Protein AF-A0A355B8C5-F1 (afdb_monomer)

Nearest PDB structures (foldseek):
  7bvi-assembly1_A  TM=8.326E-01  e=3.024E-27  Cenchrus americanus
  7btj-assembly4_D  TM=8.432E-01  e=8.155E-27  Cenchrus americanus
  5jck-assembly1_A  TM=8.334E-01  e=9.053E-27  Oryza sativa Japonica Group
  5jcl-assembly2_B  TM=8.500E-01  e=1.232E-25  Oryza sativa Japonica Group
  5jcn-assembly2_B  TM=8.540E-01  e=4.312E-25  Oryza sativa Japonica Group

Radius of gyration: 33.49 Å; Cα contacts (8 Å, |Δi|>4): 1487; chains: 1; bounding box: 84×64×98 Å

Structure (mmCIF, N/CA/C/O backbone):
data_AF-A0A355B8C5-F1
#
_entry.id   AF-A0A355B8C5-F1
#
loop_
_atom_site.group_PDB
_atom_site.id
_atom_site.type_symbol
_atom_site.label_atom_id
_atom_site.label_alt_id
_atom_site.label_comp_id
_atom_site.label_asym_id
_atom_site.label_entity_id
_atom_site.label_seq_id
_atom_site.pdbx_PDB_ins_code
_atom_site.Cartn_x
_atom_site.Cartn_y
_atom_site.Cartn_z
_atom_site.occupancy
_atom_site.B_iso_or_equiv
_atom_site.auth_seq_id
_atom_site.auth_comp_id
_atom_site.auth_asym_id
_atom_site.auth_atom_id
_atom_site.pdbx_PDB_model_num
ATOM 1 N N . ASN A 1 1 ? -1.756 -3.445 -35.876 1.00 59.44 1 ASN A N 1
ATOM 2 C CA . ASN A 1 1 ? -1.590 -4.613 -34.980 1.00 59.44 1 ASN A CA 1
ATOM 3 C C . ASN A 1 1 ? -1.293 -5.853 -35.799 1.00 59.44 1 ASN A C 1
ATOM 5 O O . ASN A 1 1 ? -1.840 -5.983 -36.890 1.00 59.44 1 ASN A O 1
ATOM 9 N N . ALA A 1 2 ? -0.399 -6.716 -35.310 1.00 82.75 2 ALA A N 1
ATOM 10 C CA . ALA A 1 2 ? -0.147 -8.020 -35.921 1.00 82.75 2 ALA A CA 1
ATOM 11 C C . ALA A 1 2 ? -1.409 -8.898 -35.835 1.00 82.75 2 ALA A C 1
ATOM 13 O O . ALA A 1 2 ? -2.203 -8.733 -34.913 1.00 82.75 2 ALA A O 1
ATOM 14 N N . LYS A 1 3 ? -1.604 -9.806 -36.801 1.00 91.00 3 LYS A N 1
ATOM 15 C CA . LYS A 1 3 ? -2.750 -10.739 -36.812 1.00 91.00 3 LYS A CA 1
ATOM 16 C C . LYS A 1 3 ? -2.615 -11.873 -35.791 1.00 91.00 3 LYS A C 1
ATOM 18 O O . LYS A 1 3 ? -3.617 -12.484 -35.451 1.00 91.00 3 LYS A O 1
ATOM 23 N N . PHE A 1 4 ? -1.383 -12.183 -35.398 1.00 91.94 4 PHE A N 1
ATOM 24 C CA . PHE A 1 4 ? -1.039 -13.220 -34.436 1.00 91.94 4 PHE A CA 1
ATOM 25 C C . PHE A 1 4 ? 0.312 -12.869 -33.808 1.00 91.94 4 PHE A C 1
ATOM 27 O O . PHE A 1 4 ? 1.247 -12.511 -34.533 1.00 91.94 4 PHE A O 1
ATOM 34 N N . VAL A 1 5 ? 0.418 -12.949 -32.488 1.00 93.69 5 VAL A N 1
ATOM 35 C CA . VAL A 1 5 ? 1.608 -12.585 -31.719 1.00 93.69 5 VAL A CA 1
ATOM 36 C C . VAL A 1 5 ? 2.071 -13.794 -30.914 1.00 93.69 5 VAL A C 1
ATOM 38 O O . VAL A 1 5 ? 1.373 -14.284 -30.028 1.00 93.69 5 VAL A O 1
ATOM 41 N N . VAL A 1 6 ? 3.290 -14.246 -31.204 1.00 91.94 6 VAL A N 1
ATOM 42 C CA . VAL A 1 6 ? 3.983 -15.270 -30.417 1.00 91.94 6 VAL A CA 1
ATOM 43 C C . VAL A 1 6 ? 4.974 -14.579 -29.496 1.00 91.94 6 VAL A C 1
ATOM 45 O O . VAL A 1 6 ? 5.815 -13.809 -29.962 1.00 91.94 6 VAL A O 1
ATOM 48 N N . VAL A 1 7 ? 4.897 -14.867 -28.201 1.00 92.88 7 VAL A N 1
ATOM 49 C CA . VAL A 1 7 ? 5.860 -14.376 -27.212 1.00 92.88 7 VAL A CA 1
ATOM 50 C C . VAL A 1 7 ? 6.573 -15.562 -26.587 1.00 92.88 7 VAL A C 1
ATOM 52 O O . VAL A 1 7 ? 5.944 -16.436 -26.001 1.00 92.88 7 VAL A O 1
ATOM 55 N N . GLN A 1 8 ? 7.897 -15.570 -26.688 1.00 93.00 8 GLN A N 1
ATOM 56 C CA . GLN A 1 8 ? 8.769 -16.467 -25.939 1.00 93.00 8 GLN A CA 1
ATOM 57 C C . GLN A 1 8 ? 9.444 -15.653 -24.838 1.00 93.00 8 GLN A C 1
ATOM 59 O O . GLN A 1 8 ? 10.220 -14.745 -25.130 1.00 93.00 8 GLN A O 1
ATOM 64 N N . ASP A 1 9 ? 9.138 -15.951 -23.577 1.00 90.69 9 ASP A N 1
ATOM 65 C CA . ASP A 1 9 ? 9.671 -15.198 -22.440 1.00 90.69 9 ASP A CA 1
ATOM 66 C C . ASP A 1 9 ? 9.896 -16.121 -21.234 1.00 90.69 9 ASP A C 1
ATOM 68 O O . ASP A 1 9 ? 9.196 -17.112 -21.031 1.00 90.69 9 ASP A O 1
ATOM 72 N N . ILE A 1 10 ? 10.888 -15.772 -20.420 1.00 87.94 10 ILE A N 1
ATOM 73 C CA . ILE A 1 10 ? 11.189 -16.417 -19.134 1.00 87.94 10 ILE A CA 1
ATOM 74 C C . ILE A 1 10 ? 10.281 -15.889 -18.010 1.00 87.94 10 ILE A C 1
ATOM 76 O O . ILE A 1 10 ? 10.256 -16.416 -16.900 1.00 87.94 10 ILE A O 1
ATOM 80 N N . SER A 1 11 ? 9.552 -14.797 -18.248 1.00 85.56 11 SER A N 1
ATOM 81 C CA . SER A 1 11 ? 8.703 -14.156 -17.251 1.00 85.56 11 SER A CA 1
ATOM 82 C C . SER A 1 11 ? 7.331 -13.825 -17.818 1.00 85.56 11 SER A C 1
ATOM 84 O O . SER A 1 11 ? 7.195 -13.031 -18.744 1.00 85.56 11 SER A O 1
ATOM 86 N N . TYR A 1 12 ? 6.286 -14.316 -17.152 1.00 83.69 12 TYR A N 1
ATOM 87 C CA . TYR A 1 12 ? 4.902 -13.955 -17.470 1.00 83.69 12 TYR A CA 1
ATOM 88 C C . TYR A 1 12 ? 4.583 -12.463 -17.235 1.00 83.69 12 TYR A C 1
ATOM 90 O O . TYR A 1 12 ? 3.548 -11.983 -17.686 1.00 83.69 12 TYR A O 1
ATOM 98 N N . ARG A 1 13 ? 5.453 -11.723 -16.522 1.00 80.88 13 ARG A N 1
ATOM 99 C CA . ARG A 1 13 ? 5.261 -10.302 -16.166 1.00 80.88 13 ARG A CA 1
ATOM 100 C C . ARG A 1 13 ? 5.707 -9.307 -17.241 1.00 80.88 13 ARG A C 1
ATOM 102 O O . ARG A 1 13 ? 5.586 -8.109 -17.014 1.00 80.88 13 ARG A O 1
ATOM 109 N N . SER A 1 14 ? 6.292 -9.765 -18.345 1.00 85.12 14 SER A N 1
ATOM 110 C CA . SER A 1 14 ? 6.685 -8.857 -19.426 1.00 85.12 14 SER A CA 1
ATOM 111 C C . SER A 1 14 ? 5.443 -8.210 -20.045 1.00 85.12 14 SER A C 1
ATOM 113 O O . SER A 1 14 ? 4.456 -8.897 -20.280 1.00 85.12 14 SER A O 1
ATOM 115 N N . ASP A 1 15 ? 5.470 -6.907 -20.338 1.00 82.19 15 ASP A N 1
ATOM 116 C CA . ASP A 1 15 ? 4.310 -6.212 -20.925 1.00 82.19 15 ASP A CA 1
ATOM 117 C C . ASP A 1 15 ? 3.877 -6.818 -22.271 1.00 82.19 15 ASP A C 1
ATOM 119 O O . ASP A 1 15 ? 2.710 -6.719 -22.649 1.00 82.19 15 ASP A O 1
ATOM 123 N N . THR A 1 16 ? 4.793 -7.485 -22.980 1.00 86.50 16 THR A N 1
ATOM 124 C CA . THR A 1 16 ? 4.507 -8.165 -24.247 1.00 86.50 16 THR A CA 1
ATOM 125 C C . THR A 1 16 ? 3.591 -9.376 -24.084 1.00 86.50 16 THR A C 1
ATOM 127 O O . THR A 1 16 ? 2.841 -9.671 -25.012 1.00 86.50 16 THR A O 1
ATOM 130 N N . THR A 1 17 ? 3.578 -10.050 -22.925 1.00 89.75 17 THR A N 1
ATOM 131 C CA . THR A 1 17 ? 2.750 -11.256 -22.718 1.00 89.75 17 THR A CA 1
ATOM 132 C C . THR A 1 17 ? 1.258 -10.952 -22.783 1.00 89.75 17 THR A C 1
ATOM 134 O O . THR A 1 17 ? 0.487 -11.805 -23.204 1.00 89.75 17 THR A O 1
ATOM 137 N N . LYS A 1 18 ? 0.849 -9.717 -22.461 1.00 87.75 18 LYS A N 1
ATOM 138 C CA . LYS A 1 18 ? -0.542 -9.246 -22.582 1.00 87.75 18 LYS A CA 1
ATOM 139 C C . LYS A 1 18 ? -1.047 -9.217 -24.025 1.00 87.75 18 LYS A C 1
ATOM 141 O O . LYS A 1 18 ? -2.252 -9.203 -24.243 1.00 87.75 18 LYS A O 1
ATOM 146 N N . PHE A 1 19 ? -0.134 -9.166 -24.992 1.00 89.38 19 PHE A N 1
ATOM 147 C CA . PHE A 1 19 ? -0.452 -9.151 -26.416 1.00 89.38 19 PHE A CA 1
ATOM 148 C C . PHE A 1 19 ? -0.287 -10.525 -27.067 1.00 89.38 19 PHE A C 1
ATOM 150 O O . PHE A 1 19 ? -0.538 -10.633 -28.260 1.00 89.38 19 PHE A O 1
ATOM 157 N N . ALA A 1 20 ? 0.178 -11.540 -26.332 1.00 93.25 20 ALA A N 1
ATOM 158 C CA . ALA A 1 20 ? 0.456 -12.857 -26.884 1.00 93.25 20 ALA A CA 1
ATOM 159 C C . ALA A 1 20 ? -0.838 -13.631 -27.162 1.00 93.25 20 ALA A C 1
ATOM 161 O O . ALA A 1 20 ? -1.625 -13.877 -26.251 1.00 93.25 20 ALA A O 1
ATOM 162 N N . ASP A 1 21 ? -0.999 -14.101 -28.397 1.00 93.75 21 ASP A N 1
ATOM 163 C CA . ASP A 1 21 ? -1.962 -15.151 -28.740 1.00 93.75 21 ASP A CA 1
ATOM 164 C C . ASP A 1 21 ? -1.401 -16.543 -28.394 1.00 93.75 21 ASP A C 1
ATOM 166 O O . ASP A 1 21 ? -2.144 -17.481 -28.109 1.00 93.75 21 ASP A O 1
ATOM 170 N N . LEU A 1 22 ? -0.068 -16.675 -28.403 1.00 90.88 22 LEU A N 1
ATOM 171 C CA . LEU A 1 22 ? 0.666 -17.860 -27.970 1.00 90.88 22 LEU A CA 1
ATOM 172 C C . LEU A 1 22 ? 1.859 -17.450 -27.104 1.00 90.88 22 LEU A C 1
ATOM 174 O O . LEU A 1 22 ? 2.769 -16.761 -27.570 1.00 90.88 22 LEU A O 1
ATOM 178 N N . LEU A 1 23 ? 1.869 -17.916 -25.856 1.00 92.38 23 LEU A N 1
ATOM 179 C CA . LEU A 1 23 ? 2.983 -17.745 -24.930 1.00 92.38 23 LEU A CA 1
ATOM 180 C C . LEU A 1 23 ? 3.796 -19.043 -24.854 1.00 92.38 23 LEU A C 1
ATOM 182 O O . LEU A 1 23 ? 3.239 -20.111 -24.613 1.00 92.38 23 LEU A O 1
ATOM 186 N N . LEU A 1 24 ? 5.108 -18.941 -25.051 1.00 93.19 24 LEU A N 1
ATOM 187 C CA . LEU A 1 24 ? 6.060 -20.050 -25.021 1.00 93.19 24 LEU A CA 1
ATOM 188 C C . LEU A 1 24 ? 7.013 -19.855 -23.828 1.00 93.19 24 LEU A C 1
ATOM 190 O O . LEU A 1 24 ? 7.944 -19.049 -23.925 1.00 93.19 24 LEU A O 1
ATOM 194 N N . PRO A 1 25 ? 6.783 -20.539 -22.690 1.00 93.38 25 PRO A N 1
ATOM 195 C CA . PRO A 1 25 ? 7.612 -20.386 -21.498 1.00 93.38 25 PRO A CA 1
ATOM 196 C C . PRO A 1 25 ? 9.053 -20.836 -21.767 1.00 93.38 25 PRO A C 1
ATOM 198 O O . PRO A 1 25 ? 9.308 -21.998 -22.086 1.00 93.38 25 PRO A O 1
ATOM 201 N N . ALA A 1 26 ? 10.001 -19.908 -21.650 1.00 94.19 26 ALA A N 1
ATOM 202 C CA . ALA A 1 26 ? 11.396 -20.153 -21.995 1.00 94.19 26 ALA A CA 1
ATOM 203 C C . ALA A 1 26 ? 12.240 -20.504 -20.766 1.00 94.19 26 ALA A C 1
ATOM 205 O O . ALA A 1 26 ? 12.215 -19.793 -19.761 1.00 94.19 26 ALA A O 1
ATOM 206 N N . ALA A 1 27 ? 13.055 -21.550 -20.884 1.00 94.56 27 ALA A N 1
ATOM 207 C CA . ALA A 1 27 ? 14.048 -21.919 -19.886 1.00 94.56 27 ALA A CA 1
ATOM 208 C C . ALA A 1 27 ? 15.196 -20.893 -19.833 1.00 94.56 27 ALA A C 1
ATOM 210 O O . ALA A 1 27 ? 15.723 -20.428 -20.857 1.00 94.56 27 ALA A O 1
ATOM 211 N N . GLY A 1 28 ? 15.606 -20.557 -18.612 1.00 91.38 28 GLY A N 1
ATOM 212 C CA . GLY A 1 28 ? 16.723 -19.675 -18.304 1.00 91.38 28 GLY A CA 1
ATOM 213 C C . GLY A 1 28 ? 18.097 -20.272 -18.602 1.00 91.38 28 GLY A C 1
ATOM 214 O O . GLY A 1 28 ? 18.239 -21.409 -19.038 1.00 91.38 28 GLY A O 1
ATOM 215 N N . TRP A 1 29 ? 19.145 -19.478 -18.364 1.00 88.19 29 TRP A N 1
ATOM 216 C CA . TRP A 1 29 ? 20.528 -19.846 -18.692 1.00 88.19 29 TRP A CA 1
ATOM 217 C C . TRP A 1 29 ? 21.017 -21.124 -17.983 1.00 88.19 29 TRP A C 1
ATOM 219 O O . TRP A 1 29 ? 21.625 -21.958 -18.638 1.00 88.19 29 TRP A O 1
ATOM 229 N N . LEU A 1 30 ? 20.707 -21.317 -16.692 1.00 93.38 30 LEU A N 1
ATOM 230 C CA . LEU A 1 30 ? 21.109 -22.516 -15.927 1.00 93.38 30 LEU A CA 1
ATOM 231 C C . LEU A 1 30 ? 20.183 -23.728 -16.125 1.00 93.38 30 LEU A C 1
ATOM 233 O O . LEU A 1 30 ? 20.470 -24.816 -15.627 1.00 93.38 30 LEU A O 1
ATOM 237 N N . GLU A 1 31 ? 19.070 -23.543 -16.828 1.00 95.19 31 GLU A N 1
ATOM 238 C CA . GLU A 1 31 ? 17.993 -24.530 -16.961 1.00 95.19 31 GLU A CA 1
ATOM 239 C C . GLU A 1 31 ? 18.088 -25.337 -18.265 1.00 95.19 31 GLU A C 1
ATOM 241 O O . GLU A 1 31 ? 17.339 -26.298 -18.468 1.00 95.19 31 GLU A O 1
ATOM 246 N N . LYS A 1 32 ? 19.016 -24.964 -19.156 1.00 94.38 32 LYS A N 1
ATOM 247 C CA . LYS A 1 32 ? 19.206 -25.569 -20.478 1.00 94.38 32 LYS A CA 1
ATOM 248 C C . LYS A 1 32 ? 20.680 -25.810 -20.790 1.00 94.38 32 LYS A C 1
ATOM 250 O O . LYS A 1 32 ? 21.547 -25.060 -20.361 1.00 94.38 32 LYS A O 1
ATOM 255 N N . GLU A 1 33 ? 20.937 -26.863 -21.556 1.00 94.88 33 GLU A N 1
ATOM 256 C CA . GLU A 1 33 ? 22.256 -27.161 -22.122 1.00 94.88 33 GLU A CA 1
ATOM 257 C C . GLU A 1 33 ? 22.420 -26.446 -23.471 1.00 94.88 33 GLU A C 1
ATOM 259 O O . GLU A 1 33 ? 21.440 -26.254 -24.196 1.00 94.88 33 GLU A O 1
ATOM 264 N N . GLY A 1 34 ? 23.648 -26.084 -23.840 1.00 94.81 34 GLY A N 1
ATOM 265 C CA . GLY A 1 34 ? 23.947 -25.574 -25.176 1.00 94.81 34 GLY A CA 1
ATOM 266 C C . GLY A 1 34 ? 25.372 -25.056 -25.323 1.00 94.81 34 GLY A C 1
ATOM 267 O O . GLY A 1 34 ? 26.282 -25.450 -24.593 1.00 94.81 34 GLY A O 1
ATOM 268 N N . THR A 1 35 ? 25.560 -24.123 -26.252 1.00 94.88 35 THR A N 1
ATOM 269 C CA . THR A 1 35 ? 26.800 -23.354 -26.401 1.00 94.88 35 THR A CA 1
ATOM 270 C C . THR A 1 35 ? 26.504 -21.858 -26.400 1.00 94.88 35 THR A C 1
ATOM 272 O O . THR A 1 35 ? 25.396 -21.423 -26.711 1.00 94.88 35 THR A O 1
ATOM 275 N N . MET A 1 36 ? 27.496 -21.052 -26.024 1.00 93.38 36 MET A N 1
ATOM 276 C CA . MET A 1 36 ? 27.419 -19.591 -26.070 1.00 93.38 36 MET A CA 1
ATOM 277 C C . MET A 1 36 ? 28.616 -19.034 -26.819 1.00 93.38 36 MET A C 1
ATOM 279 O O . MET A 1 36 ? 29.747 -19.412 -26.527 1.00 93.38 36 MET A O 1
ATOM 283 N N . THR A 1 37 ? 28.360 -18.107 -27.744 1.00 94.19 37 THR A N 1
ATOM 284 C CA . THR A 1 37 ? 29.403 -17.320 -28.411 1.00 94.19 37 THR A CA 1
ATOM 285 C C . THR A 1 37 ? 29.348 -15.882 -27.909 1.00 94.19 37 THR A C 1
ATOM 287 O O . THR A 1 37 ? 28.292 -15.256 -27.972 1.00 94.19 37 THR A O 1
ATOM 290 N N . ASN A 1 38 ? 30.460 -15.349 -27.404 1.00 93.94 38 ASN A N 1
ATOM 291 C CA . ASN A 1 38 ? 30.555 -13.950 -26.975 1.00 93.94 38 ASN A CA 1
ATOM 292 C C . ASN A 1 38 ? 31.133 -13.039 -28.087 1.00 93.94 38 ASN A C 1
ATOM 294 O O . ASN A 1 38 ? 31.572 -13.507 -29.142 1.00 93.94 38 ASN A O 1
ATOM 298 N N . SER A 1 39 ? 31.175 -11.724 -27.845 1.00 92.06 39 SER A N 1
ATOM 299 C CA . SER A 1 39 ? 31.636 -10.730 -28.833 1.00 92.06 39 SER A CA 1
ATOM 300 C C . SER A 1 39 ? 33.118 -10.846 -29.214 1.00 92.06 39 SER A C 1
ATOM 302 O O . SER A 1 39 ? 33.516 -10.357 -30.267 1.00 92.06 39 SER A O 1
ATOM 304 N N . GLU A 1 40 ? 33.945 -11.515 -28.406 1.00 94.31 40 GLU A N 1
ATOM 305 C CA . GLU A 1 40 ? 35.348 -11.801 -28.745 1.00 94.31 40 GLU A CA 1
ATOM 306 C C . GLU A 1 40 ? 35.516 -13.107 -29.542 1.00 94.31 40 GLU A C 1
ATOM 308 O O . GLU A 1 40 ? 36.644 -13.581 -29.700 1.00 94.31 40 GLU A O 1
ATOM 313 N N . ARG A 1 41 ? 34.417 -13.668 -30.078 1.00 95.00 41 ARG A N 1
ATOM 314 C CA . ARG A 1 41 ? 34.377 -14.886 -30.914 1.00 95.00 41 ARG A CA 1
ATOM 315 C C . ARG A 1 41 ? 34.608 -16.183 -30.138 1.00 95.00 41 ARG A C 1
ATOM 317 O O . ARG A 1 41 ? 34.854 -17.222 -30.749 1.00 95.00 41 ARG A O 1
ATOM 324 N N . ARG A 1 42 ? 34.562 -16.131 -28.807 1.00 96.38 42 ARG A N 1
ATOM 325 C CA . ARG A 1 42 ? 34.809 -17.286 -27.949 1.00 96.38 42 ARG A CA 1
ATOM 326 C C . ARG A 1 42 ? 33.537 -18.097 -27.774 1.00 96.38 42 ARG A C 1
ATOM 328 O O . ARG A 1 42 ? 32.507 -17.548 -27.393 1.00 96.38 42 ARG A O 1
ATOM 335 N N . ILE A 1 43 ? 33.651 -19.390 -28.035 1.00 97.12 43 ILE A N 1
ATOM 336 C CA . ILE A 1 43 ? 32.614 -20.398 -27.875 1.00 97.12 43 ILE A CA 1
ATOM 337 C C . ILE A 1 43 ? 32.899 -21.176 -26.593 1.00 97.12 43 ILE A C 1
ATOM 339 O O . ILE A 1 43 ? 34.021 -21.644 -26.377 1.00 97.12 43 ILE A O 1
ATOM 343 N N . SER A 1 44 ? 31.867 -21.315 -25.768 1.00 96.19 44 SER A N 1
ATOM 344 C CA . SER A 1 44 ? 31.896 -22.044 -24.501 1.00 96.19 44 SER A CA 1
ATOM 345 C C . SER A 1 44 ? 30.737 -23.030 -24.434 1.00 96.19 44 SER A C 1
ATOM 347 O O . SER A 1 44 ? 29.649 -22.743 -24.939 1.00 96.19 44 SER A O 1
ATOM 349 N N . TYR A 1 45 ? 30.948 -24.166 -23.770 1.00 96.44 45 TYR A N 1
ATOM 350 C CA . TYR A 1 45 ? 29.861 -25.071 -23.408 1.00 96.44 45 TYR A CA 1
ATOM 351 C C . TYR A 1 45 ? 29.057 -24.511 -22.228 1.00 96.44 45 TYR A C 1
ATOM 353 O O . TYR A 1 45 ? 29.623 -23.987 -21.267 1.00 96.44 45 TYR A O 1
ATOM 361 N N . LEU A 1 46 ? 27.734 -24.627 -22.313 1.00 94.62 46 LEU A N 1
ATOM 362 C CA . LEU A 1 46 ? 26.797 -24.268 -21.259 1.00 94.62 46 LEU A CA 1
ATOM 363 C C . LEU A 1 46 ? 26.186 -25.546 -20.668 1.00 94.62 46 LEU A C 1
ATOM 365 O O . LEU A 1 46 ? 25.300 -26.129 -21.298 1.00 94.62 46 LEU A O 1
ATOM 369 N N . PRO A 1 47 ? 26.632 -25.999 -19.481 1.00 93.56 47 PRO A N 1
ATOM 370 C CA . PRO A 1 47 ? 25.998 -27.118 -18.803 1.00 93.56 47 PRO A CA 1
ATOM 371 C C . PRO A 1 47 ? 24.632 -26.720 -18.246 1.00 93.56 47 PRO A C 1
ATOM 373 O O . PRO A 1 47 ? 24.477 -25.660 -17.640 1.00 93.56 47 PRO A O 1
ATOM 376 N N . LYS A 1 48 ? 23.662 -27.631 -18.362 1.00 94.69 48 LYS A N 1
ATOM 377 C CA . LYS A 1 48 ? 22.425 -27.553 -17.584 1.00 94.69 48 LYS A CA 1
ATOM 378 C C . LYS A 1 48 ? 22.749 -27.819 -16.110 1.00 94.69 48 LYS A C 1
ATOM 380 O O . LYS A 1 48 ? 23.240 -28.896 -15.779 1.00 94.69 48 LYS A O 1
ATOM 385 N N . GLY A 1 49 ? 22.480 -26.846 -15.242 1.00 95.62 49 GLY A N 1
ATOM 386 C CA . GLY A 1 49 ? 22.727 -26.947 -13.799 1.00 95.62 49 GLY A CA 1
ATOM 387 C C . GLY A 1 49 ? 21.492 -27.342 -12.990 1.00 95.62 49 GLY A C 1
ATOM 388 O O . GLY A 1 49 ? 21.611 -28.038 -11.988 1.00 95.62 49 GLY A O 1
ATOM 389 N N . ILE A 1 50 ? 20.305 -26.921 -13.431 1.00 95.19 50 ILE A N 1
ATOM 390 C CA . ILE A 1 50 ? 19.022 -27.188 -12.766 1.00 95.19 50 ILE A CA 1
ATOM 391 C C . ILE A 1 50 ? 17.942 -27.542 -13.789 1.00 95.19 50 ILE A C 1
ATOM 393 O O . ILE A 1 50 ? 18.112 -27.347 -14.993 1.00 95.19 50 ILE A O 1
ATOM 397 N N . ASN A 1 51 ? 16.815 -28.076 -13.323 1.00 94.44 51 ASN A N 1
ATOM 398 C CA . ASN A 1 51 ? 15.650 -28.277 -14.178 1.00 94.44 51 ASN A CA 1
ATOM 399 C C . ASN A 1 51 ? 14.908 -26.962 -14.410 1.00 94.44 51 ASN A C 1
ATOM 401 O O . ASN A 1 51 ? 14.778 -26.150 -13.496 1.00 94.44 51 ASN A O 1
ATOM 405 N N . ALA A 1 52 ? 14.411 -26.782 -15.634 1.00 93.38 52 ALA A N 1
ATOM 406 C CA . ALA A 1 52 ? 13.504 -25.693 -15.949 1.00 93.38 52 ALA A CA 1
ATOM 407 C C . ALA A 1 52 ? 12.215 -25.835 -15.115 1.00 93.38 52 ALA A C 1
ATOM 409 O O . ALA A 1 52 ? 11.735 -26.959 -14.927 1.00 93.38 52 ALA A O 1
ATOM 410 N N . PRO A 1 53 ? 11.663 -24.735 -14.582 1.00 90.06 53 PRO A N 1
ATOM 411 C CA . PRO A 1 53 ? 10.472 -24.787 -13.750 1.00 90.06 53 PRO A CA 1
ATOM 412 C C . PRO A 1 53 ? 9.207 -25.013 -14.589 1.00 90.06 53 PRO A C 1
ATOM 414 O O . PRO A 1 53 ? 9.021 -24.398 -15.640 1.00 90.06 53 PRO A O 1
ATOM 417 N N . GLY A 1 54 ? 8.293 -25.839 -14.074 1.00 91.00 54 GLY A N 1
ATOM 418 C CA . GLY A 1 54 ? 6.977 -26.064 -14.678 1.00 91.00 54 GLY A CA 1
ATOM 419 C C . GLY A 1 54 ? 7.066 -26.550 -16.127 1.00 91.00 54 GLY A C 1
ATOM 420 O O . GLY A 1 54 ? 7.686 -27.570 -16.409 1.00 91.00 54 GLY A O 1
ATOM 421 N N . GLU A 1 55 ? 6.436 -25.809 -17.039 1.00 92.38 55 GLU A N 1
ATOM 422 C CA . GLU A 1 55 ? 6.366 -26.125 -18.474 1.00 92.38 55 GLU A CA 1
ATOM 423 C C . GLU A 1 55 ? 7.458 -25.430 -19.307 1.00 92.38 55 GLU A C 1
ATOM 425 O O . GLU A 1 55 ? 7.404 -25.456 -20.536 1.00 92.38 55 GLU A O 1
ATOM 430 N N . ALA A 1 56 ? 8.431 -24.770 -18.669 1.00 95.00 56 ALA A N 1
ATOM 431 C CA . ALA A 1 56 ? 9.476 -24.046 -19.384 1.00 95.00 56 ALA A CA 1
ATOM 432 C C . ALA A 1 56 ? 10.384 -24.988 -20.187 1.00 95.00 56 ALA A C 1
ATOM 434 O O . ALA A 1 56 ? 10.879 -25.996 -19.682 1.00 95.00 56 ALA A O 1
ATOM 435 N N . LEU A 1 57 ? 10.633 -24.630 -21.449 1.00 95.19 57 LEU A N 1
ATOM 436 C CA . LEU A 1 57 ? 11.434 -25.415 -22.388 1.00 95.19 57 LEU A CA 1
ATOM 437 C C . LEU A 1 57 ? 12.630 -24.610 -22.900 1.00 95.19 57 LEU A C 1
ATOM 439 O O . LEU A 1 57 ? 12.607 -23.380 -22.945 1.00 95.19 57 LEU A O 1
ATOM 443 N N . SER A 1 58 ? 13.697 -25.301 -23.303 1.00 94.12 58 SER A N 1
ATOM 444 C CA . SER A 1 58 ? 14.831 -24.648 -23.961 1.00 94.12 58 SER A CA 1
ATOM 445 C C . SER A 1 58 ? 14.413 -24.068 -25.315 1.00 94.12 58 SER A C 1
ATOM 447 O O . SER A 1 58 ? 13.522 -24.593 -25.979 1.00 94.12 58 SER A O 1
ATOM 449 N N . ASP A 1 59 ? 15.096 -23.011 -25.757 1.00 91.81 59 ASP A N 1
ATOM 450 C CA . ASP A 1 59 ? 14.791 -22.368 -27.043 1.00 91.81 59 ASP A CA 1
ATOM 451 C C . ASP A 1 59 ? 14.893 -23.368 -28.211 1.00 91.81 59 ASP A C 1
ATOM 453 O O . ASP A 1 59 ? 14.084 -23.337 -29.132 1.00 91.81 59 ASP A O 1
ATOM 457 N N . VAL A 1 60 ? 15.850 -24.302 -28.138 1.00 92.31 60 VAL A N 1
ATOM 458 C CA . VAL A 1 60 ? 16.038 -25.372 -29.130 1.00 92.31 60 VAL A CA 1
ATOM 459 C C . VAL A 1 60 ? 14.827 -26.303 -29.178 1.00 92.31 60 VAL A C 1
ATOM 461 O O . VAL A 1 60 ? 14.301 -26.555 -30.259 1.00 92.31 60 VAL A O 1
ATOM 464 N N . GLU A 1 61 ? 14.349 -26.771 -28.024 1.00 93.88 61 GLU A N 1
ATOM 465 C CA . GLU A 1 61 ? 13.177 -27.649 -27.946 1.00 93.88 61 GLU A CA 1
ATOM 466 C C . GLU A 1 61 ? 11.920 -26.947 -28.474 1.00 93.88 61 GLU A C 1
ATOM 468 O O . GLU A 1 61 ? 11.149 -27.527 -29.240 1.00 93.88 61 GLU A O 1
ATOM 473 N N . ILE A 1 62 ? 11.733 -25.674 -28.108 1.00 94.31 62 ILE A N 1
ATOM 474 C CA . ILE A 1 62 ? 10.620 -24.850 -28.590 1.00 94.31 62 ILE A CA 1
ATOM 475 C C . ILE A 1 62 ? 10.647 -24.765 -30.120 1.00 94.31 62 ILE A C 1
ATOM 477 O O . ILE A 1 62 ? 9.629 -25.022 -30.766 1.00 94.31 62 ILE A O 1
ATOM 481 N N . LEU A 1 63 ? 11.803 -24.442 -30.707 1.00 92.25 63 LEU A N 1
ATOM 482 C CA . LEU A 1 63 ? 11.960 -24.311 -32.157 1.00 92.25 63 LEU A CA 1
ATOM 483 C C . LEU A 1 63 ? 11.745 -25.640 -32.889 1.00 92.25 63 LEU A C 1
ATOM 485 O O . LEU A 1 63 ? 11.061 -25.657 -33.912 1.00 92.25 63 LEU A O 1
ATOM 489 N N . ILE A 1 64 ? 12.266 -26.750 -32.356 1.00 94.38 64 ILE A N 1
ATOM 490 C CA . ILE A 1 64 ? 12.068 -28.093 -32.919 1.00 94.38 64 ILE A CA 1
ATOM 491 C C . ILE A 1 64 ? 10.580 -28.448 -32.936 1.00 94.38 64 ILE A C 1
ATOM 493 O O . ILE A 1 64 ? 10.036 -28.774 -33.993 1.00 94.38 64 ILE A O 1
ATOM 497 N N . ARG A 1 65 ? 9.890 -28.323 -31.795 1.00 93.38 65 ARG A N 1
ATOM 498 C CA . ARG A 1 65 ? 8.451 -28.615 -31.703 1.00 93.38 65 ARG A CA 1
ATOM 499 C C . ARG A 1 65 ? 7.632 -27.725 -32.620 1.00 93.38 65 ARG A C 1
ATOM 501 O O . ARG A 1 65 ? 6.700 -28.203 -33.267 1.00 93.38 65 ARG A O 1
ATOM 508 N N . PHE A 1 66 ? 7.972 -26.439 -32.685 1.00 91.69 66 PHE A N 1
ATOM 509 C CA . PHE A 1 66 ? 7.307 -25.496 -33.575 1.00 91.69 66 PHE A CA 1
ATOM 510 C C . PHE A 1 66 ? 7.468 -25.922 -35.039 1.00 91.69 66 PHE A C 1
ATOM 512 O O . PHE A 1 66 ? 6.477 -26.033 -35.760 1.00 91.69 66 PHE A O 1
ATOM 519 N N . ALA A 1 67 ? 8.689 -26.252 -35.465 1.00 93.81 67 ALA A N 1
ATOM 520 C CA . ALA A 1 67 ? 8.965 -26.700 -36.824 1.00 93.81 67 ALA A CA 1
ATOM 521 C C . ALA A 1 67 ? 8.237 -28.012 -37.170 1.00 93.81 67 ALA A C 1
ATOM 523 O O . ALA A 1 67 ? 7.608 -28.110 -38.226 1.00 93.81 67 ALA A O 1
ATOM 524 N N . GLN A 1 68 ? 8.238 -28.985 -36.254 1.00 93.94 68 GLN A N 1
ATOM 525 C CA . GLN A 1 68 ? 7.506 -30.246 -36.400 1.00 93.94 68 GLN A CA 1
ATOM 526 C C . GLN A 1 68 ? 5.992 -30.019 -36.506 1.00 93.94 68 GLN A C 1
ATOM 528 O O . GLN A 1 68 ? 5.332 -30.604 -37.366 1.00 93.94 68 GLN A O 1
ATOM 533 N N . LYS A 1 69 ? 5.427 -29.122 -35.687 1.00 92.94 69 LYS A N 1
ATOM 534 C CA . LYS A 1 69 ? 4.001 -28.766 -35.741 1.00 92.94 69 LYS A CA 1
ATOM 535 C C . LYS A 1 69 ? 3.625 -28.112 -37.071 1.00 92.94 69 LYS A C 1
ATOM 537 O O . LYS A 1 69 ? 2.547 -28.381 -37.600 1.00 92.94 69 LYS A O 1
ATOM 542 N N . MET A 1 70 ? 4.535 -27.311 -37.621 1.00 93.19 70 MET A N 1
ATOM 543 C CA . MET A 1 70 ? 4.429 -26.696 -38.946 1.00 93.19 70 MET A CA 1
ATOM 544 C C . MET A 1 70 ? 4.743 -27.668 -40.099 1.00 93.19 70 MET A C 1
ATOM 546 O O . MET A 1 70 ? 4.613 -27.287 -41.260 1.00 93.19 70 MET A O 1
ATOM 550 N N . LYS A 1 71 ? 5.099 -28.927 -39.796 1.00 96.19 71 LYS A N 1
ATOM 551 C CA . LYS A 1 71 ? 5.450 -29.990 -40.752 1.00 96.19 71 LYS A CA 1
ATOM 552 C C . LYS A 1 71 ? 6.695 -29.687 -41.598 1.00 96.19 71 LYS A C 1
ATOM 554 O O . LYS A 1 71 ? 6.794 -30.149 -42.735 1.00 96.19 71 LYS A O 1
ATOM 559 N N . PHE A 1 72 ? 7.651 -28.931 -41.059 1.00 95.56 72 PHE A N 1
ATOM 560 C CA . PHE A 1 72 ? 8.964 -28.783 -41.685 1.00 95.56 72 PHE A CA 1
ATOM 561 C C . PHE A 1 72 ? 9.795 -30.062 -41.513 1.00 95.56 72 PHE A C 1
ATOM 563 O O . PHE A 1 72 ? 9.819 -30.668 -40.443 1.00 95.56 72 PHE A O 1
ATOM 570 N N . ASN A 1 73 ? 10.504 -30.456 -42.571 1.00 93.38 73 ASN A N 1
ATOM 571 C CA . ASN A 1 73 ? 11.438 -31.583 -42.541 1.00 93.38 73 ASN A CA 1
ATOM 572 C C . ASN A 1 73 ? 12.787 -31.159 -41.933 1.00 93.38 73 ASN A C 1
ATOM 574 O O . ASN A 1 73 ? 13.136 -29.982 -41.975 1.00 93.38 73 ASN A O 1
ATOM 578 N N . GLY A 1 74 ? 13.566 -32.118 -41.422 1.00 89.12 74 GLY A N 1
ATOM 579 C CA . GLY A 1 74 ? 14.934 -31.872 -40.935 1.00 89.12 74 GLY A CA 1
ATOM 580 C C . GLY A 1 74 ? 15.050 -31.443 -39.468 1.00 89.12 74 GLY A C 1
ATOM 581 O O . GLY A 1 74 ? 16.152 -31.210 -39.003 1.00 89.12 74 GLY A O 1
ATOM 582 N N . PHE A 1 75 ? 13.946 -31.395 -38.716 1.00 93.19 75 PHE A N 1
ATOM 583 C CA . PHE A 1 75 ? 13.927 -31.025 -37.291 1.00 93.19 75 PHE A CA 1
ATOM 584 C C . PHE A 1 75 ? 13.732 -32.245 -36.371 1.00 93.19 75 PHE A C 1
ATOM 586 O O . PHE A 1 75 ? 12.973 -32.197 -35.408 1.00 93.19 75 PHE A O 1
ATOM 593 N N . ASN A 1 76 ? 14.391 -33.365 -36.679 1.00 91.94 76 ASN A N 1
ATOM 594 C CA . ASN A 1 76 ? 14.310 -34.614 -35.903 1.00 91.94 76 ASN A CA 1
ATOM 595 C C . ASN A 1 76 ? 15.530 -34.783 -34.979 1.00 91.94 76 ASN A C 1
ATOM 597 O O . ASN A 1 76 ? 16.105 -35.868 -34.906 1.00 91.94 76 ASN A O 1
ATOM 601 N N . PHE A 1 77 ? 15.957 -33.698 -34.331 1.00 93.94 77 PHE A N 1
ATOM 602 C CA . PHE A 1 77 ? 17.064 -33.723 -33.374 1.00 93.94 77 PHE A CA 1
ATOM 603 C C . PHE A 1 77 ? 16.573 -34.181 -32.004 1.00 93.94 77 PHE A C 1
ATOM 605 O O . PHE A 1 77 ? 15.518 -33.743 -31.546 1.00 93.94 77 PHE A O 1
ATOM 612 N N . ASN A 1 78 ? 17.362 -35.016 -31.337 1.00 90.56 78 ASN A N 1
ATOM 613 C CA . ASN A 1 78 ? 17.083 -35.512 -29.990 1.00 90.56 78 ASN A CA 1
ATOM 614 C C . ASN A 1 78 ? 17.881 -34.764 -28.917 1.00 90.56 78 ASN A C 1
ATOM 616 O O . ASN A 1 78 ? 17.533 -34.814 -27.738 1.00 90.56 78 ASN A O 1
ATOM 620 N N . THR A 1 79 ? 18.973 -34.094 -29.300 1.00 92.50 79 THR A N 1
ATOM 621 C CA . THR A 1 79 ? 19.866 -33.398 -28.365 1.00 92.50 79 THR A CA 1
ATOM 622 C C . THR A 1 79 ? 20.335 -32.053 -28.915 1.00 92.50 79 THR A C 1
ATOM 624 O O . THR A 1 79 ? 20.393 -31.834 -30.125 1.00 92.50 79 THR A O 1
ATOM 627 N N . THR A 1 80 ? 20.728 -31.140 -28.022 1.00 93.50 80 THR A N 1
ATOM 628 C CA . THR A 1 80 ? 21.345 -29.861 -28.418 1.00 93.50 80 THR A CA 1
ATOM 629 C C . THR A 1 80 ? 22.709 -30.057 -29.083 1.00 93.50 80 THR A C 1
ATOM 631 O O . THR A 1 80 ? 23.095 -29.248 -29.924 1.00 93.50 80 THR A O 1
ATOM 634 N N . GLU A 1 81 ? 23.417 -31.146 -28.762 1.00 95.25 81 GLU A N 1
ATOM 635 C CA . GLU A 1 81 ? 24.679 -31.513 -29.410 1.00 95.25 81 GLU A CA 1
ATOM 636 C C . GLU A 1 81 ? 24.494 -31.821 -30.898 1.00 95.25 81 GLU A C 1
ATOM 638 O O . GLU A 1 81 ? 25.308 -31.386 -31.710 1.00 95.25 81 GLU A O 1
ATOM 643 N N . GLU A 1 82 ? 23.422 -32.521 -31.279 1.00 95.25 82 GLU A N 1
ATOM 644 C CA . GLU A 1 82 ? 23.127 -32.803 -32.689 1.00 95.25 82 GLU A CA 1
ATOM 645 C C . GLU A 1 82 ? 22.886 -31.512 -33.483 1.00 95.25 82 GLU A C 1
ATOM 647 O O . GLU A 1 82 ? 23.457 -31.341 -34.561 1.00 95.25 82 GLU A O 1
ATOM 652 N N . VAL A 1 83 ? 22.132 -30.567 -32.909 1.00 94.81 83 VAL A N 1
ATOM 653 C CA . VAL A 1 83 ? 21.896 -29.241 -33.508 1.00 94.81 83 VAL A CA 1
ATOM 654 C C . VAL A 1 83 ? 23.207 -28.468 -33.660 1.00 94.81 83 VAL A C 1
ATOM 656 O O . VAL A 1 83 ? 23.496 -27.904 -34.716 1.00 94.81 83 VAL A O 1
ATOM 659 N N . TYR A 1 84 ? 24.039 -28.457 -32.616 1.00 95.62 84 TYR A N 1
ATOM 660 C CA . TYR A 1 84 ? 25.336 -27.788 -32.656 1.00 95.62 84 TYR A CA 1
ATOM 661 C C . TYR A 1 84 ? 26.287 -28.433 -33.673 1.00 95.62 84 TYR A C 1
ATOM 663 O O . TYR A 1 84 ? 26.986 -27.726 -34.398 1.00 95.62 84 TYR A O 1
ATOM 671 N N . LYS A 1 85 ? 26.282 -29.765 -33.785 1.00 95.44 85 LYS A N 1
ATOM 672 C CA . LYS A 1 85 ? 27.064 -30.503 -34.781 1.00 95.44 85 LYS A CA 1
ATOM 673 C C . LYS A 1 85 ? 26.660 -30.120 -36.202 1.00 95.44 85 LYS A C 1
ATOM 675 O O . LYS A 1 85 ? 27.542 -29.911 -37.034 1.00 95.44 85 LYS A O 1
ATOM 680 N N . GLU A 1 86 ? 25.365 -29.997 -36.481 1.00 94.81 86 GLU A N 1
ATOM 681 C CA . GLU A 1 86 ? 24.887 -29.520 -37.781 1.00 94.81 86 GLU A CA 1
ATOM 682 C C . GLU A 1 86 ? 25.350 -28.087 -38.064 1.00 94.81 86 GLU A C 1
ATOM 684 O O . GLU A 1 86 ? 25.931 -27.830 -39.121 1.00 94.81 86 GLU A O 1
ATOM 689 N N . TYR A 1 87 ? 25.211 -27.180 -37.093 1.00 94.50 87 TYR A N 1
ATOM 690 C CA . TYR A 1 87 ? 25.719 -25.812 -37.216 1.00 94.50 87 TYR A CA 1
ATOM 691 C C . TYR A 1 87 ? 27.228 -25.780 -37.513 1.00 94.50 87 TYR A C 1
ATOM 693 O O . TYR A 1 87 ? 27.658 -25.120 -38.459 1.00 94.50 87 TYR A O 1
ATOM 701 N N . CYS A 1 88 ? 28.037 -26.546 -36.775 1.00 96.31 88 CYS A N 1
ATOM 702 C CA . CYS A 1 88 ? 29.473 -26.681 -37.020 1.00 96.31 88 CYS A CA 1
ATOM 703 C C . CYS A 1 88 ? 29.775 -27.130 -38.456 1.00 96.31 88 CYS A C 1
ATOM 705 O O . CYS A 1 88 ? 30.644 -26.548 -39.109 1.00 96.31 88 CYS A O 1
ATOM 707 N N . LEU A 1 89 ? 29.047 -28.121 -38.977 1.00 95.62 89 LEU A N 1
ATOM 708 C CA . LEU A 1 89 ? 29.222 -28.605 -40.349 1.00 95.62 89 LEU A CA 1
ATOM 709 C C . LEU A 1 89 ? 28.921 -27.522 -41.393 1.00 95.62 89 LEU A C 1
ATOM 711 O O . LEU A 1 89 ? 29.668 -27.405 -42.365 1.00 95.62 89 LEU A O 1
ATOM 715 N N . MET A 1 90 ? 27.900 -26.688 -41.171 1.00 96.25 90 MET A N 1
ATOM 716 C CA . MET A 1 90 ? 27.567 -25.569 -42.065 1.00 96.25 90 MET A CA 1
ATOM 717 C C . MET A 1 90 ? 28.674 -24.507 -42.143 1.00 96.25 90 MET A C 1
ATOM 719 O O . MET A 1 90 ? 28.759 -23.775 -43.127 1.00 96.25 90 MET A O 1
ATOM 723 N N . THR A 1 91 ? 29.540 -24.419 -41.128 1.00 96.62 91 THR A N 1
ATOM 724 C CA . THR A 1 91 ? 30.665 -23.469 -41.126 1.00 96.62 91 THR A CA 1
ATOM 725 C C . THR A 1 91 ? 31.906 -23.972 -41.863 1.00 96.62 91 THR A C 1
ATOM 727 O O . THR A 1 91 ? 32.837 -23.188 -42.076 1.00 96.62 91 THR A O 1
ATOM 730 N N . LYS A 1 92 ? 31.947 -25.246 -42.268 1.00 96.62 92 LYS A N 1
ATOM 731 C CA . LYS A 1 92 ? 33.132 -25.861 -42.876 1.00 96.62 92 LYS A CA 1
ATOM 732 C C . LYS A 1 92 ? 33.577 -25.115 -44.138 1.00 96.62 92 LYS A C 1
ATOM 734 O O . LYS A 1 92 ? 32.781 -24.865 -45.039 1.00 96.62 92 LYS A O 1
ATOM 739 N N . GLY A 1 93 ? 34.859 -24.765 -44.212 1.00 92.12 93 GLY A N 1
ATOM 740 C CA . GLY A 1 93 ? 35.446 -24.016 -45.328 1.00 92.12 93 GLY A CA 1
ATOM 741 C C . GLY A 1 93 ? 35.057 -22.533 -45.382 1.00 92.12 93 GLY A C 1
ATOM 742 O O . GLY A 1 93 ? 35.466 -21.825 -46.304 1.00 92.12 93 GLY A O 1
ATOM 743 N N . THR A 1 94 ? 34.284 -22.037 -44.412 1.00 94.31 94 THR A N 1
ATOM 744 C CA . THR A 1 94 ? 33.932 -20.617 -44.312 1.00 94.31 94 THR A CA 1
ATOM 745 C C . THR A 1 94 ? 34.973 -19.832 -43.505 1.00 94.31 94 THR A C 1
ATOM 747 O O . THR A 1 94 ? 35.920 -20.372 -42.939 1.00 94.31 94 THR A O 1
ATOM 750 N N . LYS A 1 95 ? 34.779 -18.513 -43.403 1.00 90.94 95 LYS A N 1
ATOM 751 C CA . LYS A 1 95 ? 35.630 -17.606 -42.610 1.00 90.94 95 LYS A CA 1
ATOM 752 C C . LYS A 1 95 ? 35.502 -17.816 -41.093 1.00 90.94 95 LYS A C 1
ATOM 754 O O . LYS A 1 95 ? 36.296 -17.257 -40.341 1.00 90.94 95 LYS A O 1
ATOM 759 N N . ILE A 1 96 ? 34.494 -18.574 -40.660 1.00 93.19 96 ILE A N 1
ATOM 760 C CA . ILE A 1 96 ? 34.192 -18.862 -39.255 1.00 93.19 96 ILE A CA 1
ATOM 761 C C . ILE A 1 96 ? 34.294 -20.359 -38.946 1.00 93.19 96 ILE A C 1
ATOM 763 O O . ILE A 1 96 ? 33.681 -20.805 -37.987 1.00 93.19 96 ILE A O 1
ATOM 767 N N . ASP A 1 97 ? 35.008 -21.132 -39.772 1.00 96.19 97 ASP A N 1
ATOM 768 C CA . ASP A 1 97 ? 35.039 -22.598 -39.702 1.00 96.19 97 ASP A CA 1
ATOM 769 C C . ASP A 1 97 ? 35.304 -23.110 -38.285 1.00 96.19 97 ASP A C 1
ATOM 771 O O . ASP A 1 97 ? 36.390 -22.924 -37.752 1.00 96.19 97 ASP A O 1
ATOM 775 N N . ILE A 1 98 ? 34.301 -23.743 -37.685 1.00 97.06 98 ILE A N 1
ATOM 776 C CA . ILE A 1 98 ? 34.345 -24.417 -36.381 1.00 97.06 98 ILE A CA 1
ATOM 777 C C . ILE A 1 98 ? 33.943 -25.885 -36.524 1.00 97.06 98 ILE A C 1
ATOM 779 O O . ILE A 1 98 ? 33.479 -26.507 -35.567 1.00 97.06 98 ILE A O 1
ATOM 783 N N . SER A 1 99 ? 34.087 -26.453 -37.723 1.00 96.38 99 SER A N 1
ATOM 784 C CA . SER A 1 99 ? 33.616 -27.804 -38.042 1.00 96.38 99 SER A CA 1
ATOM 785 C C . SER A 1 99 ? 34.271 -28.902 -37.194 1.00 96.38 99 SER A C 1
ATOM 787 O O . SER A 1 99 ? 33.716 -29.993 -37.066 1.00 96.38 99 SER A O 1
ATOM 789 N N . PHE A 1 100 ? 35.399 -28.596 -36.547 1.00 95.44 100 PHE A N 1
ATOM 790 C CA . PHE A 1 100 ? 36.132 -29.501 -35.662 1.00 95.44 100 PHE A CA 1
ATOM 791 C C . PHE A 1 100 ? 36.039 -29.142 -34.170 1.00 95.44 100 PHE A C 1
ATOM 793 O O . PHE A 1 100 ? 36.727 -29.741 -33.339 1.00 95.44 100 PHE A O 1
ATOM 800 N N . LEU A 1 101 ? 35.177 -28.191 -33.803 1.00 96.75 101 LEU A N 1
ATOM 801 C CA . LEU A 1 101 ? 34.907 -27.826 -32.414 1.00 96.75 101 LEU A CA 1
ATOM 802 C C . LEU A 1 101 ? 33.632 -28.518 -31.922 1.00 96.75 101 LEU A C 1
ATOM 804 O O . LEU A 1 101 ? 32.557 -27.937 -31.998 1.00 96.75 101 LEU A O 1
ATOM 808 N N . ASN A 1 102 ? 33.742 -29.750 -31.421 1.00 94.94 102 ASN A N 1
ATOM 809 C CA . ASN A 1 102 ? 32.609 -30.514 -30.875 1.00 94.94 102 ASN A CA 1
ATOM 810 C C . ASN A 1 102 ? 32.415 -30.296 -29.355 1.00 94.94 102 ASN A C 1
ATOM 812 O O . ASN A 1 102 ? 33.230 -29.648 -28.693 1.00 94.94 102 ASN A O 1
ATOM 816 N N . TYR A 1 103 ? 31.346 -30.866 -28.786 1.00 96.19 103 TYR A N 1
ATOM 817 C CA . TYR A 1 103 ? 31.062 -30.778 -27.347 1.00 96.19 103 TYR A CA 1
ATOM 818 C C . TYR A 1 103 ? 32.167 -31.383 -26.480 1.00 96.19 103 TYR A C 1
ATOM 820 O O . TYR A 1 103 ? 32.478 -30.816 -25.439 1.00 96.19 103 TYR A O 1
ATOM 828 N N . ASN A 1 104 ? 32.787 -32.492 -26.894 1.00 95.56 104 ASN A N 1
ATOM 829 C CA . ASN A 1 104 ? 33.873 -33.115 -26.135 1.00 95.56 104 ASN A CA 1
ATOM 830 C C . ASN A 1 104 ? 35.047 -32.147 -25.930 1.00 95.56 104 ASN A C 1
ATOM 832 O O . ASN A 1 104 ? 35.556 -32.027 -24.817 1.00 95.56 104 ASN A O 1
ATOM 836 N N . ARG A 1 105 ? 35.434 -31.408 -26.976 1.00 96.25 105 ARG A N 1
ATOM 837 C CA . ARG A 1 105 ? 36.473 -30.376 -26.870 1.00 96.25 105 ARG A CA 1
ATOM 838 C C . ARG A 1 105 ? 36.032 -29.237 -25.957 1.00 96.25 105 ARG A C 1
ATOM 840 O O . ARG A 1 105 ? 36.769 -28.860 -25.057 1.00 96.25 105 ARG A O 1
ATOM 847 N N . LEU A 1 106 ? 34.806 -28.737 -26.115 1.00 96.94 106 LEU A N 1
ATOM 848 C CA . LEU A 1 106 ? 34.302 -27.655 -25.259 1.00 96.94 106 LEU A CA 1
ATOM 849 C C . LEU A 1 106 ? 34.174 -28.058 -23.777 1.00 96.94 106 LEU A C 1
ATOM 851 O O . LEU A 1 106 ? 34.360 -27.228 -22.890 1.00 96.94 106 LEU A O 1
ATOM 855 N N . LYS A 1 107 ? 33.858 -29.328 -23.499 1.00 96.38 107 LYS A N 1
ATOM 856 C CA . LYS A 1 107 ? 33.725 -29.875 -22.141 1.00 96.38 107 LYS A CA 1
ATOM 857 C C . LYS A 1 107 ? 35.089 -30.130 -21.487 1.00 96.38 107 LYS A C 1
ATOM 859 O O . LYS A 1 107 ? 35.237 -29.846 -20.304 1.00 96.38 107 LYS A O 1
ATOM 864 N N . ASN A 1 108 ? 36.070 -30.633 -22.240 1.00 96.69 108 ASN A N 1
ATOM 865 C CA . ASN A 1 108 ? 37.342 -31.114 -21.679 1.00 96.69 108 ASN A CA 1
ATOM 866 C C . ASN A 1 108 ? 38.530 -30.162 -21.882 1.00 96.69 108 ASN A C 1
ATOM 868 O O . ASN A 1 108 ? 39.445 -30.150 -21.066 1.00 96.69 108 ASN A O 1
ATOM 872 N N . GLU A 1 109 ? 38.537 -29.372 -22.956 1.00 96.44 109 GLU A N 1
ATOM 873 C CA . GLU A 1 109 ? 39.620 -28.432 -23.291 1.00 96.44 109 GLU A CA 1
ATOM 874 C C . GLU A 1 109 ? 39.241 -26.971 -22.976 1.00 96.44 109 GLU A C 1
ATOM 876 O O . GLU A 1 109 ? 40.101 -26.091 -22.951 1.00 96.44 109 GLU A O 1
ATOM 881 N N . GLY A 1 110 ? 37.960 -26.698 -22.706 1.00 95.38 110 GLY A N 1
ATOM 882 C CA . GLY A 1 110 ? 37.461 -25.386 -22.307 1.00 95.38 110 GLY A CA 1
ATOM 883 C C . GLY A 1 110 ? 36.897 -24.570 -23.469 1.00 95.38 110 GLY A C 1
ATOM 884 O O . GLY A 1 110 ? 35.996 -25.004 -24.179 1.00 95.38 110 GLY A O 1
ATOM 885 N N . THR A 1 111 ? 37.356 -23.329 -23.627 1.00 96.44 111 THR A N 1
ATOM 886 C CA . THR A 1 111 ? 36.713 -22.349 -24.521 1.00 96.44 111 THR A CA 1
ATOM 887 C C . THR A 1 111 ? 37.609 -21.980 -25.694 1.00 96.44 111 THR A C 1
ATOM 889 O O . THR A 1 111 ? 38.822 -21.847 -25.539 1.00 96.44 111 THR A O 1
ATOM 892 N N . PHE A 1 112 ? 37.011 -21.742 -26.860 1.00 97.62 112 PHE A N 1
ATOM 893 C CA . PHE A 1 112 ? 37.751 -21.569 -28.112 1.00 97.62 112 PHE A CA 1
ATOM 894 C C . PHE A 1 112 ? 37.323 -20.311 -28.843 1.00 97.62 112 PHE A C 1
ATOM 896 O O . PHE A 1 112 ? 36.134 -20.081 -29.023 1.00 97.62 112 PHE A O 1
ATOM 903 N N . GLN A 1 113 ? 38.275 -19.517 -29.326 1.00 97.19 113 GLN A N 1
ATOM 904 C CA . GLN A 1 113 ? 37.977 -18.468 -30.302 1.00 97.19 113 GLN A CA 1
ATOM 905 C C . GLN A 1 113 ? 38.010 -19.076 -31.702 1.00 97.19 113 GLN A C 1
ATOM 907 O O . GLN A 1 113 ? 39.004 -19.700 -32.064 1.00 97.19 113 GLN A O 1
ATOM 912 N N . TRP A 1 114 ? 36.943 -18.914 -32.486 1.00 95.19 114 TRP A N 1
ATOM 913 C CA . TRP A 1 114 ? 36.908 -19.433 -33.859 1.00 95.19 114 TRP A CA 1
ATOM 914 C C . TRP A 1 114 ? 37.925 -18.711 -34.767 1.00 95.19 114 TRP A C 1
ATOM 916 O O . TRP A 1 114 ? 38.385 -17.640 -34.396 1.00 95.19 114 TRP A O 1
ATOM 926 N N . PRO A 1 115 ? 38.305 -19.222 -35.949 1.00 95.06 115 PRO A N 1
ATOM 927 C CA . PRO A 1 115 ? 38.030 -20.565 -36.446 1.00 95.06 115 PRO A CA 1
ATOM 928 C C . PRO A 1 115 ? 38.787 -21.673 -35.684 1.00 95.06 115 PRO A C 1
ATOM 930 O O . PRO A 1 115 ? 39.761 -21.443 -34.969 1.00 95.06 115 PRO A O 1
ATOM 933 N N . VAL A 1 116 ? 38.293 -22.897 -35.845 1.00 96.12 116 VAL A N 1
ATOM 934 C CA . VAL A 1 116 ? 38.834 -24.179 -35.382 1.00 96.12 116 VAL A CA 1
ATOM 935 C C . VAL A 1 116 ? 38.695 -25.188 -36.546 1.00 96.12 116 VAL A C 1
ATOM 937 O O . VAL A 1 116 ? 37.758 -25.991 -36.559 1.00 96.12 116 VAL A O 1
ATOM 940 N N . PRO A 1 117 ? 39.578 -25.115 -37.564 1.00 93.62 117 PRO A N 1
ATOM 941 C CA . PRO A 1 117 ? 39.438 -25.850 -38.826 1.00 93.62 117 PRO A CA 1
ATOM 942 C C . PRO A 1 117 ? 39.963 -27.295 -38.792 1.00 93.62 117 PRO A C 1
ATOM 944 O O . PRO A 1 117 ? 39.921 -27.965 -39.819 1.00 93.62 117 PRO A O 1
ATOM 947 N N . ASP A 1 118 ? 40.470 -27.779 -37.655 1.00 94.56 118 ASP A N 1
ATOM 948 C CA . ASP A 1 118 ? 40.895 -29.168 -37.449 1.00 94.56 118 ASP A CA 1
ATOM 949 C C . ASP A 1 118 ? 40.809 -29.564 -35.955 1.00 94.56 118 ASP A C 1
ATOM 951 O O . ASP A 1 118 ? 40.687 -28.703 -35.076 1.00 94.56 118 ASP A O 1
ATOM 955 N N . TYR A 1 119 ? 40.834 -30.871 -35.653 1.00 89.94 119 TYR A N 1
ATOM 956 C CA . TYR A 1 119 ? 40.656 -31.394 -34.286 1.00 89.94 119 TYR A CA 1
ATOM 957 C C . TYR A 1 119 ? 41.787 -31.018 -33.316 1.00 89.94 119 TYR A C 1
ATOM 959 O O . TYR A 1 119 ? 41.553 -31.027 -32.111 1.00 89.94 119 TYR A O 1
ATOM 967 N N . GLY A 1 120 ? 42.982 -30.685 -33.811 1.00 89.44 120 GLY A N 1
ATOM 968 C CA . GLY A 1 120 ? 44.126 -30.280 -32.989 1.00 89.44 120 GLY A CA 1
ATOM 969 C C . GLY A 1 120 ? 44.246 -28.766 -32.808 1.00 89.44 120 GLY A C 1
ATOM 970 O O . GLY A 1 120 ? 45.061 -28.304 -32.011 1.00 89.44 120 GLY A O 1
ATOM 971 N N . HIS A 1 121 ? 43.447 -27.978 -33.531 1.00 94.12 121 HIS A N 1
ATOM 972 C CA . HIS A 1 121 ? 43.577 -26.528 -33.536 1.00 94.12 121 HIS A CA 1
ATOM 973 C C . HIS A 1 121 ? 43.220 -25.926 -32.160 1.00 94.12 121 HIS A C 1
ATOM 975 O O . HIS A 1 121 ? 42.107 -26.159 -31.673 1.00 94.12 121 HIS A O 1
ATOM 981 N N . PRO A 1 122 ? 44.084 -25.097 -31.536 1.00 93.12 122 PRO A N 1
ATOM 982 C CA . PRO A 1 122 ? 43.864 -24.540 -30.190 1.00 93.12 122 PRO A CA 1
ATOM 983 C C . PRO A 1 122 ? 42.865 -23.363 -30.156 1.00 93.12 122 PRO A C 1
ATOM 985 O O . PRO A 1 122 ? 42.721 -22.676 -29.148 1.00 93.12 122 PRO A O 1
ATOM 988 N N . GLY A 1 123 ? 42.186 -23.098 -31.274 1.00 94.31 123 GLY A N 1
ATOM 989 C CA . GLY A 1 123 ? 41.451 -21.856 -31.529 1.00 94.31 123 GLY A CA 1
ATOM 990 C C . GLY A 1 123 ? 42.346 -20.743 -32.077 1.00 94.31 123 GLY A C 1
ATOM 991 O O . GLY A 1 123 ? 43.570 -20.856 -32.106 1.00 94.31 123 GLY A O 1
ATOM 992 N N . THR A 1 124 ? 41.735 -19.666 -32.565 1.00 94.56 124 THR A N 1
ATOM 993 C CA . THR A 1 124 ? 42.420 -18.518 -33.171 1.00 94.56 124 THR A CA 1
ATOM 994 C C . THR A 1 124 ? 42.237 -17.267 -32.306 1.00 94.56 124 THR A C 1
ATOM 996 O O . THR A 1 124 ? 41.265 -16.521 -32.496 1.00 94.56 124 THR A O 1
ATOM 999 N N . PRO A 1 125 ? 43.176 -16.970 -31.383 1.00 92.56 125 PRO A N 1
ATOM 1000 C CA . PRO A 1 125 ? 43.054 -15.829 -30.476 1.00 92.56 125 PRO A CA 1
ATOM 1001 C C . PRO A 1 125 ? 42.915 -14.486 -31.196 1.00 92.56 125 PRO A C 1
ATOM 1003 O O . PRO A 1 125 ? 42.116 -13.631 -30.815 1.00 92.56 125 PRO A O 1
ATOM 1006 N N . ARG A 1 126 ? 43.657 -14.315 -32.297 1.00 92.69 126 ARG A N 1
ATOM 1007 C CA . ARG A 1 126 ? 43.663 -13.094 -33.102 1.00 92.69 126 ARG A CA 1
ATOM 1008 C C . ARG A 1 126 ? 43.608 -13.432 -34.586 1.00 92.69 126 ARG A C 1
ATOM 1010 O O . ARG A 1 126 ? 44.423 -14.206 -35.075 1.00 92.69 126 ARG A O 1
ATOM 1017 N N . LEU A 1 127 ? 42.662 -12.826 -35.298 1.00 92.25 127 LEU A N 1
ATOM 1018 C CA . LEU A 1 127 ? 42.565 -12.927 -36.755 1.00 92.25 127 LEU A CA 1
ATOM 1019 C C . LEU A 1 127 ? 43.562 -11.986 -37.444 1.00 92.25 127 LEU A C 1
ATOM 1021 O O . LEU A 1 127 ? 43.980 -10.981 -36.866 1.00 92.25 127 LEU A O 1
ATOM 1025 N N . PHE A 1 128 ? 43.880 -12.291 -38.706 1.00 92.56 128 PHE A N 1
ATOM 1026 C CA . PHE A 1 128 ? 44.604 -11.408 -39.634 1.00 92.56 128 PHE A CA 1
ATOM 1027 C C . PHE A 1 128 ? 45.999 -10.963 -39.163 1.00 92.56 128 PHE A C 1
ATOM 1029 O O . PHE A 1 128 ? 46.474 -9.889 -39.539 1.00 92.56 128 PHE A O 1
ATOM 1036 N N . THR A 1 129 ? 46.685 -11.774 -38.353 1.00 93.25 129 THR A N 1
ATOM 1037 C CA . THR A 1 129 ? 48.086 -11.526 -37.957 1.00 93.25 129 THR A CA 1
ATOM 1038 C C . THR A 1 129 ? 49.040 -11.538 -39.157 1.00 93.25 129 THR A C 1
ATOM 1040 O O . THR A 1 129 ? 50.084 -10.893 -39.129 1.00 93.25 129 THR A O 1
ATOM 1043 N N . ASP A 1 130 ? 48.634 -12.194 -40.242 1.00 93.19 130 ASP A N 1
ATOM 1044 C CA . ASP A 1 130 ? 49.296 -12.228 -41.546 1.00 93.19 130 ASP A CA 1
ATOM 1045 C C . ASP A 1 130 ? 48.965 -11.023 -42.451 1.00 93.19 130 ASP A C 1
ATOM 1047 O O . ASP A 1 130 ? 49.455 -10.946 -43.579 1.00 93.19 130 ASP A O 1
ATOM 1051 N N . LYS A 1 131 ? 48.140 -10.079 -41.969 1.00 93.88 131 LYS A N 1
ATOM 1052 C CA . LYS A 1 131 ? 47.642 -8.897 -42.696 1.00 93.88 131 LYS A CA 1
ATOM 1053 C C . LYS A 1 131 ? 46.797 -9.229 -43.936 1.00 93.88 131 LYS A C 1
ATOM 1055 O O . LYS A 1 131 ? 46.604 -8.351 -44.778 1.00 93.88 131 LYS A O 1
ATOM 1060 N N . LYS A 1 132 ? 46.271 -10.456 -44.061 1.00 93.31 132 LYS A N 1
ATOM 1061 C CA . LYS A 1 132 ? 45.434 -10.882 -45.195 1.00 93.31 132 LYS A CA 1
ATOM 1062 C C . LYS A 1 132 ? 43.967 -10.958 -44.794 1.00 93.31 132 LYS A C 1
ATOM 1064 O O . LYS A 1 132 ? 43.476 -11.968 -44.302 1.00 93.31 132 LYS A O 1
ATOM 1069 N N . PHE A 1 133 ? 43.235 -9.889 -45.066 1.00 93.56 133 PHE A N 1
ATOM 1070 C CA . PHE A 1 133 ? 41.806 -9.817 -44.784 1.00 93.56 133 PHE A CA 1
ATOM 1071 C C . PHE A 1 133 ? 40.996 -10.690 -45.745 1.00 93.56 133 PHE A C 1
ATOM 1073 O O . PHE A 1 133 ? 41.420 -11.005 -46.860 1.00 93.56 133 PHE A O 1
ATOM 1080 N N . TYR A 1 134 ? 39.786 -11.061 -45.332 1.00 91.44 134 TYR A N 1
ATOM 1081 C CA . TYR A 1 134 ? 38.876 -11.876 -46.137 1.00 91.44 134 TYR A CA 1
ATOM 1082 C C . TYR A 1 134 ? 38.154 -11.080 -47.239 1.00 91.44 134 TYR A C 1
ATOM 1084 O O . TYR A 1 134 ? 36.929 -11.160 -47.376 1.00 91.44 134 TYR A O 1
ATOM 1092 N N . THR A 1 135 ? 38.921 -10.322 -48.017 1.00 92.56 135 THR A N 1
ATOM 1093 C CA . THR A 1 135 ? 38.497 -9.493 -49.151 1.00 92.56 135 THR A CA 1
ATOM 1094 C C . THR A 1 135 ? 39.238 -9.949 -50.416 1.00 92.56 135 THR A C 1
ATOM 1096 O O . THR A 1 135 ? 40.315 -10.548 -50.301 1.00 92.56 135 THR A O 1
ATOM 1099 N N . PRO A 1 136 ? 38.719 -9.689 -51.633 1.00 94.00 136 PRO A N 1
ATOM 1100 C CA . PRO A 1 136 ? 39.423 -10.044 -52.869 1.00 94.00 136 PRO A CA 1
ATOM 1101 C C . PRO A 1 136 ? 40.843 -9.458 -52.953 1.00 94.00 136 PRO A C 1
ATOM 1103 O O . PRO A 1 136 ? 41.765 -10.140 -53.386 1.00 94.00 136 PRO A O 1
ATOM 1106 N N . SER A 1 137 ? 41.044 -8.232 -52.453 1.00 95.19 137 SER A N 1
ATOM 1107 C CA . SER A 1 137 ? 42.347 -7.546 -52.434 1.00 95.19 137 SER A CA 1
ATOM 1108 C C . SER A 1 137 ? 43.257 -7.941 -51.265 1.00 95.19 137 SER A C 1
ATOM 1110 O O . SER A 1 137 ? 44.388 -7.463 -51.191 1.00 95.19 137 SER A O 1
ATOM 1112 N N . LYS A 1 138 ? 42.763 -8.753 -50.319 1.00 95.44 138 LYS A N 1
ATOM 1113 C CA . LYS A 1 138 ? 43.405 -9.083 -49.033 1.00 95.44 138 LYS A CA 1
ATOM 1114 C C . LYS A 1 138 ? 43.674 -7.890 -48.110 1.00 95.44 138 LYS A C 1
ATOM 1116 O O . LYS A 1 138 ? 44.247 -8.078 -47.041 1.00 95.44 138 LYS A O 1
ATOM 1121 N N . LYS A 1 139 ? 43.230 -6.682 -48.465 1.00 94.50 139 LYS A N 1
ATOM 1122 C CA . LYS A 1 139 ? 43.309 -5.483 -47.618 1.00 94.50 139 LYS A CA 1
ATOM 1123 C C . LYS A 1 139 ? 42.028 -5.309 -46.803 1.00 94.50 139 LYS A C 1
ATOM 1125 O O . LYS A 1 139 ? 40.958 -5.749 -47.228 1.00 94.50 139 LYS A O 1
ATOM 1130 N N . ALA A 1 140 ? 42.129 -4.652 -45.649 1.00 91.88 140 ALA A N 1
ATOM 1131 C CA . ALA A 1 140 ? 40.954 -4.222 -44.897 1.00 91.88 140 ALA A CA 1
ATOM 1132 C C . ALA A 1 140 ? 40.124 -3.244 -45.741 1.00 91.88 140 ALA A C 1
ATOM 1134 O O . ALA A 1 140 ? 40.684 -2.380 -46.416 1.00 91.88 140 ALA A O 1
ATOM 1135 N N . ILE A 1 141 ? 38.801 -3.384 -45.693 1.00 89.44 141 ILE A N 1
ATOM 1136 C CA . ILE A 1 141 ? 37.870 -2.401 -46.249 1.00 89.44 141 ILE A CA 1
ATOM 1137 C C . ILE A 1 141 ? 37.347 -1.598 -45.065 1.00 89.44 141 ILE A C 1
ATOM 1139 O O . ILE A 1 141 ? 36.667 -2.144 -44.199 1.00 89.44 141 ILE A O 1
ATOM 1143 N N . PHE A 1 142 ? 37.699 -0.318 -45.020 1.00 86.38 142 PHE A N 1
ATOM 1144 C CA . PHE A 1 142 ? 37.108 0.625 -44.083 1.00 86.38 142 PHE A CA 1
ATOM 1145 C C . PHE A 1 142 ? 35.899 1.251 -44.766 1.00 86.38 142 PHE A C 1
ATOM 1147 O O . PHE A 1 142 ? 36.049 1.980 -45.745 1.00 86.38 142 PHE A O 1
ATOM 1154 N N . ASN A 1 143 ? 34.704 0.937 -44.269 1.00 78.94 143 ASN A N 1
ATOM 1155 C CA . ASN A 1 143 ? 33.490 1.613 -44.703 1.00 78.94 143 ASN A CA 1
ATOM 1156 C C . ASN A 1 143 ? 33.474 2.993 -44.046 1.00 78.94 143 ASN A C 1
ATOM 1158 O O . ASN A 1 143 ? 33.218 3.110 -42.850 1.00 78.94 143 ASN A O 1
ATOM 1162 N N . ILE A 1 144 ? 33.817 4.018 -44.822 1.00 78.94 144 ILE A N 1
ATOM 1163 C CA . ILE A 1 144 ? 33.719 5.410 -44.392 1.00 78.94 144 ILE A CA 1
ATOM 1164 C C . ILE A 1 144 ? 32.300 5.876 -44.741 1.00 78.94 144 ILE A C 1
ATOM 1166 O O . ILE A 1 144 ? 31.891 5.684 -45.891 1.00 78.94 144 ILE A O 1
ATOM 1170 N N . PRO A 1 145 ? 31.538 6.447 -43.791 1.00 74.00 145 PRO A N 1
ATOM 1171 C CA . PRO A 1 145 ? 30.220 6.993 -44.081 1.00 74.00 145 PRO A CA 1
ATOM 1172 C C . PRO A 1 145 ? 30.298 7.992 -45.237 1.00 74.00 145 PRO A C 1
ATOM 1174 O O . PRO A 1 145 ? 31.181 8.849 -45.262 1.00 74.00 145 PRO A O 1
ATOM 1177 N N . THR A 1 146 ? 29.371 7.900 -46.190 1.00 75.62 146 THR A N 1
ATOM 1178 C CA . THR A 1 146 ? 29.272 8.869 -47.293 1.00 75.62 146 THR A CA 1
ATOM 1179 C C . THR A 1 146 ? 28.880 10.265 -46.804 1.00 75.62 146 THR A C 1
ATOM 1181 O O . THR A 1 146 ? 29.149 11.243 -47.493 1.00 75.62 146 THR A O 1
ATOM 1184 N N . SER A 1 147 ? 28.274 10.359 -45.616 1.00 76.44 147 SER A N 1
ATOM 1185 C CA . SER A 1 147 ? 28.016 11.599 -44.885 1.00 76.44 147 SER A CA 1
ATOM 1186 C C . SER A 1 147 ? 28.209 11.369 -43.384 1.00 76.44 147 SER A C 1
ATOM 1188 O O . SER A 1 147 ? 27.932 10.282 -42.882 1.00 76.44 147 SER A O 1
ATOM 1190 N N . ILE A 1 148 ? 28.681 12.399 -42.683 1.00 72.56 148 ILE A N 1
ATOM 1191 C CA . ILE A 1 148 ? 28.746 12.472 -41.211 1.00 72.56 148 ILE A CA 1
ATOM 1192 C C . ILE A 1 148 ? 27.625 13.350 -40.635 1.00 72.56 148 ILE A C 1
ATOM 1194 O O . ILE A 1 148 ? 27.654 13.706 -39.458 1.00 72.56 148 ILE A O 1
ATOM 1198 N N . GLU A 1 149 ? 26.687 13.775 -41.481 1.00 74.31 149 GLU A N 1
ATOM 1199 C CA . GLU A 1 149 ? 25.599 14.663 -41.097 1.00 74.31 149 GLU A CA 1
ATOM 1200 C C . GLU A 1 149 ? 24.644 13.943 -40.145 1.00 74.31 149 GLU A C 1
ATOM 1202 O O . GLU A 1 149 ? 24.067 12.908 -40.477 1.00 74.31 149 GLU A O 1
ATOM 1207 N N . ASN A 1 150 ? 24.506 14.489 -38.938 1.00 74.19 150 ASN A N 1
ATOM 1208 C CA . ASN A 1 150 ? 23.588 13.965 -37.946 1.00 74.19 150 ASN A CA 1
ATOM 1209 C C . ASN A 1 150 ? 22.168 14.456 -38.251 1.00 74.19 150 ASN A C 1
ATOM 1211 O O . ASN A 1 150 ? 21.907 15.656 -38.200 1.00 74.19 150 ASN A O 1
ATOM 1215 N N . THR A 1 151 ? 21.256 13.528 -38.528 1.00 80.81 151 THR A N 1
ATOM 1216 C CA . THR A 1 151 ? 19.839 13.827 -38.772 1.00 80.81 151 THR A CA 1
ATOM 1217 C C . THR A 1 151 ? 18.985 13.807 -37.503 1.00 80.81 151 THR A C 1
ATOM 1219 O O . THR A 1 151 ? 17.777 14.033 -37.591 1.00 80.81 151 THR A O 1
ATOM 1222 N N . SER A 1 152 ? 19.568 13.515 -36.333 1.00 81.81 152 SER A N 1
ATOM 1223 C CA . SER A 1 152 ? 18.859 13.603 -35.057 1.00 81.81 152 SER A CA 1
ATOM 1224 C C . SER A 1 152 ? 18.325 15.019 -34.832 1.00 81.81 152 SER A C 1
ATOM 1226 O O . SER A 1 152 ? 18.968 16.017 -35.157 1.00 81.81 152 SER A O 1
ATOM 1228 N N . GLU A 1 153 ? 17.151 15.115 -34.214 1.00 84.38 153 GLU A N 1
ATOM 1229 C CA . GLU A 1 153 ? 16.490 16.393 -33.963 1.00 84.38 153 GLU A CA 1
ATOM 1230 C C . GLU A 1 153 ? 17.280 17.284 -32.990 1.00 84.38 153 GLU A C 1
ATOM 1232 O O . GLU A 1 153 ? 17.304 17.037 -31.785 1.00 84.38 153 GLU A O 1
ATOM 1237 N N . ALA A 1 154 ? 17.894 18.351 -33.501 1.00 89.19 154 ALA A N 1
ATOM 1238 C CA . ALA A 1 154 ? 18.607 19.315 -32.673 1.00 89.19 154 ALA A CA 1
ATOM 1239 C C . ALA A 1 154 ? 17.656 20.096 -31.740 1.00 89.19 154 ALA A C 1
ATOM 1241 O O . ALA A 1 154 ? 16.530 20.420 -32.141 1.00 89.19 154 ALA A O 1
ATOM 1242 N N . PRO A 1 155 ? 18.114 20.469 -30.527 1.00 93.56 155 PRO A N 1
ATOM 1243 C CA . PRO A 1 155 ? 17.376 21.381 -29.666 1.00 93.56 155 PRO A CA 1
ATOM 1244 C C . PRO A 1 155 ? 17.076 22.703 -30.369 1.00 93.56 155 PRO A C 1
ATOM 1246 O O . PRO A 1 155 ? 17.885 23.217 -31.144 1.00 93.56 155 PRO A O 1
ATOM 1249 N N . ASN A 1 156 ? 15.915 23.269 -30.074 1.00 94.75 156 ASN A N 1
ATOM 1250 C CA . ASN A 1 156 ? 15.466 24.545 -30.623 1.00 94.75 156 ASN A CA 1
ATOM 1251 C C . ASN A 1 156 ? 14.706 25.342 -29.550 1.00 94.75 156 ASN A C 1
ATOM 1253 O O . ASN A 1 156 ? 14.665 24.949 -28.389 1.00 94.75 156 ASN A O 1
ATOM 1257 N N . SER A 1 157 ? 14.117 26.480 -29.917 1.00 94.19 157 SER A N 1
ATOM 1258 C CA . SER A 1 157 ? 13.391 27.328 -28.963 1.00 94.19 157 SER A CA 1
ATOM 1259 C C . SER A 1 157 ? 12.156 26.662 -28.345 1.00 94.19 157 SER A C 1
ATOM 1261 O O . SER A 1 157 ? 11.777 27.026 -27.237 1.00 94.19 157 SER A O 1
ATOM 1263 N N . GLU A 1 158 ? 11.518 25.724 -29.050 1.00 95.56 158 GLU A N 1
ATOM 1264 C CA . GLU A 1 158 ? 10.353 24.976 -28.560 1.00 95.56 158 GLU A CA 1
ATOM 1265 C C . GLU A 1 158 ? 10.780 23.794 -27.679 1.00 95.56 158 GLU A C 1
ATOM 1267 O O . GLU A 1 158 ? 10.207 23.587 -26.614 1.00 95.56 158 GLU A O 1
ATOM 1272 N N . PHE A 1 159 ? 11.832 23.073 -28.079 1.00 96.94 159 PHE A N 1
ATOM 1273 C CA . PHE A 1 159 ? 12.390 21.917 -27.371 1.00 96.94 159 PHE A CA 1
ATOM 1274 C C . PHE A 1 159 ? 13.873 22.159 -27.030 1.00 96.94 159 PHE A C 1
ATOM 1276 O O . PHE A 1 159 ? 14.758 21.681 -27.746 1.00 96.94 159 PHE A O 1
ATOM 1283 N N . PRO A 1 160 ? 14.175 22.943 -25.979 1.00 96.62 160 PRO A N 1
ATOM 1284 C CA . PRO A 1 160 ? 15.530 23.439 -25.727 1.00 96.62 160 PRO A CA 1
ATOM 1285 C C . PRO A 1 160 ? 16.467 22.430 -25.053 1.00 96.62 160 PRO A C 1
ATOM 1287 O O . PRO A 1 160 ? 17.676 22.659 -25.027 1.00 96.62 160 PRO A O 1
ATOM 1290 N N . PHE A 1 161 ? 15.948 21.327 -24.506 1.00 97.19 161 PHE A N 1
ATOM 1291 C CA . PHE A 1 161 ? 16.744 20.346 -23.768 1.00 97.19 161 PHE A CA 1
ATOM 1292 C C . PHE A 1 161 ? 17.029 19.098 -24.593 1.00 97.19 161 PHE A C 1
ATOM 1294 O O . PHE A 1 161 ? 16.201 18.646 -25.378 1.00 97.19 161 PHE A O 1
ATOM 1301 N N . ILE A 1 162 ? 18.180 18.480 -24.343 1.00 95.81 162 ILE A N 1
ATOM 1302 C CA . ILE A 1 162 ? 18.493 17.137 -24.832 1.00 95.81 162 ILE A CA 1
ATOM 1303 C C . ILE A 1 162 ? 18.061 16.124 -23.775 1.00 95.81 162 ILE A C 1
ATOM 1305 O O . ILE A 1 162 ? 18.634 16.078 -22.688 1.00 95.81 162 ILE A O 1
ATOM 1309 N N . LEU A 1 163 ? 17.106 15.261 -24.102 1.00 96.25 163 LEU A N 1
ATOM 1310 C CA . LEU A 1 163 ? 16.811 14.072 -23.317 1.00 96.25 163 LEU A CA 1
ATOM 1311 C C . LEU A 1 163 ? 17.766 12.939 -23.686 1.00 96.25 163 LEU A C 1
ATOM 1313 O O . LEU A 1 163 ? 17.846 12.518 -24.841 1.00 96.25 163 LEU A O 1
ATOM 1317 N N . THR A 1 164 ? 18.400 12.381 -22.660 1.00 94.56 164 THR A N 1
ATOM 1318 C CA . THR A 1 164 ? 19.077 11.085 -22.723 1.00 94.56 164 THR A CA 1
ATOM 1319 C C . THR A 1 164 ? 18.289 10.039 -21.943 1.00 94.56 164 THR A C 1
ATOM 1321 O O . THR A 1 164 ? 17.656 10.333 -20.925 1.00 94.56 164 THR A O 1
ATOM 1324 N N . THR A 1 165 ? 18.311 8.794 -22.420 1.00 92.38 165 THR A N 1
ATOM 1325 C CA . THR A 1 165 ? 17.609 7.679 -21.774 1.00 92.38 165 THR A CA 1
ATOM 1326 C C . THR A 1 165 ? 18.567 6.539 -21.471 1.00 92.38 165 THR A C 1
ATOM 1328 O O . THR A 1 165 ? 19.520 6.265 -22.207 1.00 92.38 165 THR A O 1
ATOM 1331 N N . GLY A 1 166 ? 18.335 5.836 -20.366 1.00 90.25 166 GLY A N 1
ATOM 1332 C CA . GLY A 1 166 ? 19.266 4.798 -19.948 1.00 90.25 166 GLY A CA 1
ATOM 1333 C C . GLY A 1 166 ? 18.786 3.951 -18.790 1.00 90.25 166 GLY A C 1
ATOM 1334 O O . GLY A 1 166 ? 17.610 3.956 -18.425 1.00 90.25 166 GLY A O 1
ATOM 1335 N N . ARG A 1 167 ? 19.731 3.174 -18.259 1.00 92.00 167 ARG A N 1
ATOM 1336 C CA . ARG A 1 167 ? 19.507 2.291 -17.120 1.00 92.00 167 ARG A CA 1
ATOM 1337 C C . ARG A 1 167 ? 19.990 2.951 -15.840 1.00 92.00 167 ARG A C 1
ATOM 1339 O O . ARG A 1 167 ? 21.028 3.603 -15.851 1.00 92.00 167 ARG A O 1
ATOM 1346 N N . ILE A 1 168 ? 19.284 2.704 -14.750 1.00 91.88 168 ILE A N 1
ATOM 1347 C CA . ILE A 1 168 ? 19.776 2.930 -13.397 1.00 91.88 168 ILE A CA 1
ATOM 1348 C C . ILE A 1 168 ? 20.525 1.687 -12.920 1.00 91.88 168 ILE A C 1
ATOM 1350 O O . ILE A 1 168 ? 20.275 0.575 -13.387 1.00 91.88 168 ILE A O 1
ATOM 1354 N N . ARG A 1 169 ? 21.437 1.885 -11.967 1.00 90.81 169 ARG A N 1
ATOM 1355 C CA . ARG A 1 169 ? 22.327 0.847 -11.425 1.00 90.81 169 ARG A CA 1
ATOM 1356 C C . ARG A 1 169 ? 21.593 -0.438 -11.020 1.00 90.81 169 ARG A C 1
ATOM 1358 O O . ARG A 1 169 ? 22.066 -1.525 -11.329 1.00 90.81 169 ARG A O 1
ATOM 1365 N N . ASP A 1 170 ? 20.459 -0.299 -10.336 1.00 91.62 170 ASP A N 1
ATOM 1366 C CA . ASP A 1 170 ? 19.786 -1.417 -9.661 1.00 91.62 170 ASP A CA 1
ATOM 1367 C C . ASP A 1 170 ? 18.830 -2.204 -10.562 1.00 91.62 170 ASP A C 1
ATOM 1369 O O . ASP A 1 170 ? 18.317 -3.244 -10.155 1.00 91.62 170 ASP A O 1
ATOM 1373 N N . GLN A 1 171 ? 18.563 -1.725 -11.780 1.00 92.56 171 GLN A N 1
ATOM 1374 C CA . GLN A 1 171 ? 17.532 -2.300 -12.636 1.00 92.56 171 GLN A CA 1
ATOM 1375 C C . GLN A 1 171 ? 18.091 -2.763 -13.976 1.00 92.56 171 GLN A C 1
ATOM 1377 O O . GLN A 1 171 ? 18.844 -2.069 -14.661 1.00 92.56 171 GLN A O 1
ATOM 1382 N N . TRP A 1 172 ? 17.670 -3.958 -14.389 1.00 87.50 172 TRP A N 1
ATOM 1383 C CA . TRP A 1 172 ? 18.057 -4.549 -15.663 1.00 87.50 172 TRP A CA 1
ATOM 1384 C C . TRP A 1 172 ? 16.892 -4.522 -16.658 1.00 87.50 172 TRP A C 1
ATOM 1386 O O . TRP A 1 172 ? 15.754 -4.835 -16.305 1.00 87.50 172 TRP A O 1
ATOM 1396 N N . HIS A 1 173 ? 17.180 -4.161 -17.915 1.00 86.62 173 HIS A N 1
ATOM 1397 C CA . HIS A 1 173 ? 16.194 -3.973 -18.993 1.00 86.62 173 HIS A CA 1
ATOM 1398 C C . HIS A 1 173 ? 14.926 -3.241 -18.522 1.00 86.62 173 HIS A C 1
ATOM 1400 O O . HIS A 1 173 ? 15.039 -2.149 -17.990 1.00 86.62 173 HIS A O 1
ATOM 1406 N N . THR A 1 174 ? 13.737 -3.807 -18.699 1.00 86.19 174 THR A N 1
ATOM 1407 C CA . THR A 1 174 ? 12.440 -3.234 -18.301 1.00 86.19 174 THR A CA 1
ATOM 1408 C C . THR A 1 174 ? 11.940 -3.827 -16.982 1.00 86.19 174 THR A C 1
ATOM 1410 O O . THR A 1 174 ? 10.746 -4.019 -16.786 1.00 86.19 174 THR A O 1
ATOM 1413 N N . MET A 1 175 ? 12.860 -4.195 -16.082 1.00 89.81 175 MET A N 1
ATOM 1414 C CA . MET A 1 175 ? 12.564 -4.739 -14.748 1.00 89.81 175 MET A CA 1
ATOM 1415 C C . MET A 1 175 ? 11.799 -6.072 -14.730 1.00 89.81 175 MET A C 1
ATOM 1417 O O . MET A 1 175 ? 11.385 -6.531 -13.668 1.00 89.81 175 MET A O 1
ATOM 1421 N N . THR A 1 176 ? 11.692 -6.768 -15.864 1.00 86.56 176 THR A N 1
ATOM 1422 C CA . THR A 1 176 ? 10.987 -8.056 -15.995 1.00 86.56 176 THR A CA 1
ATOM 1423 C C . THR A 1 176 ? 11.473 -9.126 -14.998 1.00 86.56 176 THR A C 1
ATOM 1425 O O . THR A 1 176 ? 10.701 -10.002 -14.590 1.00 86.56 176 THR A O 1
ATOM 1428 N N . LYS A 1 177 ? 12.750 -9.042 -14.586 1.00 84.62 177 LYS A N 1
ATOM 1429 C CA . LYS A 1 177 ? 13.362 -9.861 -13.525 1.00 84.62 177 LYS A CA 1
ATOM 1430 C C . LYS A 1 177 ? 13.661 -9.045 -12.265 1.00 84.62 177 LYS A C 1
ATOM 1432 O O . LYS A 1 177 ? 13.164 -9.386 -11.199 1.00 84.62 177 LYS A O 1
ATOM 1437 N N . THR A 1 178 ? 14.434 -7.963 -12.387 1.00 89.06 178 THR A N 1
ATOM 1438 C CA . THR A 1 178 ? 14.919 -7.175 -11.236 1.00 89.06 178 THR A CA 1
ATOM 1439 C C . THR A 1 178 ? 13.809 -6.440 -10.487 1.00 89.06 178 THR A C 1
ATOM 1441 O O . THR A 1 178 ? 13.914 -6.274 -9.280 1.00 89.06 178 THR A O 1
ATOM 1444 N N . GLY A 1 179 ? 12.696 -6.104 -11.147 1.00 87.06 179 GLY A N 1
ATOM 1445 C CA . GLY A 1 179 ? 11.526 -5.502 -10.498 1.00 87.06 179 GLY A CA 1
ATOM 1446 C C . GLY A 1 179 ? 10.750 -6.457 -9.587 1.00 87.06 179 GLY A C 1
ATOM 1447 O O . GLY A 1 179 ? 9.834 -6.021 -8.897 1.00 87.06 179 GLY A O 1
ATOM 1448 N N . LYS A 1 180 ? 11.085 -7.757 -9.580 1.00 84.69 180 LYS A N 1
ATOM 1449 C CA . LYS A 1 180 ? 10.557 -8.723 -8.602 1.00 84.69 180 LYS A CA 1
ATOM 1450 C C . LYS A 1 180 ? 11.285 -8.650 -7.260 1.00 84.69 180 LYS A C 1
ATOM 1452 O O . LYS A 1 180 ? 10.733 -9.142 -6.287 1.00 84.69 180 LYS A O 1
ATOM 1457 N N . VAL A 1 181 ? 12.490 -8.078 -7.236 1.00 87.62 181 VAL A N 1
ATOM 1458 C CA . VAL A 1 181 ? 13.340 -8.011 -6.048 1.00 87.62 181 VAL A CA 1
ATOM 1459 C C . VAL A 1 181 ? 13.118 -6.664 -5.377 1.00 87.62 181 VAL A C 1
ATOM 1461 O O . VAL A 1 181 ? 13.562 -5.629 -5.886 1.00 87.62 181 VAL A O 1
ATOM 1464 N N . SER A 1 182 ? 12.424 -6.653 -4.242 1.00 87.69 182 SER A N 1
ATOM 1465 C CA . SER A 1 182 ? 12.006 -5.401 -3.595 1.00 87.69 182 SER A CA 1
ATOM 1466 C C . SER A 1 182 ? 13.206 -4.559 -3.174 1.00 87.69 182 SER A C 1
ATOM 1468 O O . SER A 1 182 ? 13.184 -3.333 -3.305 1.00 87.69 182 SER A O 1
ATOM 1470 N N . ARG A 1 183 ? 14.301 -5.207 -2.752 1.00 85.06 183 ARG A N 1
ATOM 1471 C CA . ARG A 1 183 ? 15.548 -4.526 -2.382 1.00 85.06 183 ARG A CA 1
ATOM 1472 C C . ARG A 1 183 ? 16.101 -3.630 -3.495 1.00 85.06 183 ARG A C 1
ATOM 1474 O O . ARG A 1 183 ? 16.602 -2.547 -3.197 1.00 85.06 183 ARG A O 1
ATOM 1481 N N . LEU A 1 184 ? 15.964 -4.022 -4.763 1.00 88.06 184 LEU A N 1
ATOM 1482 C CA . LEU A 1 184 ? 16.440 -3.242 -5.915 1.00 88.06 184 LEU A CA 1
ATOM 1483 C C . LEU A 1 184 ? 15.567 -2.012 -6.220 1.00 88.06 184 LEU A C 1
ATOM 1485 O O . LEU A 1 184 ? 15.989 -1.120 -6.952 1.00 88.06 184 LEU A O 1
ATOM 1489 N N . MET A 1 185 ? 14.364 -1.930 -5.647 1.00 85.31 185 MET A N 1
ATOM 1490 C CA . MET A 1 185 ? 13.465 -0.777 -5.789 1.00 85.31 185 MET A CA 1
ATOM 1491 C C . MET A 1 185 ? 13.700 0.298 -4.715 1.00 85.31 185 MET A C 1
ATOM 1493 O O . MET A 1 185 ? 13.135 1.385 -4.804 1.00 85.31 185 MET A O 1
ATOM 1497 N N . THR A 1 186 ? 14.524 0.021 -3.698 1.00 82.19 186 THR A N 1
ATOM 1498 C CA . THR A 1 186 ? 14.668 0.893 -2.514 1.00 82.19 186 THR A CA 1
ATOM 1499 C C . THR A 1 186 ? 15.372 2.222 -2.791 1.00 82.19 186 THR A C 1
ATOM 1501 O O . THR A 1 186 ? 15.032 3.219 -2.159 1.00 82.19 186 THR A O 1
ATOM 1504 N N . HIS A 1 187 ? 16.307 2.274 -3.746 1.00 83.50 187 HIS A N 1
ATOM 1505 C CA . HIS A 1 187 ? 17.021 3.513 -4.080 1.00 83.50 187 HIS A CA 1
ATOM 1506 C C . HIS A 1 187 ? 16.256 4.399 -5.069 1.00 83.50 187 HIS A C 1
ATOM 1508 O O . HIS A 1 187 ? 16.398 5.620 -5.055 1.00 83.50 187 HIS A O 1
ATOM 1514 N N . THR A 1 188 ? 15.479 3.809 -5.980 1.00 87.06 188 THR A N 1
ATOM 1515 C CA . THR A 1 188 ? 14.726 4.546 -7.006 1.00 87.06 188 THR A CA 1
ATOM 1516 C C . THR A 1 188 ? 13.423 3.799 -7.306 1.00 87.06 188 THR A C 1
ATOM 1518 O O . THR A 1 188 ? 13.386 2.955 -8.202 1.00 87.06 188 THR A O 1
ATOM 1521 N N . PRO A 1 189 ? 12.354 4.070 -6.535 1.00 86.25 189 PRO A N 1
ATOM 1522 C CA . PRO A 1 189 ? 11.101 3.318 -6.624 1.00 86.25 189 PRO A CA 1
ATOM 1523 C C . PRO A 1 189 ? 10.192 3.756 -7.786 1.00 86.25 189 PRO A C 1
ATOM 1525 O O . PRO A 1 189 ? 9.285 3.014 -8.168 1.00 86.25 189 PRO A O 1
ATOM 1528 N N . SER A 1 190 ? 10.423 4.946 -8.344 1.00 90.00 190 SER A N 1
ATOM 1529 C CA . SER A 1 190 ? 9.602 5.586 -9.378 1.00 90.00 190 SER A CA 1
ATOM 1530 C C . SER A 1 190 ? 10.478 6.260 -10.443 1.00 90.00 190 SER A C 1
ATOM 1532 O O . SER A 1 190 ? 11.622 6.620 -10.143 1.00 90.00 190 SER A O 1
ATOM 1534 N N . PRO A 1 191 ? 9.962 6.478 -11.667 1.00 92.00 191 PRO A N 1
ATOM 1535 C CA . PRO A 1 191 ? 10.686 7.232 -12.680 1.00 92.00 191 PRO A CA 1
ATOM 1536 C C . PRO A 1 191 ? 10.825 8.695 -12.240 1.00 92.00 191 PRO A C 1
ATOM 1538 O O . PRO A 1 191 ? 9.859 9.321 -11.800 1.00 92.00 191 PRO A O 1
ATOM 1541 N N . MET A 1 192 ? 12.036 9.240 -12.347 1.00 95.00 192 MET A N 1
ATOM 1542 C CA . MET A 1 192 ? 12.328 10.640 -12.039 1.00 95.00 192 MET A CA 1
ATOM 1543 C C . MET A 1 192 ? 13.206 11.233 -13.134 1.00 95.00 192 MET A C 1
ATOM 1545 O O . MET A 1 192 ? 14.157 10.578 -13.564 1.00 95.00 192 MET A O 1
ATOM 1549 N N . LEU A 1 193 ? 12.892 12.455 -13.567 1.00 97.31 193 LEU A N 1
ATOM 1550 C CA . LEU A 1 193 ? 13.733 13.203 -14.494 1.00 97.31 193 LEU A CA 1
ATOM 1551 C C . LEU A 1 193 ? 14.879 13.848 -13.723 1.00 97.31 193 LEU A C 1
ATOM 1553 O O . LEU A 1 193 ? 14.645 14.669 -12.835 1.00 97.31 193 LEU A O 1
ATOM 1557 N N . GLU A 1 194 ? 16.106 13.519 -14.089 1.00 97.69 194 GLU A N 1
ATOM 1558 C CA . GLU A 1 194 ? 17.286 14.204 -13.581 1.00 97.69 194 GLU A CA 1
ATOM 1559 C C . GLU A 1 194 ? 17.552 15.479 -14.387 1.00 97.69 194 GLU A C 1
ATOM 1561 O O . GLU A 1 194 ? 17.537 15.457 -15.621 1.00 97.69 194 GLU A O 1
ATOM 1566 N N . ILE A 1 195 ? 17.778 16.588 -13.680 1.00 98.31 195 ILE A N 1
ATOM 1567 C CA . ILE A 1 195 ? 17.993 17.921 -14.256 1.00 98.31 195 ILE A CA 1
ATOM 1568 C C . ILE A 1 195 ? 19.118 18.657 -13.525 1.00 98.31 195 ILE A C 1
ATOM 1570 O O . ILE A 1 195 ? 19.231 18.584 -12.298 1.00 98.31 195 ILE A O 1
ATOM 1574 N N . ASN A 1 196 ? 19.933 19.395 -14.280 1.00 98.44 196 ASN A N 1
ATOM 1575 C CA . ASN A 1 196 ? 21.004 20.223 -13.736 1.00 98.44 196 ASN A CA 1
ATOM 1576 C C . ASN A 1 196 ? 20.458 21.354 -12.823 1.00 98.44 196 ASN A C 1
ATOM 1578 O O . ASN A 1 196 ? 19.403 21.918 -13.126 1.00 98.44 196 ASN A O 1
ATOM 1582 N N . PRO A 1 197 ? 21.158 21.756 -11.738 1.00 98.38 197 PRO A N 1
ATOM 1583 C CA . PRO A 1 197 ? 20.686 22.813 -10.839 1.00 98.38 197 PRO A CA 1
ATOM 1584 C C . PRO A 1 197 ? 20.454 24.172 -11.511 1.00 98.38 197 PRO A C 1
ATOM 1586 O O . PRO A 1 197 ? 19.527 24.883 -11.127 1.00 98.38 197 PRO A O 1
ATOM 1589 N N . ILE A 1 198 ? 21.256 24.531 -12.519 1.00 98.00 198 ILE A N 1
ATOM 1590 C CA . ILE A 1 198 ? 21.124 25.800 -13.250 1.00 98.00 198 ILE A CA 1
ATOM 1591 C C . ILE A 1 198 ? 19.846 25.791 -14.094 1.00 98.00 198 ILE A C 1
ATOM 1593 O O . ILE A 1 198 ? 19.061 26.738 -14.041 1.00 98.00 198 ILE A O 1
ATOM 1597 N N . ASP A 1 199 ? 19.599 24.709 -14.830 1.00 97.94 199 ASP A N 1
ATOM 1598 C CA . ASP A 1 199 ? 18.397 24.557 -15.657 1.00 97.94 199 ASP A CA 1
ATOM 1599 C C . ASP A 1 199 ? 17.127 24.461 -14.817 1.00 97.94 199 ASP A C 1
ATOM 1601 O O . ASP A 1 199 ? 16.098 25.049 -15.160 1.00 97.94 199 ASP A O 1
ATOM 1605 N N . ALA A 1 200 ? 17.212 23.763 -13.683 1.00 97.56 200 ALA A N 1
ATOM 1606 C CA . ALA A 1 200 ? 16.138 23.684 -12.708 1.00 97.56 200 ALA A CA 1
ATOM 1607 C C . ALA A 1 200 ? 15.797 25.075 -12.160 1.00 97.56 200 ALA A C 1
ATOM 1609 O O . ALA A 1 200 ? 14.630 25.460 -12.161 1.00 97.56 200 ALA A O 1
ATOM 1610 N N . TYR A 1 201 ? 16.807 25.869 -11.786 1.00 97.56 201 TYR A N 1
ATOM 1611 C CA . TYR A 1 201 ? 16.616 27.251 -11.349 1.00 97.56 201 TYR A CA 1
ATOM 1612 C C . TYR A 1 201 ? 15.962 28.117 -12.437 1.00 97.56 201 TYR A C 1
ATOM 1614 O O . TYR A 1 201 ? 14.951 28.767 -12.168 1.00 97.56 201 TYR A O 1
ATOM 1622 N N . LYS A 1 202 ? 16.472 28.071 -13.678 1.00 96.38 202 LYS A N 1
ATOM 1623 C CA . LYS A 1 202 ? 15.909 28.805 -14.831 1.00 96.38 202 LYS A CA 1
ATOM 1624 C C . LYS A 1 202 ? 14.453 28.425 -15.114 1.00 96.38 202 LYS A C 1
ATOM 1626 O O . LYS A 1 202 ? 13.652 29.284 -15.467 1.00 96.38 202 LYS A O 1
ATOM 1631 N N . SER A 1 203 ? 14.109 27.154 -14.920 1.00 95.56 203 SER A N 1
ATOM 1632 C CA . SER A 1 203 ? 12.763 26.611 -15.148 1.00 95.56 203 SER A CA 1
ATOM 1633 C C . SER A 1 203 ? 11.863 26.679 -13.904 1.00 95.56 203 SER A C 1
ATOM 1635 O O . SER A 1 203 ? 10.736 26.185 -13.929 1.00 95.56 203 SER A O 1
ATOM 1637 N N . ASN A 1 204 ? 12.351 27.263 -12.800 1.00 96.38 204 ASN A N 1
ATOM 1638 C CA . ASN A 1 204 ? 11.701 27.288 -11.488 1.00 96.38 204 ASN A CA 1
ATOM 1639 C C . ASN A 1 204 ? 11.318 25.890 -10.952 1.00 96.38 204 ASN A C 1
ATOM 1641 O O . ASN A 1 204 ? 10.345 25.766 -10.217 1.00 96.38 204 ASN A O 1
ATOM 1645 N N . ILE A 1 205 ? 12.045 24.829 -11.309 1.00 96.94 205 ILE A N 1
ATOM 1646 C CA . ILE A 1 205 ? 11.801 23.433 -10.907 1.00 96.94 205 ILE A CA 1
ATOM 1647 C C . ILE A 1 205 ? 12.639 23.079 -9.670 1.00 96.94 205 ILE A C 1
ATOM 1649 O O . ILE A 1 205 ? 13.814 23.424 -9.571 1.00 96.94 205 ILE A O 1
ATOM 1653 N N . ARG A 1 206 ? 12.038 22.353 -8.726 1.00 96.31 206 ARG A N 1
ATOM 1654 C CA . ARG A 1 206 ? 12.672 21.799 -7.523 1.00 96.31 206 ARG A CA 1
ATOM 1655 C C . ARG A 1 206 ? 12.545 20.279 -7.510 1.00 96.31 206 ARG A C 1
ATOM 1657 O O . ARG A 1 206 ? 11.661 19.705 -8.142 1.00 96.31 206 ARG A O 1
ATOM 1664 N N . THR A 1 207 ? 13.414 19.615 -6.751 1.00 95.88 207 THR A N 1
ATOM 1665 C CA . THR A 1 207 ? 13.292 18.171 -6.515 1.00 95.88 207 THR A CA 1
ATOM 1666 C C . THR A 1 207 ? 11.928 17.849 -5.908 1.00 95.88 207 THR A C 1
ATOM 1668 O O . THR A 1 207 ? 11.517 18.482 -4.939 1.00 95.88 207 THR A O 1
ATOM 1671 N N . GLY A 1 208 ? 11.251 16.847 -6.467 1.00 93.00 208 GLY A N 1
ATOM 1672 C CA . GLY A 1 208 ? 9.913 16.426 -6.057 1.00 93.00 208 GLY A CA 1
ATOM 1673 C C . GLY A 1 208 ? 8.770 17.102 -6.815 1.00 93.00 208 GLY A C 1
ATOM 1674 O O . GLY A 1 208 ? 7.663 16.567 -6.776 1.00 93.00 208 GLY A O 1
ATOM 1675 N N . ASP A 1 209 ? 9.023 18.196 -7.545 1.00 95.38 209 ASP A N 1
ATOM 1676 C CA . ASP A 1 209 ? 8.004 18.814 -8.397 1.00 95.38 209 ASP A CA 1
ATOM 1677 C C . ASP A 1 209 ? 7.545 17.829 -9.477 1.00 95.38 209 ASP A C 1
ATOM 1679 O O . ASP A 1 209 ? 8.358 17.126 -10.088 1.00 95.38 209 ASP A O 1
ATOM 1683 N N . ILE A 1 210 ? 6.237 17.805 -9.736 1.00 96.56 210 ILE A N 1
ATOM 1684 C CA . ILE A 1 210 ? 5.670 17.069 -10.864 1.00 96.56 210 ILE A CA 1
ATOM 1685 C C . ILE A 1 210 ? 5.886 17.897 -12.122 1.00 96.56 210 ILE A C 1
ATOM 1687 O O . ILE A 1 210 ? 5.469 19.055 -12.200 1.00 96.56 210 ILE A O 1
ATOM 1691 N N . ILE A 1 211 ? 6.535 17.301 -13.112 1.00 96.88 211 ILE A N 1
ATOM 1692 C CA . ILE A 1 211 ? 6.857 17.955 -14.374 1.00 96.88 211 ILE A CA 1
ATOM 1693 C C . ILE A 1 211 ? 6.247 17.193 -15.543 1.00 96.88 211 ILE A C 1
ATOM 1695 O O . ILE A 1 211 ? 6.113 15.969 -15.510 1.00 96.88 211 ILE A O 1
ATOM 1699 N N . VAL A 1 212 ? 5.890 17.934 -16.583 1.00 97.81 212 VAL A N 1
ATOM 1700 C CA . VAL A 1 212 ? 5.573 17.398 -17.901 1.00 97.81 212 VAL A CA 1
ATOM 1701 C C . VAL A 1 212 ? 6.824 17.537 -18.752 1.00 97.81 212 VAL A C 1
ATOM 1703 O O . VAL A 1 212 ? 7.402 18.620 -18.841 1.00 97.81 212 VAL A O 1
ATOM 1706 N N . VAL A 1 213 ? 7.244 16.434 -19.361 1.00 97.88 213 VAL A N 1
ATOM 1707 C CA . VAL A 1 213 ? 8.300 16.422 -20.374 1.00 97.88 213 VAL A CA 1
ATOM 1708 C C . VAL A 1 213 ? 7.626 16.121 -21.697 1.00 97.88 213 VAL A C 1
ATOM 1710 O O . VAL A 1 213 ? 6.889 15.140 -21.786 1.00 97.88 213 VAL A O 1
ATOM 1713 N N . SER A 1 214 ? 7.844 16.955 -22.705 1.00 97.44 214 SER A N 1
ATOM 1714 C CA . SER A 1 214 ? 7.231 16.806 -24.024 1.00 97.44 214 SER A CA 1
ATOM 1715 C C . SER A 1 214 ? 8.278 16.804 -25.128 1.00 97.44 214 SER A C 1
ATOM 1717 O O . SER A 1 214 ? 9.314 17.458 -25.036 1.00 97.44 214 SER A O 1
ATOM 1719 N N . SER A 1 215 ? 7.991 16.057 -26.184 1.00 95.56 215 SER A N 1
ATOM 1720 C CA . SER A 1 215 ? 8.689 16.093 -27.467 1.00 95.56 215 SER A CA 1
ATOM 1721 C C . SER A 1 215 ? 7.649 16.136 -28.586 1.00 95.56 215 SER A C 1
ATOM 1723 O O . SER A 1 215 ? 6.444 16.060 -28.332 1.00 95.56 215 SER A O 1
ATOM 1725 N N . LYS A 1 216 ? 8.095 16.169 -29.844 1.00 93.31 216 LYS A N 1
ATOM 1726 C CA . LYS A 1 216 ? 7.198 16.012 -31.000 1.00 93.31 216 LYS A CA 1
ATOM 1727 C C . LYS A 1 216 ? 6.437 14.681 -31.026 1.00 93.31 216 LYS A C 1
ATOM 1729 O O . LYS A 1 216 ? 5.411 14.589 -31.692 1.00 93.31 216 LYS A O 1
ATOM 1734 N N . ASN A 1 217 ? 6.932 13.655 -30.328 1.00 92.00 217 ASN A N 1
ATOM 1735 C CA . ASN A 1 217 ? 6.350 12.310 -30.350 1.00 92.00 217 ASN A CA 1
ATOM 1736 C C . ASN A 1 217 ? 5.309 12.088 -29.246 1.00 92.00 217 ASN A C 1
ATOM 1738 O O . ASN A 1 217 ? 4.464 11.203 -29.371 1.00 92.00 217 ASN A O 1
ATOM 1742 N N . GLY A 1 218 ? 5.356 12.872 -28.169 1.00 94.69 218 GLY A N 1
ATOM 1743 C CA . GLY A 1 218 ? 4.444 12.701 -27.048 1.00 94.69 218 GLY A CA 1
ATOM 1744 C C . GLY A 1 218 ? 4.916 13.390 -25.779 1.00 94.69 218 GLY A C 1
ATOM 1745 O O . GLY A 1 218 ? 5.798 14.247 -25.789 1.00 94.69 218 GLY A O 1
ATOM 1746 N N . SER A 1 219 ? 4.314 12.997 -24.661 1.00 96.38 219 SER A N 1
ATOM 1747 C CA . SER A 1 219 ? 4.627 13.556 -23.351 1.00 96.38 219 SER A CA 1
ATOM 1748 C C . SER A 1 219 ? 4.633 12.496 -22.262 1.00 96.38 219 SER A C 1
ATOM 1750 O O . SER A 1 219 ? 3.930 11.489 -22.352 1.00 96.38 219 SER A O 1
ATOM 1752 N N . VAL A 1 220 ? 5.374 12.772 -21.198 1.00 97.00 220 VAL A N 1
ATOM 1753 C CA . VAL A 1 220 ? 5.397 12.002 -19.949 1.00 97.00 220 VAL A CA 1
ATOM 1754 C C . VAL A 1 220 ? 5.245 12.955 -18.768 1.00 97.00 220 VAL A C 1
ATOM 1756 O O . VAL A 1 220 ? 5.487 14.157 -18.890 1.00 97.00 220 VAL A O 1
ATOM 1759 N N . ARG A 1 221 ? 4.842 12.423 -17.616 1.00 97.06 221 ARG A N 1
ATOM 1760 C CA . ARG A 1 221 ? 4.652 13.167 -16.374 1.00 97.06 221 ARG A CA 1
ATOM 1761 C C . ARG A 1 221 ? 5.319 12.432 -15.224 1.00 97.06 221 ARG A C 1
ATOM 1763 O O . ARG A 1 221 ? 4.887 11.348 -14.854 1.00 97.06 221 ARG A O 1
ATOM 1770 N N . VAL A 1 222 ? 6.366 13.029 -14.670 1.00 96.88 222 VAL A N 1
ATOM 1771 C CA . VAL A 1 222 ? 7.237 12.394 -13.671 1.00 96.88 222 VAL A CA 1
ATOM 1772 C C . VAL A 1 222 ? 7.704 13.415 -12.637 1.00 96.88 222 VAL A C 1
ATOM 1774 O O . VAL A 1 222 ? 7.546 14.619 -12.826 1.00 96.88 222 VAL A O 1
ATOM 1777 N N . LYS A 1 223 ? 8.298 12.944 -11.540 1.00 96.44 223 LYS A N 1
ATOM 1778 C CA . LYS A 1 223 ? 8.952 13.812 -10.551 1.00 96.44 223 LYS A CA 1
ATOM 1779 C C . LYS A 1 223 ? 10.310 14.298 -11.053 1.00 96.44 223 LYS A C 1
ATOM 1781 O O . LYS A 1 223 ? 11.042 13.539 -11.685 1.00 96.44 223 LYS A O 1
ATOM 1786 N N . ALA A 1 224 ? 10.676 15.530 -10.720 1.00 97.25 224 ALA A N 1
ATOM 1787 C CA . ALA A 1 224 ? 12.018 16.052 -10.951 1.00 97.25 224 ALA A CA 1
ATOM 1788 C C . ALA A 1 224 ? 12.993 15.643 -9.832 1.00 97.25 224 ALA A C 1
ATOM 1790 O O . ALA A 1 224 ? 12.6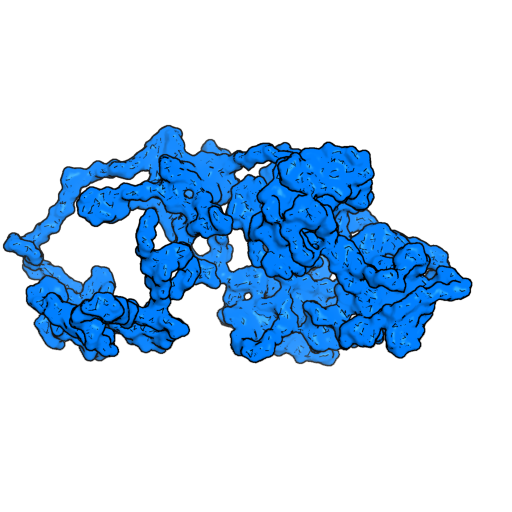37 15.605 -8.651 1.00 97.25 224 ALA A O 1
ATOM 1791 N N . LYS A 1 225 ? 14.252 15.402 -10.198 1.00 97.19 225 LYS A N 1
ATOM 1792 C CA . LYS A 1 225 ? 15.395 15.214 -9.301 1.00 97.19 225 LYS A CA 1
ATOM 1793 C C . LYS A 1 225 ? 16.512 16.154 -9.744 1.00 97.19 225 LYS A C 1
ATOM 1795 O O . LYS A 1 225 ? 17.150 15.938 -10.769 1.00 97.19 225 LYS A O 1
ATOM 1800 N N . VAL A 1 226 ? 16.754 17.203 -8.968 1.00 97.75 226 VAL A N 1
ATOM 1801 C CA . VAL A 1 226 ? 17.829 18.157 -9.255 1.00 97.75 226 VAL A CA 1
ATOM 1802 C C . VAL A 1 226 ? 19.169 17.545 -8.844 1.00 97.75 226 VAL A C 1
ATOM 1804 O O . VAL A 1 226 ? 19.322 17.111 -7.702 1.00 97.75 226 VAL A O 1
ATOM 1807 N N . THR A 1 227 ? 20.130 17.481 -9.767 1.00 96.44 227 THR A N 1
ATOM 1808 C CA . THR A 1 227 ? 21.457 16.886 -9.539 1.00 96.44 227 THR A CA 1
ATOM 1809 C C . THR A 1 227 ? 22.526 17.519 -10.427 1.00 96.44 227 THR A C 1
ATOM 1811 O O . THR A 1 227 ? 22.297 17.799 -11.598 1.00 96.44 227 THR A O 1
ATOM 1814 N N . ASP A 1 228 ? 23.719 17.711 -9.873 1.00 96.12 228 ASP A N 1
ATOM 1815 C CA . ASP A 1 228 ? 24.925 18.212 -10.544 1.00 96.12 228 ASP A CA 1
ATOM 1816 C C . ASP A 1 228 ? 25.657 17.156 -11.396 1.00 96.12 228 ASP A C 1
ATOM 1818 O O . ASP A 1 228 ? 26.626 17.473 -12.082 1.00 96.12 228 ASP A O 1
ATOM 1822 N N . THR A 1 229 ? 25.180 15.908 -11.395 1.00 94.88 229 THR A N 1
ATOM 1823 C CA . THR A 1 229 ? 25.752 14.802 -12.184 1.00 94.88 229 THR A CA 1
ATOM 1824 C C . THR A 1 229 ? 25.371 14.841 -13.667 1.00 94.88 229 THR A C 1
ATOM 1826 O O . THR A 1 229 ? 25.941 14.102 -14.471 1.00 94.88 229 THR A O 1
ATOM 1829 N N . ILE A 1 230 ? 24.434 15.717 -14.045 1.00 94.75 230 ILE A N 1
ATOM 1830 C CA . ILE A 1 230 ? 23.982 15.931 -15.422 1.00 94.75 230 ILE A CA 1
ATOM 1831 C C . ILE A 1 230 ? 24.433 17.316 -15.902 1.00 94.75 230 ILE A C 1
ATOM 1833 O O . ILE A 1 230 ? 24.409 18.295 -15.154 1.00 94.75 230 ILE A O 1
ATOM 1837 N N . LYS A 1 231 ? 24.854 17.401 -17.168 1.00 96.56 231 LYS A N 1
ATOM 1838 C CA . LYS A 1 231 ? 25.309 18.642 -17.812 1.00 96.56 231 LYS A CA 1
ATOM 1839 C C . LYS A 1 231 ? 24.142 19.615 -18.046 1.00 96.56 231 LYS A C 1
ATOM 1841 O O . LYS A 1 231 ? 23.041 19.179 -18.361 1.00 96.56 231 LYS A O 1
ATOM 1846 N N . GLU A 1 232 ? 24.406 20.920 -17.972 1.00 97.50 232 GLU A N 1
ATOM 1847 C CA . GLU A 1 232 ? 23.459 21.959 -18.406 1.00 97.50 232 GLU A CA 1
ATOM 1848 C C . GLU A 1 232 ? 22.980 21.728 -19.857 1.00 97.50 232 GLU A C 1
ATOM 1850 O O . GLU A 1 232 ? 23.765 21.337 -20.730 1.00 97.50 232 GLU A O 1
ATOM 1855 N N . GLY A 1 233 ? 21.688 21.947 -20.107 1.00 96.81 233 GLY A N 1
ATOM 1856 C CA . GLY A 1 233 ? 21.006 21.686 -21.377 1.00 96.81 233 GLY A CA 1
ATOM 1857 C C . GLY A 1 233 ? 20.662 20.212 -21.622 1.00 96.81 233 GLY A C 1
ATOM 1858 O O . GLY A 1 233 ? 20.088 19.884 -22.662 1.00 96.81 233 GLY A O 1
ATOM 1859 N N . VAL A 1 234 ? 20.990 19.314 -20.687 1.00 96.75 234 VAL A N 1
ATOM 1860 C CA . VAL A 1 234 ? 20.705 17.877 -20.773 1.00 96.75 234 VAL A CA 1
ATOM 1861 C C . VAL A 1 234 ? 19.805 17.459 -19.616 1.00 96.75 234 VAL A C 1
ATOM 1863 O O . VAL A 1 234 ? 19.983 17.881 -18.476 1.00 96.75 234 VAL A O 1
ATOM 1866 N N . VAL A 1 235 ? 18.848 16.586 -19.909 1.00 97.62 235 VAL A N 1
ATOM 1867 C CA . VAL A 1 235 ? 18.017 15.909 -18.914 1.00 97.62 235 VAL A CA 1
ATOM 1868 C C . VAL A 1 235 ? 18.102 14.400 -19.111 1.00 97.62 235 VAL A C 1
ATOM 1870 O O . VAL A 1 235 ? 18.351 13.910 -20.218 1.00 97.62 235 VAL A O 1
ATOM 1873 N N . PHE A 1 236 ? 17.916 13.642 -18.035 1.00 96.88 236 PHE A N 1
ATOM 1874 C CA . PHE A 1 236 ? 17.969 12.183 -18.080 1.00 96.88 236 PHE A CA 1
ATOM 1875 C C . PHE A 1 236 ? 16.693 11.568 -17.516 1.00 96.88 236 PHE A C 1
ATOM 1877 O O . PHE A 1 236 ? 16.276 11.902 -16.408 1.00 96.88 236 PHE A O 1
ATOM 1884 N N . LEU A 1 237 ? 16.091 10.639 -18.266 1.00 96.12 237 LEU A N 1
ATOM 1885 C CA . LEU A 1 237 ? 14.951 9.852 -17.800 1.00 96.12 237 LEU A CA 1
ATOM 1886 C C . LEU A 1 237 ? 15.219 8.351 -17.995 1.00 96.12 237 LEU A C 1
ATOM 1888 O O . LEU A 1 237 ? 15.550 7.915 -19.104 1.00 96.12 237 LEU A O 1
ATOM 1892 N N . PRO A 1 238 ? 15.078 7.519 -16.950 1.00 94.31 238 PRO A N 1
ATOM 1893 C CA . PRO A 1 238 ? 15.347 6.095 -17.063 1.00 94.31 238 PRO A CA 1
ATOM 1894 C C . PRO A 1 238 ? 14.286 5.372 -17.901 1.00 94.31 238 PRO A C 1
ATOM 1896 O O . PRO A 1 238 ? 13.097 5.671 -17.830 1.00 94.31 238 PRO A O 1
ATOM 1899 N N . MET A 1 239 ? 14.699 4.361 -18.665 1.00 92.19 239 MET A N 1
ATOM 1900 C CA . MET A 1 239 ? 13.822 3.629 -19.598 1.00 92.19 239 MET A CA 1
ATOM 1901 C C . MET A 1 239 ? 13.055 2.453 -18.963 1.00 92.19 239 MET A C 1
ATOM 1903 O O . MET A 1 239 ? 12.411 1.678 -19.664 1.00 92.19 239 MET A O 1
ATOM 1907 N N . HIS A 1 240 ? 13.190 2.253 -17.651 1.00 92.25 240 HIS A N 1
ATOM 1908 C CA . HIS A 1 240 ? 12.749 1.029 -16.977 1.00 92.25 240 HIS A CA 1
ATOM 1909 C C . HIS A 1 240 ? 11.234 0.895 -16.849 1.00 92.25 240 HIS A C 1
ATOM 1911 O O . HIS A 1 240 ? 10.718 -0.221 -16.914 1.00 92.25 240 HIS A O 1
ATOM 1917 N N . TRP A 1 241 ? 10.536 2.008 -16.627 1.00 90.62 241 TRP A N 1
ATOM 1918 C CA . TRP A 1 241 ? 9.106 2.013 -16.346 1.00 90.62 241 TRP A CA 1
ATOM 1919 C C . TRP A 1 241 ? 8.296 1.999 -17.647 1.00 90.62 241 TRP A C 1
ATOM 1921 O O . TRP A 1 241 ? 8.445 2.869 -18.505 1.00 90.62 241 TRP A O 1
ATOM 1931 N N . GLY A 1 242 ? 7.459 0.969 -17.788 1.00 87.56 242 GLY A N 1
ATOM 1932 C CA . GLY A 1 242 ? 6.468 0.838 -18.853 1.00 87.56 242 GLY A CA 1
ATOM 1933 C C . GLY A 1 242 ? 5.131 1.480 -18.479 1.00 87.56 242 GLY A C 1
ATOM 1934 O O . GLY A 1 242 ? 5.075 2.472 -17.752 1.00 87.56 242 GLY A O 1
ATOM 1935 N N . LYS A 1 243 ? 4.035 0.890 -18.967 1.00 87.50 243 LYS A N 1
ATOM 1936 C CA . LYS A 1 243 ? 2.673 1.314 -18.610 1.00 87.50 243 LYS A CA 1
ATOM 1937 C C . LYS A 1 243 ? 2.388 0.939 -17.149 1.00 87.50 243 LYS A C 1
ATOM 1939 O O . LYS A 1 243 ? 2.572 -0.215 -16.768 1.00 87.50 243 LYS A O 1
ATOM 1944 N N . GLN A 1 244 ? 1.915 1.878 -16.333 1.00 86.50 244 GLN A N 1
ATOM 1945 C CA . GLN A 1 244 ? 1.547 1.635 -14.932 1.00 86.50 244 GLN A CA 1
ATOM 1946 C C . GLN A 1 244 ? 0.058 1.901 -14.734 1.00 86.50 244 GLN A C 1
ATOM 1948 O O . GLN A 1 244 ? -0.400 2.990 -15.048 1.00 86.50 244 GLN A O 1
ATOM 1953 N N . LEU A 1 245 ? -0.689 0.919 -14.211 1.00 84.25 245 LEU A N 1
ATOM 1954 C CA . LEU A 1 245 ? -2.125 1.054 -13.904 1.00 84.25 245 LEU A CA 1
ATOM 1955 C C . LEU A 1 245 ? -2.942 1.651 -15.066 1.00 84.25 245 LEU A C 1
ATOM 1957 O O . LEU A 1 245 ? -3.750 2.553 -14.881 1.00 84.25 245 LEU A O 1
ATOM 1961 N N . GLU A 1 246 ? -2.682 1.167 -16.283 1.00 83.81 246 GLU A N 1
ATOM 1962 C CA . GLU A 1 246 ? -3.280 1.657 -17.533 1.00 83.81 246 GLU A CA 1
ATOM 1963 C C . GLU A 1 246 ? -2.907 3.090 -17.962 1.00 83.81 246 GLU A C 1
ATOM 1965 O O . GLU A 1 246 ? -3.391 3.559 -18.992 1.00 83.81 246 GLU A O 1
ATOM 1970 N N . ASN A 1 247 ? -1.951 3.726 -17.288 1.00 88.19 247 ASN A N 1
ATOM 1971 C CA . ASN A 1 247 ? -1.382 5.018 -17.654 1.00 88.19 247 ASN A CA 1
ATOM 1972 C C . ASN A 1 247 ? 0.013 4.858 -18.290 1.00 88.19 247 ASN A C 1
ATOM 1974 O O . ASN A 1 247 ? 0.862 4.113 -17.794 1.00 88.19 247 ASN A O 1
ATOM 1978 N N . ASP A 1 248 ? 0.261 5.542 -19.404 1.00 90.50 248 ASP A N 1
ATOM 1979 C CA . ASP A 1 248 ? 1.523 5.503 -20.146 1.00 90.50 248 ASP A CA 1
ATOM 1980 C C . ASP A 1 248 ? 2.381 6.764 -19.970 1.00 90.50 248 ASP A C 1
ATOM 1982 O O . ASP A 1 248 ? 3.503 6.816 -20.466 1.00 90.50 248 ASP A O 1
ATOM 1986 N N . LEU A 1 249 ? 1.928 7.747 -19.195 1.00 94.00 249 LEU A N 1
ATOM 1987 C CA . LEU A 1 249 ? 2.676 8.974 -18.921 1.00 94.00 249 LEU A CA 1
ATOM 1988 C C . LEU A 1 249 ? 3.943 8.744 -18.076 1.00 94.00 249 LEU A C 1
ATOM 1990 O O . LEU A 1 249 ? 4.718 9.671 -17.908 1.00 94.00 249 LEU A O 1
ATOM 1994 N N . ASN A 1 250 ? 4.199 7.534 -17.579 1.00 90.81 250 ASN A N 1
ATOM 1995 C CA . ASN A 1 250 ? 5.469 7.164 -16.940 1.00 90.81 250 ASN A CA 1
ATOM 1996 C C . ASN A 1 250 ? 6.471 6.518 -17.923 1.00 90.81 250 ASN A C 1
ATOM 1998 O O . ASN A 1 250 ? 7.593 6.186 -17.538 1.00 90.81 250 ASN A O 1
ATOM 2002 N N . ARG A 1 251 ? 6.078 6.319 -19.191 1.00 92.19 251 ARG A N 1
ATOM 2003 C CA . ARG A 1 251 ? 6.842 5.569 -20.194 1.00 92.19 251 ARG A CA 1
ATOM 2004 C C . ARG A 1 251 ? 7.756 6.487 -20.996 1.00 92.19 251 ARG A C 1
ATOM 2006 O O . ARG A 1 251 ? 7.348 7.057 -22.002 1.00 92.19 251 ARG A O 1
ATOM 2013 N N . THR A 1 252 ? 9.029 6.543 -20.617 1.00 93.31 252 THR A N 1
ATOM 2014 C CA . THR A 1 252 ? 10.080 7.352 -21.269 1.00 93.31 252 THR A CA 1
ATOM 2015 C C . THR A 1 252 ? 10.124 7.221 -22.793 1.00 93.31 252 THR A C 1
ATOM 2017 O O . THR A 1 252 ? 10.323 8.209 -23.495 1.00 93.31 252 THR A O 1
ATOM 2020 N N . ASN A 1 253 ? 9.885 6.019 -23.325 1.00 91.06 253 ASN A N 1
ATOM 2021 C CA . ASN A 1 253 ? 9.904 5.770 -24.770 1.00 91.06 253 ASN A CA 1
ATOM 2022 C C . ASN A 1 253 ? 8.790 6.510 -25.541 1.00 91.06 253 ASN A C 1
ATOM 2024 O O . ASN A 1 253 ? 8.855 6.571 -26.763 1.00 91.06 253 ASN A O 1
ATOM 2028 N N . ASN A 1 254 ? 7.798 7.106 -24.865 1.00 93.38 254 ASN A N 1
ATOM 2029 C CA . ASN A 1 254 ? 6.824 8.005 -25.500 1.00 93.38 254 ASN A CA 1
ATOM 2030 C C . ASN A 1 254 ? 7.466 9.278 -26.059 1.00 93.38 254 ASN A C 1
ATOM 2032 O O . ASN A 1 254 ? 6.888 9.923 -26.926 1.00 93.38 254 ASN A O 1
ATOM 2036 N N . LEU A 1 255 ? 8.642 9.655 -25.554 1.00 94.31 255 LEU A N 1
ATOM 2037 C CA . LEU A 1 255 ? 9.348 10.849 -26.005 1.00 94.31 255 LEU A CA 1
ATOM 2038 C C . LEU A 1 255 ? 10.239 10.566 -27.219 1.00 94.31 255 LEU A C 1
ATOM 2040 O O . LEU A 1 255 ? 10.475 11.465 -28.026 1.00 94.31 255 LEU A O 1
ATOM 2044 N N . THR A 1 256 ? 10.733 9.336 -27.354 1.00 90.94 256 THR A N 1
ATOM 2045 C CA . THR A 1 256 ? 11.796 8.979 -28.300 1.00 90.94 256 THR A CA 1
ATOM 2046 C C . THR A 1 256 ? 11.297 8.849 -29.736 1.00 90.94 256 THR A C 1
ATOM 2048 O O . THR A 1 256 ? 10.148 8.483 -29.970 1.00 90.94 256 THR A O 1
ATOM 2051 N N . ASN A 1 257 ? 12.179 9.119 -30.701 1.00 87.31 257 ASN A N 1
ATOM 2052 C CA . ASN A 1 257 ? 11.892 8.968 -32.127 1.00 87.31 257 ASN A CA 1
ATOM 2053 C C . ASN A 1 257 ? 12.149 7.526 -32.623 1.00 87.31 257 ASN A C 1
ATOM 2055 O O . ASN A 1 257 ? 12.626 6.667 -31.881 1.00 87.31 257 ASN A O 1
ATOM 2059 N N . THR A 1 258 ? 11.813 7.265 -33.888 1.00 87.75 258 THR A N 1
ATOM 2060 C CA . THR A 1 258 ? 12.006 5.965 -34.562 1.00 87.75 258 THR A CA 1
ATOM 2061 C C . THR A 1 258 ? 13.025 6.038 -35.703 1.00 87.75 258 THR A C 1
ATOM 2063 O O . THR A 1 258 ? 13.006 5.201 -36.607 1.00 87.75 258 THR A O 1
ATOM 2066 N N . LEU A 1 259 ? 13.905 7.047 -35.683 1.00 88.06 259 LEU A N 1
ATOM 2067 C CA . LEU A 1 259 ? 14.961 7.191 -36.678 1.00 88.06 259 LEU A CA 1
ATOM 2068 C C . LEU A 1 259 ? 15.924 6.005 -36.591 1.00 88.06 259 LEU A C 1
ATOM 2070 O O . LEU A 1 259 ? 16.200 5.462 -35.517 1.00 88.06 259 LEU A O 1
ATOM 2074 N N . VAL A 1 260 ? 16.424 5.606 -37.754 1.00 87.06 260 VAL A N 1
ATOM 2075 C CA . VAL A 1 260 ? 17.410 4.540 -37.905 1.00 87.06 260 VAL A CA 1
ATOM 2076 C C . VAL A 1 260 ? 18.493 4.998 -38.866 1.00 87.06 260 VAL A C 1
ATOM 2078 O O . VAL A 1 260 ? 18.212 5.753 -39.802 1.00 87.06 260 VAL A O 1
ATOM 2081 N N . ASP A 1 261 ? 19.710 4.500 -38.678 1.00 82.00 261 ASP A N 1
ATOM 2082 C CA . ASP A 1 261 ? 20.785 4.700 -39.640 1.00 82.00 261 ASP A CA 1
ATOM 2083 C C . ASP A 1 261 ? 20.359 4.149 -41.020 1.00 82.00 261 ASP A C 1
ATOM 2085 O O . ASP A 1 261 ? 19.862 3.017 -41.122 1.00 82.00 261 ASP A O 1
ATOM 2089 N N . PRO A 1 262 ? 20.513 4.919 -42.113 1.00 79.31 262 PRO A N 1
ATOM 2090 C CA . PRO A 1 262 ? 20.030 4.506 -43.426 1.00 79.31 262 PRO A CA 1
ATOM 2091 C C . PRO A 1 262 ? 20.751 3.267 -43.973 1.00 79.31 262 PRO A C 1
ATOM 2093 O O . PRO A 1 262 ? 20.171 2.576 -44.818 1.00 79.31 262 PRO A O 1
ATOM 2096 N N . VAL A 1 263 ? 21.960 2.961 -43.492 1.00 80.00 263 VAL A N 1
ATOM 2097 C CA . VAL A 1 263 ? 22.794 1.836 -43.926 1.00 80.00 263 VAL A CA 1
ATOM 2098 C C . VAL A 1 263 ? 22.631 0.634 -42.993 1.00 80.00 263 VAL A C 1
ATOM 2100 O O . VAL A 1 263 ? 22.203 -0.424 -43.454 1.00 80.00 263 VAL A O 1
ATOM 2103 N N . SER A 1 264 ? 22.949 0.771 -41.701 1.00 84.44 264 SER A N 1
ATOM 2104 C CA . SER A 1 264 ? 22.926 -0.333 -40.731 1.00 84.44 264 SER A CA 1
ATOM 2105 C C . SER A 1 264 ? 21.517 -0.688 -40.257 1.00 84.44 264 SER A C 1
ATOM 2107 O O . SER A 1 264 ? 21.300 -1.807 -39.793 1.00 84.44 264 SER A O 1
ATOM 2109 N N . LYS A 1 265 ? 20.553 0.235 -40.404 1.00 86.81 265 LYS A N 1
ATOM 2110 C CA . LYS A 1 265 ? 19.198 0.153 -39.830 1.00 86.81 265 LYS A CA 1
ATOM 2111 C C . LYS A 1 265 ? 19.181 0.096 -38.301 1.00 86.81 265 LYS A C 1
ATOM 2113 O O . LYS A 1 265 ? 18.140 -0.202 -37.716 1.00 86.81 265 LYS A O 1
ATOM 2118 N N . GLU A 1 266 ? 20.307 0.376 -37.652 1.00 86.50 266 GLU A N 1
ATOM 2119 C CA . GLU A 1 266 ? 20.370 0.488 -36.199 1.00 86.50 266 GLU A CA 1
ATOM 2120 C C . GLU A 1 266 ? 19.598 1.733 -35.743 1.00 86.50 266 GLU A C 1
ATOM 2122 O O . GLU A 1 266 ? 19.588 2.732 -36.465 1.00 86.50 266 GLU A O 1
ATOM 2127 N N . PRO A 1 267 ? 18.936 1.695 -34.571 1.00 86.25 267 PRO A N 1
ATOM 2128 C CA . PRO A 1 267 ? 18.289 2.874 -34.009 1.00 86.25 267 PRO A CA 1
ATOM 2129 C C . PRO A 1 267 ? 19.260 4.048 -33.880 1.00 86.25 267 PRO A C 1
ATOM 2131 O O . PRO A 1 267 ? 20.432 3.850 -33.554 1.00 86.25 267 PRO A O 1
ATOM 2134 N N . ASP A 1 268 ? 18.739 5.254 -34.090 1.00 84.50 268 ASP A N 1
ATOM 2135 C CA . ASP A 1 268 ? 19.472 6.503 -33.890 1.00 84.50 268 ASP A CA 1
ATOM 2136 C C . ASP A 1 268 ? 20.009 6.632 -32.447 1.00 84.50 268 ASP A C 1
ATOM 2138 O O . ASP A 1 268 ? 19.670 5.858 -31.538 1.00 84.50 268 ASP A O 1
ATOM 2142 N N . PHE A 1 269 ? 20.865 7.628 -32.214 1.00 78.62 269 PHE A N 1
ATOM 2143 C CA . PHE A 1 269 ? 21.369 7.950 -30.886 1.00 78.62 269 PHE A CA 1
ATOM 2144 C C . PHE A 1 269 ? 20.218 8.077 -29.874 1.00 78.62 269 PHE A C 1
ATOM 2146 O O . PHE A 1 269 ? 19.132 8.557 -30.194 1.00 78.62 269 PHE A O 1
ATOM 2153 N N . LYS A 1 270 ? 20.458 7.667 -28.617 1.00 78.81 270 LYS A N 1
ATOM 2154 C CA . LYS A 1 270 ? 19.503 7.794 -27.493 1.00 78.81 270 LYS A CA 1
ATOM 2155 C C . LYS A 1 270 ? 19.328 9.252 -27.068 1.00 78.81 270 LYS A C 1
ATOM 2157 O O . LYS A 1 270 ? 19.738 9.658 -25.981 1.00 78.81 270 LYS A O 1
ATOM 2162 N N . PHE A 1 271 ? 18.759 10.020 -27.973 1.00 85.44 271 PHE A N 1
ATOM 2163 C CA . PHE A 1 271 ? 18.820 11.459 -28.038 1.00 85.44 271 PHE A CA 1
ATOM 2164 C C . PHE A 1 271 ? 17.472 11.963 -28.550 1.00 85.44 271 PHE A C 1
ATOM 2166 O O . PHE A 1 271 ? 16.917 11.449 -29.521 1.00 85.44 271 PHE A O 1
ATOM 2173 N N . THR A 1 272 ? 16.888 12.936 -27.863 1.00 93.00 272 THR A N 1
ATOM 2174 C CA . THR A 1 272 ? 15.596 13.519 -28.241 1.00 93.00 272 THR A CA 1
ATOM 2175 C C . THR A 1 272 ? 15.537 14.951 -27.730 1.00 93.00 272 THR A C 1
ATOM 2177 O O . THR A 1 272 ? 15.809 15.178 -26.554 1.00 93.00 272 THR A O 1
ATOM 2180 N N . ALA A 1 273 ? 15.171 15.909 -28.582 1.00 95.81 273 ALA A N 1
ATOM 2181 C CA . ALA A 1 273 ? 14.896 17.269 -28.136 1.00 95.81 273 ALA A CA 1
ATOM 2182 C C . ALA A 1 273 ? 13.578 17.302 -27.343 1.00 95.81 273 ALA A C 1
ATOM 2184 O O . ALA A 1 273 ? 12.556 16.786 -27.804 1.00 95.81 273 ALA A O 1
ATOM 2185 N N . VAL A 1 274 ? 13.601 17.883 -26.144 1.00 97.50 274 VAL A N 1
ATOM 2186 C CA . VAL A 1 274 ? 12.434 17.972 -25.260 1.00 97.50 274 VAL A CA 1
ATOM 2187 C C . VAL A 1 274 ? 12.252 19.361 -24.665 1.00 97.50 274 VAL A C 1
ATOM 2189 O O . VAL A 1 274 ? 13.193 20.145 -24.527 1.00 97.50 274 VAL A O 1
ATOM 2192 N N . ALA A 1 275 ? 11.018 19.636 -24.263 1.00 97.75 275 ALA A N 1
ATOM 2193 C CA . ALA A 1 275 ? 10.654 20.730 -23.386 1.00 97.75 275 ALA A CA 1
ATOM 2194 C C . ALA A 1 275 ? 10.269 20.164 -22.021 1.00 97.75 275 ALA A C 1
ATOM 2196 O O . ALA A 1 275 ? 9.781 19.036 -21.908 1.00 97.75 275 ALA A O 1
ATOM 2197 N N . ILE A 1 276 ? 10.486 20.961 -20.982 1.00 97.75 276 ILE A N 1
ATOM 2198 C CA . ILE A 1 276 ? 10.074 20.636 -19.622 1.00 97.75 276 ILE A CA 1
ATOM 2199 C C . ILE A 1 276 ? 9.253 21.790 -19.069 1.00 97.75 276 ILE A C 1
ATOM 2201 O O . ILE A 1 276 ? 9.582 22.960 -19.259 1.00 97.75 276 ILE A O 1
ATOM 2205 N N . SER A 1 277 ? 8.190 21.460 -18.355 1.00 96.44 277 SER A N 1
ATOM 2206 C CA . SER A 1 277 ? 7.405 22.435 -17.612 1.00 96.44 277 SER A CA 1
ATOM 2207 C C . SER A 1 277 ? 6.885 21.807 -16.333 1.00 96.44 277 SER A C 1
ATOM 2209 O O . SER A 1 277 ? 6.715 20.591 -16.240 1.00 96.44 277 SER A O 1
ATOM 2211 N N . LYS A 1 278 ? 6.577 22.630 -15.333 1.00 95.88 278 LYS A N 1
ATOM 2212 C CA . LYS A 1 278 ? 5.797 22.150 -14.192 1.00 95.88 278 LYS A CA 1
ATOM 2213 C C . LYS A 1 278 ? 4.434 21.672 -14.663 1.00 95.88 278 LYS A C 1
ATOM 2215 O O . LYS A 1 278 ? 3.814 22.298 -15.523 1.00 95.88 278 LYS A O 1
ATOM 2220 N N . TYR A 1 279 ? 3.968 20.572 -14.089 1.00 95.56 279 TYR A N 1
ATOM 2221 C CA . TYR A 1 279 ? 2.580 20.186 -14.235 1.00 95.56 279 TYR A CA 1
ATOM 2222 C C . TYR A 1 279 ? 1.711 21.203 -13.494 1.00 95.56 279 TYR A C 1
ATOM 2224 O O . TYR A 1 279 ? 1.923 21.472 -12.312 1.00 95.56 279 TYR A O 1
ATOM 2232 N N . VAL A 1 280 ? 0.733 21.764 -14.199 1.00 93.06 280 VAL A N 1
ATOM 2233 C CA . VAL A 1 280 ? -0.269 22.649 -13.611 1.00 93.06 280 VAL A CA 1
ATOM 2234 C C . VAL A 1 280 ? -1.559 21.858 -13.502 1.00 93.06 280 VAL A C 1
ATOM 2236 O O . VAL A 1 280 ? -2.199 21.546 -14.506 1.00 93.06 280 VAL A O 1
ATOM 2239 N N . LYS A 1 281 ? -1.923 21.508 -12.270 1.00 92.81 281 LYS A N 1
ATOM 2240 C CA . LYS A 1 281 ? -3.214 20.893 -11.979 1.00 92.81 281 LYS A CA 1
ATOM 2241 C C . LYS A 1 281 ? -4.335 21.914 -12.255 1.00 92.81 281 LYS A C 1
ATOM 2243 O O . LYS A 1 281 ? -4.225 23.044 -11.777 1.00 92.81 281 LYS A O 1
ATOM 2248 N N . PRO A 1 282 ? -5.415 21.541 -12.966 1.00 94.81 282 PRO A N 1
ATOM 2249 C CA . PRO A 1 282 ? -6.627 22.356 -13.034 1.00 94.81 282 PRO A CA 1
ATOM 2250 C C . PRO A 1 282 ? -7.227 22.596 -11.643 1.00 94.81 282 PRO A C 1
ATOM 2252 O O . PRO A 1 282 ? -7.154 21.719 -10.779 1.00 94.81 282 PRO A O 1
ATOM 2255 N N . PHE A 1 283 ? -7.833 23.766 -11.434 1.00 97.31 283 PHE A N 1
ATOM 2256 C CA . PHE A 1 283 ? -8.587 24.047 -10.211 1.00 97.31 283 PHE A CA 1
ATOM 2257 C C . PHE A 1 283 ? -9.764 23.073 -10.077 1.00 97.31 283 PHE A C 1
ATOM 2259 O O . PHE A 1 283 ? -10.450 22.810 -11.063 1.00 97.31 283 PHE A O 1
ATOM 2266 N N . GLU A 1 284 ? -10.001 22.571 -8.867 1.00 97.81 284 GLU A N 1
ATOM 2267 C CA . GLU A 1 284 ? -11.159 21.729 -8.553 1.00 97.81 284 GLU A CA 1
ATOM 2268 C C . GLU A 1 284 ? -11.823 22.138 -7.235 1.00 97.81 284 GLU A C 1
ATOM 2270 O O . GLU A 1 284 ? -11.162 22.568 -6.285 1.00 97.81 284 GLU A O 1
ATOM 2275 N N . LYS A 1 285 ? -13.136 21.916 -7.166 1.00 98.44 285 LYS A N 1
ATOM 2276 C CA . LYS A 1 285 ? -13.912 21.875 -5.927 1.00 98.44 285 LYS A CA 1
ATOM 2277 C C . LYS A 1 285 ? -13.923 20.459 -5.367 1.00 98.44 285 LYS A C 1
ATOM 2279 O O . LYS A 1 285 ? -14.509 19.548 -5.957 1.00 98.44 285 LYS A O 1
ATOM 2284 N N . ILE A 1 286 ? -13.295 20.280 -4.213 1.00 98.69 286 ILE A N 1
ATOM 2285 C CA . ILE A 1 286 ? -13.165 18.994 -3.534 1.00 98.69 286 ILE A CA 1
ATOM 2286 C C . ILE A 1 286 ? -14.120 18.963 -2.340 1.00 98.69 286 ILE A C 1
ATOM 2288 O O . ILE A 1 286 ? -13.942 19.691 -1.361 1.00 98.69 286 ILE A O 1
ATOM 2292 N N . ALA A 1 287 ? -15.114 18.081 -2.395 1.00 98.75 287 ALA A N 1
ATOM 2293 C CA . ALA A 1 287 ? -15.972 17.786 -1.254 1.00 98.75 287 ALA A CA 1
ATOM 2294 C C . ALA A 1 287 ? -15.445 16.565 -0.491 1.00 98.75 287 ALA A C 1
ATOM 2296 O O . ALA A 1 287 ? -15.096 15.550 -1.089 1.00 98.75 287 ALA A O 1
ATOM 2297 N N . ILE A 1 288 ? -15.400 16.637 0.838 1.00 98.81 288 ILE A N 1
ATOM 2298 C CA . ILE A 1 288 ? -14.963 15.541 1.710 1.00 98.81 288 ILE A CA 1
ATOM 2299 C C . ILE A 1 288 ? -16.081 15.217 2.695 1.00 98.81 288 ILE A C 1
ATOM 2301 O O . ILE A 1 288 ? -16.485 16.067 3.486 1.00 98.81 288 ILE A O 1
ATOM 2305 N N . VAL A 1 289 ? -16.563 13.976 2.681 1.00 98.56 289 VAL A N 1
ATOM 2306 C CA . VAL A 1 289 ? -17.632 13.513 3.574 1.00 98.56 289 VAL A CA 1
ATOM 2307 C C . VAL A 1 289 ? -17.023 12.679 4.691 1.00 98.56 289 VAL A C 1
ATOM 2309 O O . VAL A 1 289 ? -16.609 11.540 4.479 1.00 98.56 289 VAL A O 1
ATOM 2312 N N . GLY A 1 290 ? -16.981 13.254 5.890 1.00 97.56 290 GLY A N 1
ATOM 2313 C CA . GLY A 1 290 ? -16.340 12.704 7.080 1.00 97.56 290 GLY A CA 1
ATOM 2314 C C . GLY A 1 290 ? -15.094 13.498 7.482 1.00 97.56 290 GLY A C 1
ATOM 2315 O O . GLY A 1 290 ? -14.194 13.718 6.680 1.00 97.56 290 GLY A O 1
ATOM 2316 N N . ALA A 1 291 ? -15.008 13.881 8.760 1.00 96.56 291 ALA A N 1
ATOM 2317 C CA . ALA A 1 291 ? -13.899 14.662 9.325 1.00 96.56 291 ALA A CA 1
ATOM 2318 C C . ALA A 1 291 ? -13.016 13.835 10.285 1.00 96.56 291 ALA A C 1
ATOM 2320 O O . ALA A 1 291 ? -12.617 14.287 11.361 1.00 96.56 291 ALA A O 1
ATOM 2321 N N . GLY A 1 292 ? -12.749 12.581 9.910 1.00 94.50 292 GLY A N 1
ATOM 2322 C CA . GLY A 1 292 ? -11.907 11.651 10.668 1.00 94.50 292 GLY A CA 1
ATOM 2323 C C . GLY A 1 292 ? -10.407 11.782 10.373 1.00 94.50 292 GLY A C 1
ATOM 2324 O O . GLY A 1 292 ? -9.948 12.717 9.720 1.00 94.50 292 GLY A O 1
ATOM 2325 N N . ALA A 1 293 ? -9.626 10.794 10.829 1.00 92.50 293 ALA A N 1
ATOM 2326 C CA . ALA A 1 293 ? -8.171 10.772 10.651 1.00 92.50 293 ALA A CA 1
ATOM 2327 C C . ALA A 1 293 ? -7.731 10.752 9.175 1.00 92.50 293 ALA A C 1
ATOM 2329 O O . ALA A 1 293 ? -6.762 11.428 8.841 1.00 92.50 293 ALA A O 1
ATOM 2330 N N . ALA A 1 294 ? -8.450 10.022 8.312 1.00 96.19 294 ALA A N 1
ATOM 2331 C CA . ALA A 1 294 ? -8.156 9.937 6.879 1.00 96.19 294 ALA A CA 1
ATOM 2332 C C . ALA A 1 294 ? -8.303 11.305 6.191 1.00 96.19 294 ALA A C 1
ATOM 2334 O O . ALA A 1 294 ? -7.367 11.792 5.566 1.00 96.19 294 ALA A O 1
ATOM 2335 N N . ALA A 1 295 ? -9.454 11.959 6.385 1.00 97.69 295 ALA A N 1
ATOM 2336 C CA . ALA A 1 295 ? -9.734 13.284 5.839 1.00 97.69 295 ALA A CA 1
ATOM 2337 C C . ALA A 1 295 ? -8.734 14.330 6.339 1.00 97.69 295 ALA A C 1
ATOM 2339 O O . ALA A 1 295 ? -8.164 15.068 5.542 1.00 97.69 295 ALA A O 1
ATOM 2340 N N . PHE A 1 296 ? -8.469 14.352 7.649 1.00 96.06 296 PHE A N 1
ATOM 2341 C CA . PHE A 1 296 ? -7.488 15.267 8.227 1.00 96.06 296 PHE A CA 1
ATOM 2342 C C . PHE A 1 296 ? -6.114 15.114 7.574 1.00 96.06 296 PHE A C 1
ATOM 2344 O O . PHE A 1 296 ? -5.507 16.099 7.159 1.00 96.06 296 PHE A O 1
ATOM 2351 N N . ARG A 1 297 ? -5.641 13.868 7.448 1.00 95.00 297 ARG A N 1
ATOM 2352 C CA . ARG A 1 297 ? -4.343 13.578 6.845 1.00 95.00 297 ARG A CA 1
ATOM 2353 C C . ARG A 1 297 ? -4.299 13.988 5.374 1.00 95.00 297 ARG A C 1
ATOM 2355 O O . ARG A 1 297 ? -3.313 14.588 4.958 1.00 95.00 297 ARG A O 1
ATOM 2362 N N . PHE A 1 298 ? -5.368 13.724 4.622 1.00 98.19 298 PHE A N 1
ATOM 2363 C CA . PHE A 1 298 ? -5.469 14.125 3.220 1.00 98.19 298 PHE A CA 1
ATOM 2364 C C . PHE A 1 298 ? -5.330 15.640 3.097 1.00 98.19 298 PHE A C 1
ATOM 2366 O O . PHE A 1 298 ? -4.469 16.105 2.362 1.00 98.19 298 PHE A O 1
ATOM 2373 N N . ILE A 1 299 ? -6.106 16.404 3.874 1.00 97.62 299 ILE A N 1
ATOM 2374 C CA . ILE A 1 299 ? -6.090 17.872 3.833 1.00 97.62 299 ILE A CA 1
ATOM 2375 C C . ILE A 1 299 ? -4.697 18.406 4.165 1.00 97.62 299 ILE A C 1
ATOM 2377 O O . ILE A 1 299 ? -4.200 19.272 3.451 1.00 97.62 299 ILE A O 1
ATOM 2381 N N . GLN A 1 300 ? -4.051 17.886 5.215 1.00 93.94 300 GLN A N 1
ATOM 2382 C CA . GLN A 1 300 ? -2.705 18.323 5.592 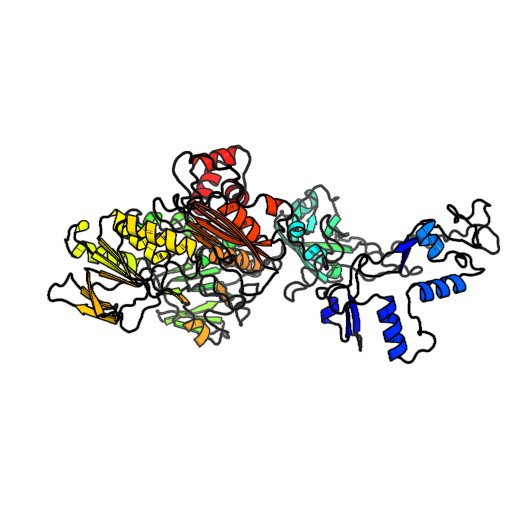1.00 93.94 300 GLN A CA 1
ATOM 2383 C C . GLN A 1 300 ? -1.710 18.145 4.446 1.00 93.94 300 GLN A C 1
ATOM 2385 O O . GLN A 1 300 ? -1.072 19.112 4.042 1.00 93.94 300 GLN A O 1
ATOM 2390 N N . ASN A 1 301 ? -1.609 16.938 3.891 1.00 94.50 301 ASN A N 1
ATOM 2391 C CA . ASN A 1 301 ? -0.647 16.673 2.823 1.00 94.50 301 ASN A CA 1
ATOM 2392 C C . ASN A 1 301 ? -1.015 17.401 1.534 1.00 94.50 301 ASN A C 1
ATOM 2394 O O . ASN A 1 301 ? -0.147 17.897 0.825 1.00 94.50 301 ASN A O 1
ATOM 2398 N N . TYR A 1 302 ? -2.308 17.465 1.219 1.00 96.69 302 TYR A N 1
ATOM 2399 C CA . TYR A 1 302 ? -2.768 18.125 0.012 1.00 96.69 302 TYR A CA 1
ATOM 2400 C C . TYR A 1 302 ? -2.457 19.617 0.065 1.00 96.69 302 TYR A C 1
ATOM 2402 O O . TYR A 1 302 ? -1.985 20.158 -0.924 1.00 96.69 302 TYR A O 1
ATOM 2410 N N . ARG A 1 303 ? -2.604 20.269 1.228 1.00 94.75 303 ARG A N 1
ATOM 2411 C CA . ARG A 1 303 ? -2.233 21.680 1.418 1.00 94.75 303 ARG A CA 1
ATOM 2412 C C . ARG A 1 303 ? -0.730 21.947 1.448 1.00 94.75 303 ARG A C 1
ATOM 2414 O O . ARG A 1 303 ? -0.335 23.080 1.190 1.00 94.75 303 ARG A O 1
ATOM 2421 N N . GLU A 1 304 ? 0.107 20.937 1.687 1.00 91.56 304 GLU A N 1
ATOM 2422 C CA . GLU A 1 304 ? 1.557 21.048 1.467 1.00 91.56 304 GLU A CA 1
ATOM 2423 C C . GLU A 1 304 ? 1.905 21.144 -0.037 1.00 91.56 304 GLU A C 1
ATOM 2425 O O . GLU A 1 304 ? 2.961 21.675 -0.380 1.00 91.56 304 GLU A O 1
ATOM 2430 N N . ILE A 1 305 ? 1.021 20.677 -0.934 1.00 90.69 305 ILE A N 1
ATOM 2431 C CA . ILE A 1 305 ? 1.260 20.605 -2.388 1.00 90.69 305 ILE A CA 1
ATOM 2432 C C . ILE A 1 305 ? 0.414 21.624 -3.175 1.00 90.69 305 ILE A C 1
ATOM 2434 O O . ILE A 1 305 ? 0.917 22.284 -4.084 1.00 90.69 305 ILE A O 1
ATOM 2438 N N . ASN A 1 306 ? -0.870 21.764 -2.840 1.00 94.19 306 ASN A N 1
ATOM 2439 C CA . ASN A 1 306 ? -1.853 22.613 -3.508 1.00 94.19 306 ASN A CA 1
ATOM 2440 C C . ASN A 1 306 ? -2.568 23.525 -2.500 1.00 94.19 306 ASN A C 1
ATOM 2442 O O . ASN A 1 306 ? -3.283 23.076 -1.602 1.00 94.19 306 ASN A O 1
ATOM 2446 N N . THR A 1 307 ? -2.435 24.832 -2.705 1.00 93.12 307 THR A N 1
ATOM 2447 C CA . THR A 1 307 ? -3.035 25.865 -1.849 1.00 93.12 307 THR A CA 1
ATOM 2448 C C . THR A 1 307 ? -4.251 26.553 -2.471 1.00 93.12 307 THR A C 1
ATOM 2450 O O . THR A 1 307 ? -4.849 27.411 -1.825 1.00 93.12 307 THR A O 1
ATOM 2453 N N . THR A 1 308 ? -4.624 26.197 -3.704 1.00 94.75 308 THR A N 1
ATOM 2454 C CA . THR A 1 308 ? -5.599 26.949 -4.509 1.00 94.75 308 THR A CA 1
ATOM 2455 C C . THR A 1 308 ? -6.968 26.296 -4.601 1.00 94.75 308 THR A C 1
ATOM 2457 O O . THR A 1 308 ? -7.947 27.022 -4.695 1.00 94.75 308 THR A O 1
ATOM 2460 N N . ASP A 1 309 ? -7.058 24.964 -4.589 1.00 97.69 309 ASP A N 1
ATOM 2461 C CA . ASP A 1 309 ? -8.340 24.263 -4.734 1.00 97.69 309 ASP A CA 1
ATOM 2462 C C . ASP A 1 309 ? -9.287 24.555 -3.574 1.00 97.69 309 ASP A C 1
ATOM 2464 O O . ASP A 1 309 ? -8.863 24.664 -2.417 1.00 97.69 309 ASP A O 1
ATOM 2468 N N . GLU A 1 310 ? -10.580 24.606 -3.874 1.00 98.31 310 GLU A N 1
ATOM 2469 C CA . GLU A 1 310 ? -11.620 24.747 -2.864 1.00 98.31 310 GLU A CA 1
ATOM 2470 C C . GLU A 1 310 ? -11.849 23.395 -2.182 1.00 98.31 310 GLU A C 1
ATOM 2472 O O . GLU A 1 310 ? -12.085 22.391 -2.848 1.00 98.31 310 GLU A O 1
ATOM 2477 N N . ILE A 1 311 ? -11.780 23.361 -0.849 1.00 98.62 311 ILE A N 1
ATOM 2478 C CA . ILE A 1 311 ? -12.072 22.153 -0.071 1.00 98.62 311 ILE A CA 1
ATOM 2479 C C . ILE A 1 311 ? -13.208 22.452 0.896 1.00 98.62 311 ILE A C 1
ATOM 2481 O O . ILE A 1 311 ? -13.083 23.331 1.754 1.00 98.62 311 ILE A O 1
ATOM 2485 N N . ILE A 1 312 ? -14.281 21.671 0.796 1.00 98.50 312 ILE A N 1
ATOM 2486 C CA . ILE A 1 312 ? -15.376 21.649 1.762 1.00 98.50 312 ILE A CA 1
ATOM 2487 C C . ILE A 1 312 ? -15.421 20.296 2.472 1.00 98.50 312 ILE A C 1
ATOM 2489 O O . ILE A 1 312 ? -15.365 19.242 1.844 1.00 98.50 312 ILE A O 1
ATOM 2493 N N . VAL A 1 313 ? -15.499 20.319 3.800 1.00 98.50 313 VAL A N 1
ATOM 2494 C CA . VAL A 1 313 ? -15.492 19.126 4.648 1.00 98.50 313 VAL A CA 1
ATOM 2495 C C . VAL A 1 313 ? -16.784 19.071 5.444 1.00 98.50 313 VAL A C 1
ATOM 2497 O O . VAL A 1 313 ? -17.095 19.999 6.187 1.00 98.50 313 VAL A O 1
ATOM 2500 N N . PHE A 1 314 ? -17.503 17.961 5.332 1.00 98.44 314 PHE A N 1
ATOM 2501 C CA . PHE A 1 314 ? -18.749 17.713 6.047 1.00 98.44 314 PHE A CA 1
ATOM 2502 C C . PHE A 1 314 ? -18.513 16.743 7.198 1.00 98.44 314 PHE A C 1
ATOM 2504 O O . PHE A 1 314 ? -17.945 15.661 7.019 1.00 98.44 314 PHE A O 1
ATOM 2511 N N . SER A 1 315 ? -18.955 17.125 8.389 1.00 97.00 315 SER A N 1
ATOM 2512 C CA . SER A 1 315 ? -18.876 16.316 9.596 1.00 97.00 315 SER A CA 1
ATOM 2513 C C . SER A 1 315 ? -20.261 16.167 10.205 1.00 97.00 315 SER A C 1
ATOM 2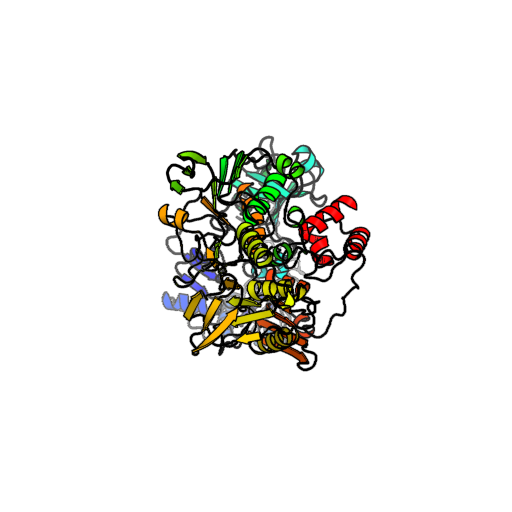515 O O . SER A 1 315 ? -20.845 17.138 10.673 1.00 97.00 315 SER A O 1
ATOM 2517 N N . ASN A 1 316 ? -20.739 14.925 10.294 1.00 95.56 316 ASN A N 1
ATOM 2518 C CA . ASN A 1 316 ? -21.933 14.584 11.073 1.00 95.56 316 ASN A CA 1
ATOM 2519 C C . ASN A 1 316 ? -21.692 14.702 12.597 1.00 95.56 316 ASN A C 1
ATOM 2521 O O . ASN A 1 316 ? -22.608 14.591 13.399 1.00 95.56 316 ASN A O 1
ATOM 2525 N N . GLU A 1 317 ? -20.445 14.890 13.024 1.00 94.31 317 GLU A N 1
ATOM 2526 C CA . GLU A 1 317 ? -20.106 15.134 14.425 1.00 94.31 317 GLU A CA 1
ATOM 2527 C C . GLU A 1 317 ? -19.801 16.619 14.635 1.00 94.31 317 GLU A C 1
ATOM 2529 O O . GLU A 1 317 ? -19.223 17.273 13.762 1.00 94.31 317 GLU A O 1
ATOM 2534 N N . GLU A 1 318 ? -20.144 17.131 15.814 1.00 92.38 318 GLU A N 1
ATOM 2535 C CA . GLU A 1 318 ? -19.824 18.498 16.241 1.00 92.38 318 GLU A CA 1
ATOM 2536 C C . GLU A 1 318 ? -18.313 18.756 16.209 1.00 92.38 318 GLU A C 1
ATOM 2538 O O . GLU A 1 318 ? -17.851 19.811 15.778 1.00 92.38 318 GLU A O 1
ATOM 2543 N N . ASN A 1 319 ? -17.550 17.751 16.642 1.00 91.56 319 ASN A N 1
ATOM 2544 C CA . ASN A 1 319 ? -16.123 17.830 16.896 1.00 91.56 319 ASN A CA 1
ATOM 2545 C C . ASN A 1 319 ? -15.323 17.088 15.805 1.00 91.56 319 ASN A C 1
ATOM 2547 O O . ASN A 1 319 ? -15.283 15.854 15.809 1.00 91.56 319 ASN A O 1
ATOM 2551 N N . PRO A 1 320 ? -14.663 17.799 14.876 1.00 92.81 320 PRO A N 1
ATOM 2552 C CA . PRO A 1 320 ? -13.851 17.194 13.825 1.00 92.81 320 PRO A CA 1
ATOM 2553 C C . PRO A 1 320 ? -12.412 16.915 14.291 1.00 92.81 320 PRO A C 1
ATOM 2555 O O . PRO A 1 320 ? -11.952 17.425 15.309 1.00 92.81 320 PRO A O 1
ATOM 2558 N N . PHE A 1 321 ? -11.672 16.121 13.510 1.00 93.31 321 PHE A N 1
ATOM 2559 C CA . PHE A 1 321 ? -10.204 16.013 13.570 1.00 93.31 321 PHE A CA 1
ATOM 2560 C C . PHE A 1 321 ? -9.602 15.738 14.962 1.00 93.31 321 PHE A C 1
ATOM 2562 O O . PHE A 1 321 ? -8.648 16.389 15.388 1.00 93.31 321 PHE A O 1
ATOM 2569 N N . TYR A 1 322 ? -10.105 14.721 15.658 1.00 93.62 322 TYR A N 1
ATOM 2570 C CA . TYR A 1 322 ? -9.561 14.272 16.943 1.00 93.62 322 TYR A CA 1
ATOM 2571 C C . TYR A 1 322 ? -9.085 12.811 16.890 1.00 93.62 322 TYR A C 1
ATOM 2573 O O . TYR A 1 322 ? -9.423 12.042 15.981 1.00 93.62 322 TYR A O 1
ATOM 2581 N N . ASN A 1 323 ? -8.250 12.418 17.851 1.00 92.06 323 ASN A N 1
ATOM 2582 C CA . ASN A 1 323 ? -7.706 11.072 17.951 1.00 92.06 323 ASN A CA 1
ATOM 2583 C C . ASN A 1 323 ? -8.663 10.132 18.699 1.00 92.06 323 ASN A C 1
ATOM 2585 O O . ASN A 1 323 ? -8.658 10.057 19.924 1.00 92.06 323 ASN A O 1
ATOM 2589 N N . ARG A 1 324 ? -9.454 9.364 17.941 1.00 91.75 324 ARG A N 1
ATOM 2590 C CA . ARG A 1 324 ? -10.408 8.378 18.484 1.00 91.75 324 ARG A CA 1
ATOM 2591 C C . ARG A 1 324 ? -9.752 7.238 19.267 1.00 91.75 324 ARG A C 1
ATOM 2593 O O . ARG A 1 324 ? -10.418 6.617 20.083 1.00 91.75 324 ARG A O 1
ATOM 2600 N N . VAL A 1 325 ? -8.469 6.961 19.022 1.00 89.75 325 VAL A N 1
ATOM 2601 C CA . VAL A 1 325 ? -7.714 5.889 19.698 1.00 89.75 325 VAL A CA 1
ATOM 2602 C C . VAL A 1 325 ? -7.434 6.226 21.169 1.00 89.75 325 VAL A C 1
ATOM 2604 O O . VAL A 1 325 ? -7.071 5.338 21.929 1.00 89.75 325 VAL A O 1
ATOM 2607 N N . LEU A 1 326 ? -7.598 7.496 21.559 1.00 91.69 326 LEU A N 1
ATOM 2608 C CA . LEU A 1 326 ? -7.383 7.990 22.923 1.00 91.69 326 LEU A CA 1
ATOM 2609 C C . LEU A 1 326 ? -8.696 8.204 23.700 1.00 91.69 326 LEU A C 1
ATOM 2611 O O . LEU A 1 326 ? -8.708 8.859 24.739 1.00 91.69 326 LEU A O 1
ATOM 2615 N N . LEU A 1 327 ? -9.830 7.727 23.168 1.00 94.00 327 LEU A N 1
ATOM 2616 C CA . LEU A 1 327 ? -11.123 7.846 23.847 1.00 94.00 327 LEU A CA 1
ATOM 2617 C C . LEU A 1 327 ? -11.188 7.092 25.188 1.00 94.00 327 LEU A C 1
ATOM 2619 O O . LEU A 1 327 ? -11.792 7.651 26.102 1.00 94.00 327 LEU A O 1
ATOM 2623 N N . PRO A 1 328 ? -10.593 5.890 25.353 1.00 92.75 328 PRO A N 1
ATOM 2624 C CA . PRO A 1 328 ? -10.529 5.232 26.660 1.00 92.75 328 PRO A CA 1
ATOM 2625 C C . PRO A 1 328 ? -9.872 6.102 27.742 1.00 92.75 328 PRO A C 1
ATOM 2627 O O . PRO A 1 328 ? -10.463 6.313 28.797 1.00 92.75 328 PRO A O 1
ATOM 2630 N N . GLU A 1 329 ? -8.708 6.680 27.448 1.00 91.06 329 GLU A N 1
ATOM 2631 C CA . GLU A 1 329 ? -7.937 7.532 28.362 1.00 91.06 329 GLU A CA 1
ATOM 2632 C C . GLU A 1 329 ? -8.619 8.902 28.592 1.00 91.06 329 GLU A C 1
ATOM 2634 O O . GLU A 1 329 ? -8.532 9.500 29.667 1.00 91.06 329 GLU A O 1
ATOM 2639 N N . TYR A 1 330 ? -9.356 9.412 27.597 1.00 93.62 330 TYR A N 1
ATOM 2640 C CA . TYR A 1 330 ? -10.213 10.593 27.764 1.00 93.62 330 TYR A CA 1
ATOM 2641 C C . TYR A 1 330 ? -11.392 10.327 28.703 1.00 93.62 330 TYR A C 1
ATOM 2643 O O . TYR A 1 330 ? -11.697 11.145 29.573 1.00 93.62 330 TYR A O 1
ATOM 2651 N N . MET A 1 331 ? -12.046 9.176 28.540 1.00 92.94 331 MET A N 1
ATOM 2652 C CA . MET A 1 331 ? -13.204 8.784 29.339 1.00 92.94 331 MET A CA 1
ATOM 2653 C C . MET A 1 331 ? -12.839 8.685 30.828 1.00 92.94 331 MET A C 1
ATOM 2655 O O . MET A 1 331 ? -13.594 9.161 31.672 1.00 92.94 331 MET A O 1
ATOM 2659 N N . THR A 1 332 ? -11.643 8.191 31.158 1.00 89.25 332 THR A N 1
ATOM 2660 C CA . THR A 1 332 ? -11.146 8.128 32.545 1.00 89.25 332 THR A CA 1
ATOM 2661 C C . THR A 1 332 ? -10.567 9.454 33.053 1.00 89.25 332 THR A C 1
ATOM 2663 O O . THR A 1 332 ? -10.243 9.591 34.236 1.00 89.25 332 THR A O 1
ATOM 2666 N N . GLY A 1 333 ? -10.454 10.468 32.193 1.00 88.00 333 GLY A N 1
ATOM 2667 C CA . GLY A 1 333 ? -9.905 11.779 32.534 1.00 88.00 333 GLY A CA 1
ATOM 2668 C C . GLY A 1 333 ? -8.381 11.812 32.672 1.00 88.00 333 GLY A C 1
ATOM 2669 O O . GLY A 1 333 ? -7.858 12.776 33.225 1.00 88.00 333 GLY A O 1
ATOM 2670 N N . GLU A 1 334 ? -7.666 10.790 32.195 1.00 88.62 334 GLU A N 1
ATOM 2671 C CA . GLU A 1 334 ? -6.201 10.828 32.061 1.00 88.62 334 GLU A CA 1
ATOM 2672 C C . GLU A 1 334 ? -5.769 11.823 30.984 1.00 88.62 334 GLU A C 1
ATOM 2674 O O . GLU A 1 334 ? -4.782 12.544 31.149 1.00 88.62 334 GLU A O 1
ATOM 2679 N N . PHE A 1 335 ? -6.551 11.911 29.904 1.00 90.12 335 PHE A N 1
ATOM 2680 C CA . PHE A 1 335 ? -6.408 12.951 28.897 1.00 90.12 335 PHE A CA 1
ATOM 2681 C C . PHE A 1 335 ? -7.588 13.913 28.884 1.00 90.12 335 PHE A C 1
ATOM 2683 O O . PHE A 1 335 ? -8.753 13.553 29.030 1.00 90.12 335 PHE A O 1
ATOM 2690 N N . THR A 1 336 ? -7.262 15.179 28.660 1.00 93.25 336 THR A N 1
ATOM 2691 C CA . THR A 1 336 ? -8.221 16.254 28.419 1.00 93.25 336 THR A CA 1
ATOM 2692 C C . THR A 1 336 ? -8.687 16.249 26.965 1.00 93.25 336 THR A C 1
ATOM 2694 O O . THR A 1 336 ? -8.002 15.746 26.073 1.00 93.25 336 THR A O 1
ATOM 2697 N N . TRP A 1 337 ? -9.833 16.878 26.695 1.00 92.88 337 TRP A N 1
ATOM 2698 C CA . TRP A 1 337 ? -10.344 17.015 25.328 1.00 92.88 337 TRP A CA 1
ATOM 2699 C C . TRP A 1 337 ? -9.347 17.718 24.392 1.00 92.88 337 TRP A C 1
ATOM 2701 O O . TRP A 1 337 ? -9.168 17.306 23.247 1.00 92.88 337 TRP A O 1
ATOM 2711 N N . GLU A 1 338 ? -8.635 18.731 24.891 1.00 91.00 338 GLU A N 1
ATOM 2712 C CA . GLU A 1 338 ? -7.623 19.450 24.109 1.00 91.00 338 GLU A CA 1
ATOM 2713 C C . GLU A 1 338 ? -6.463 18.549 23.665 1.00 91.00 338 GLU A C 1
ATOM 2715 O O . GLU A 1 338 ? -5.946 18.726 22.566 1.00 91.00 338 GLU A O 1
ATOM 2720 N N . GLN A 1 339 ? -6.086 17.543 24.462 1.00 89.50 339 GLN A N 1
ATOM 2721 C CA . GLN A 1 339 ? -5.035 16.582 24.095 1.00 89.50 339 GLN A CA 1
ATOM 2722 C C . GLN A 1 339 ? -5.480 15.597 23.005 1.00 89.50 339 GLN A C 1
ATOM 2724 O O . GLN A 1 339 ? -4.637 14.998 22.338 1.00 89.50 339 GLN A O 1
ATOM 2729 N N . LEU A 1 340 ? -6.790 15.428 22.802 1.00 93.12 340 LEU A N 1
ATOM 2730 C CA . LEU A 1 340 ? -7.334 14.570 21.750 1.00 93.12 340 LEU A CA 1
ATOM 2731 C C . LEU A 1 340 ? -7.412 15.281 20.397 1.00 93.12 340 LEU A C 1
ATOM 2733 O O . LEU A 1 340 ? -7.404 14.607 19.362 1.00 93.12 340 LEU A O 1
ATOM 2737 N N . LYS A 1 341 ? -7.498 16.615 20.368 1.00 91.44 341 LYS A N 1
ATOM 2738 C CA . LYS A 1 341 ? -7.556 17.383 19.117 1.00 91.44 341 LYS A CA 1
ATOM 2739 C C . LYS A 1 341 ? -6.255 17.209 18.330 1.00 91.44 341 LYS A C 1
ATOM 2741 O O . LYS A 1 341 ? -5.163 17.420 18.849 1.00 91.44 341 LYS A O 1
ATOM 2746 N N . LYS A 1 342 ? -6.356 16.856 17.043 1.00 87.12 342 LYS A N 1
ATOM 2747 C CA . LYS A 1 342 ? -5.178 16.707 16.166 1.00 87.12 342 LYS A CA 1
ATOM 2748 C C . LYS A 1 342 ? -4.627 18.040 15.667 1.00 87.12 342 LYS A C 1
ATOM 2750 O O . LYS A 1 342 ? -3.510 18.082 15.155 1.00 87.12 342 LYS A O 1
ATOM 2755 N N . ILE A 1 343 ? -5.413 19.107 15.766 1.00 86.94 343 ILE A N 1
ATOM 2756 C CA . ILE A 1 343 ? -5.043 20.433 15.289 1.00 86.94 343 ILE A CA 1
ATOM 2757 C C . ILE A 1 343 ? -5.648 21.510 16.182 1.00 86.94 343 ILE A C 1
ATOM 2759 O O . ILE A 1 343 ? -6.778 21.382 16.651 1.00 86.94 343 ILE A O 1
ATOM 2763 N N . LYS A 1 344 ? -4.876 22.574 16.407 1.00 84.38 344 LYS A N 1
ATOM 2764 C CA . LYS A 1 344 ? -5.347 23.794 17.066 1.00 84.38 344 LYS A CA 1
ATOM 2765 C C . LYS A 1 344 ? -6.065 24.688 16.060 1.00 84.38 344 LYS A C 1
ATOM 2767 O O . LYS A 1 344 ? -5.744 24.677 14.875 1.00 84.38 344 LYS A O 1
ATOM 2772 N N . GLU A 1 345 ? -6.979 25.513 16.543 1.00 80.44 345 GLU A N 1
ATOM 2773 C CA . GLU A 1 345 ? -7.842 26.361 15.714 1.00 80.44 345 GLU A CA 1
ATOM 2774 C C . GLU A 1 345 ? -7.055 27.328 14.805 1.00 80.44 345 GLU A C 1
ATOM 2776 O O . GLU A 1 345 ? -7.317 27.418 13.607 1.00 80.44 345 GLU A O 1
ATOM 2781 N N . GLU A 1 346 ? -5.985 27.938 15.325 1.00 81.31 346 GLU A N 1
ATOM 2782 C CA . GLU A 1 346 ? -5.069 28.803 14.560 1.00 81.31 346 GLU A CA 1
ATOM 2783 C C . GLU A 1 346 ? -4.341 28.085 13.412 1.00 81.31 346 GLU A C 1
ATOM 2785 O O . GLU A 1 346 ? -3.965 28.702 12.417 1.00 81.31 346 GLU A O 1
ATOM 2790 N N . ALA A 1 347 ? -4.074 26.785 13.557 1.00 83.50 347 ALA A N 1
ATOM 2791 C CA . ALA A 1 347 ? -3.436 25.986 12.515 1.00 83.50 347 ALA A CA 1
ATOM 2792 C C . ALA A 1 347 ? -4.467 25.464 11.505 1.00 83.50 347 ALA A C 1
ATOM 2794 O O . ALA A 1 347 ? -4.145 25.305 10.330 1.00 83.50 347 ALA A O 1
ATOM 2795 N N . LEU A 1 348 ? -5.705 25.234 11.948 1.00 86.81 348 LEU A N 1
ATOM 2796 C CA . LEU A 1 348 ? -6.816 24.820 11.097 1.00 86.81 348 LEU A CA 1
ATOM 2797 C C . LEU A 1 348 ? -7.190 25.913 10.088 1.00 86.81 348 LEU A C 1
ATOM 2799 O O . LEU A 1 348 ? -7.396 25.606 8.916 1.00 86.81 348 LEU A O 1
ATOM 2803 N N . SER A 1 349 ? -7.199 27.184 10.503 1.00 85.62 349 SER A N 1
ATOM 2804 C CA . SER A 1 349 ? -7.478 28.311 9.599 1.00 85.62 349 SER A CA 1
ATOM 2805 C C . SER A 1 349 ? -6.456 28.428 8.459 1.00 85.62 349 SER A C 1
ATOM 2807 O O . SER A 1 349 ? -6.819 28.771 7.335 1.00 85.62 349 SER A O 1
ATOM 2809 N N . LYS A 1 350 ? -5.194 28.043 8.699 1.00 89.25 350 LYS A N 1
ATOM 2810 C CA . LYS A 1 350 ? -4.131 28.014 7.675 1.00 89.25 350 LYS A CA 1
ATOM 2811 C C . LYS A 1 350 ? -4.351 26.956 6.593 1.00 89.25 350 LYS A C 1
ATOM 2813 O O . LYS A 1 350 ? -3.764 27.072 5.522 1.00 89.25 350 LYS A O 1
ATOM 2818 N N . LEU A 1 351 ? -5.180 25.939 6.847 1.00 91.62 351 LEU A N 1
ATOM 2819 C CA . LEU A 1 351 ? -5.498 24.911 5.851 1.00 91.62 351 LEU A CA 1
ATOM 2820 C C . LEU A 1 351 ? -6.468 25.412 4.772 1.00 91.62 351 LEU A C 1
ATOM 2822 O O . LEU A 1 351 ? -6.651 24.711 3.779 1.00 91.62 351 LEU A O 1
ATOM 2826 N N . ASN A 1 352 ? -7.062 26.603 4.931 1.00 94.56 352 ASN A N 1
ATOM 2827 C CA . ASN A 1 352 ? -7.975 27.213 3.959 1.00 94.56 352 ASN A CA 1
ATOM 2828 C C . ASN A 1 352 ? -9.057 26.225 3.473 1.00 94.56 352 ASN A C 1
ATOM 2830 O O . ASN A 1 352 ? -9.110 25.855 2.297 1.00 94.56 352 ASN A O 1
ATOM 2834 N N . ILE A 1 353 ? -9.861 25.721 4.412 1.00 96.81 353 ILE A N 1
ATOM 2835 C CA . ILE A 1 353 ? -10.969 24.796 4.148 1.00 96.81 353 ILE A CA 1
ATOM 2836 C C . ILE A 1 353 ? -12.282 25.367 4.683 1.00 96.81 353 ILE A C 1
ATOM 2838 O O . ILE A 1 353 ? -12.292 26.075 5.690 1.00 96.81 353 ILE A O 1
ATOM 2842 N N . THR A 1 354 ? -13.395 24.987 4.063 1.00 97.50 354 THR A N 1
ATOM 2843 C CA . THR A 1 354 ? -14.737 25.220 4.605 1.00 97.50 354 THR A CA 1
ATOM 2844 C C . THR A 1 354 ? -15.169 23.993 5.398 1.00 97.50 354 THR A C 1
ATOM 2846 O O . THR A 1 354 ? -15.366 22.926 4.827 1.00 97.50 354 THR A O 1
ATOM 2849 N N . LEU A 1 355 ? -15.330 24.121 6.713 1.00 96.69 355 LEU A N 1
ATOM 2850 C CA . LEU A 1 355 ? -15.744 23.020 7.585 1.00 96.69 355 LEU A CA 1
ATOM 2851 C C . LEU A 1 355 ? -17.212 23.178 8.001 1.00 96.69 355 LEU A C 1
ATOM 2853 O O . LEU A 1 355 ? -17.601 24.208 8.547 1.00 96.69 355 LEU A O 1
ATOM 2857 N N . LYS A 1 356 ? -18.022 22.151 7.744 1.00 96.88 356 LYS A N 1
ATOM 2858 C CA . LYS A 1 356 ? -19.444 22.065 8.099 1.00 96.88 356 LYS A CA 1
ATOM 2859 C C . LYS A 1 356 ? -19.634 20.986 9.171 1.00 96.88 356 LYS A C 1
ATOM 2861 O O . LYS A 1 356 ? -19.747 19.806 8.847 1.00 96.88 356 LYS A O 1
ATOM 2866 N N . SER A 1 357 ? -19.622 21.384 10.443 1.00 95.56 357 SER A N 1
ATOM 2867 C CA . SER A 1 357 ? -19.882 20.496 11.592 1.00 95.56 357 SER A CA 1
ATOM 2868 C C . SER A 1 357 ? -21.376 20.334 11.868 1.00 95.56 357 SER A C 1
ATOM 2870 O O . SER A 1 357 ? -22.146 21.246 11.584 1.00 95.56 357 SER A O 1
ATOM 2872 N N . ASN A 1 358 ? -21.778 19.204 12.464 1.00 96.00 358 ASN A N 1
ATOM 2873 C CA . ASN A 1 358 ? -23.189 18.819 12.651 1.00 96.00 358 ASN A CA 1
ATOM 2874 C C . ASN A 1 358 ? -24.001 18.826 11.343 1.00 96.00 358 ASN A C 1
ATOM 2876 O O . ASN A 1 358 ? -25.184 19.161 11.328 1.00 96.00 358 ASN A O 1
ATOM 2880 N N . VAL A 1 359 ? -23.351 18.474 10.235 1.00 97.19 359 VAL A N 1
ATOM 2881 C CA . VAL A 1 359 ? -23.962 18.380 8.911 1.00 97.19 359 VAL A CA 1
ATOM 2882 C C . VAL A 1 359 ? -23.669 16.995 8.349 1.00 97.19 359 VAL A C 1
ATOM 2884 O O . VAL A 1 359 ? -22.529 16.671 8.004 1.00 97.19 359 VAL A O 1
ATOM 2887 N N . ALA A 1 360 ? -24.703 16.159 8.286 1.00 96.62 360 ALA A N 1
ATOM 2888 C CA . ALA A 1 360 ? -24.648 14.883 7.588 1.00 96.62 360 ALA A CA 1
ATOM 2889 C C . ALA A 1 360 ? -24.918 15.093 6.095 1.00 96.62 360 ALA A C 1
ATOM 2891 O O . ALA A 1 360 ? -25.594 16.043 5.710 1.00 96.62 360 ALA A O 1
ATOM 2892 N N . ILE A 1 361 ? -24.408 14.192 5.257 1.00 98.00 361 ILE A N 1
ATOM 2893 C CA . ILE A 1 361 ? -24.841 14.105 3.861 1.00 98.00 361 ILE A CA 1
ATOM 2894 C C . ILE A 1 361 ? -25.906 13.019 3.779 1.00 98.00 361 ILE A C 1
ATOM 2896 O O . ILE A 1 361 ? -25.670 11.898 4.232 1.00 98.00 361 ILE A O 1
ATOM 2900 N N . GLU A 1 362 ? -27.062 13.370 3.226 1.00 96.81 362 GLU A N 1
ATOM 2901 C CA . GLU A 1 362 ? -28.226 12.489 3.118 1.00 96.81 362 GLU A CA 1
ATOM 2902 C C . GLU A 1 362 ? -28.248 11.736 1.794 1.00 96.81 362 GLU A C 1
ATOM 2904 O O . GLU A 1 362 ? -28.578 10.556 1.764 1.00 96.81 362 GLU A O 1
ATOM 2909 N N . SER A 1 363 ? -27.868 12.395 0.698 1.00 97.44 363 SER A N 1
ATOM 2910 C CA . SER A 1 363 ? -27.801 11.752 -0.613 1.00 97.44 363 SER A CA 1
ATOM 2911 C C . SER A 1 363 ? -26.647 12.279 -1.458 1.00 97.44 363 SER A C 1
ATOM 2913 O O . SER A 1 363 ? -26.167 13.402 -1.283 1.00 97.44 363 SER A O 1
ATOM 2915 N N . LEU A 1 364 ? -26.190 11.429 -2.373 1.00 98.31 364 LEU A N 1
ATOM 2916 C CA . LEU A 1 364 ? -25.150 11.714 -3.349 1.00 98.31 364 LEU A CA 1
ATOM 2917 C C . LEU A 1 364 ? -25.692 11.367 -4.739 1.00 98.31 364 LEU A C 1
ATOM 2919 O O . LEU A 1 364 ? -26.199 10.275 -4.977 1.00 98.31 364 LEU A O 1
ATOM 2923 N N . ASN A 1 365 ? -25.548 12.294 -5.679 1.00 97.81 365 ASN A N 1
ATOM 2924 C CA . ASN A 1 365 ? -25.776 12.042 -7.092 1.00 97.81 365 ASN A CA 1
ATOM 2925 C C . ASN A 1 365 ? -24.437 12.118 -7.832 1.00 97.81 365 ASN A C 1
ATOM 2927 O O . ASN A 1 365 ? -23.857 13.187 -8.029 1.00 97.81 365 ASN A O 1
ATOM 2931 N N . VAL A 1 366 ? -23.934 10.950 -8.234 1.00 96.75 366 VAL A N 1
ATOM 2932 C CA . VAL A 1 366 ? -22.624 10.812 -8.888 1.00 96.75 366 VAL A CA 1
ATOM 2933 C C . VAL A 1 366 ? -22.618 11.252 -10.354 1.00 96.75 366 VAL A C 1
ATOM 2935 O O . VAL A 1 366 ? -21.539 11.490 -10.892 1.00 96.75 366 VAL A O 1
ATOM 2938 N N . GLN A 1 367 ? -23.786 11.335 -11.001 1.00 95.06 367 GLN A N 1
ATOM 2939 C CA . GLN A 1 367 ? -23.909 11.778 -12.396 1.00 95.06 367 GLN A CA 1
ATOM 2940 C C . GLN A 1 367 ? -23.891 13.303 -12.473 1.00 95.06 367 GLN A C 1
ATOM 2942 O O . GLN A 1 367 ? -23.099 13.875 -13.216 1.00 95.06 367 GLN A O 1
ATOM 2947 N N . ASP A 1 368 ? -24.690 13.949 -11.625 1.00 97.00 368 ASP A N 1
ATOM 2948 C CA . ASP A 1 368 ? -24.791 15.411 -11.565 1.00 97.00 368 ASP A CA 1
ATOM 2949 C C . ASP A 1 368 ? -23.694 16.046 -10.695 1.00 97.00 368 ASP A C 1
ATOM 2951 O O . ASP A 1 368 ? -23.601 17.269 -10.602 1.00 97.00 368 ASP A O 1
ATOM 2955 N N . LYS A 1 369 ? -22.860 15.216 -10.052 1.00 98.25 369 LYS A N 1
ATOM 2956 C CA . LYS A 1 369 ? -21.807 15.606 -9.104 1.00 98.25 369 LYS A CA 1
ATOM 2957 C C . LYS A 1 369 ? -22.311 16.533 -7.994 1.00 98.25 369 LYS A C 1
ATOM 2959 O O . LYS A 1 369 ? -21.756 17.607 -7.736 1.00 98.25 369 LYS A O 1
ATOM 2964 N N . THR A 1 370 ? -23.376 16.100 -7.325 1.00 98.50 370 THR A N 1
ATOM 2965 C CA . THR A 1 370 ? -23.992 16.837 -6.218 1.00 98.50 370 THR A CA 1
ATOM 2966 C C . THR A 1 370 ? -24.146 15.997 -4.958 1.00 98.50 370 THR A C 1
ATOM 2968 O O . THR A 1 370 ? -24.268 14.773 -5.008 1.00 98.50 370 THR A O 1
ATOM 2971 N N . ILE A 1 371 ? -24.136 16.671 -3.809 1.00 98.31 371 ILE A N 1
ATOM 2972 C CA . ILE A 1 371 ? -24.477 16.109 -2.499 1.00 98.31 371 ILE A CA 1
ATOM 2973 C C . ILE A 1 371 ? -25.550 16.975 -1.838 1.00 98.31 371 ILE A C 1
ATOM 2975 O O . ILE A 1 371 ? -25.466 18.204 -1.878 1.00 98.31 371 ILE A O 1
ATOM 2979 N N . LEU A 1 372 ? -26.551 16.335 -1.236 1.00 98.25 372 LEU A N 1
ATOM 2980 C CA . LEU A 1 372 ? -27.573 16.994 -0.424 1.00 98.25 372 LEU A CA 1
ATOM 2981 C C . LEU A 1 372 ? -27.234 16.795 1.048 1.00 98.25 372 LEU A C 1
ATOM 2983 O O . LEU A 1 372 ? -27.062 15.658 1.499 1.00 98.25 372 LEU A O 1
ATOM 2987 N N . ASP A 1 373 ? -27.131 17.890 1.790 1.00 97.75 373 ASP A N 1
ATOM 2988 C CA . ASP A 1 373 ? -26.881 17.832 3.222 1.00 97.75 373 ASP A CA 1
ATOM 2989 C C . ASP A 1 373 ? -28.166 17.779 4.063 1.00 97.75 373 ASP A C 1
ATOM 2991 O O . ASP A 1 373 ? -29.262 18.071 3.591 1.00 97.75 373 ASP A O 1
ATOM 2995 N N . SER A 1 374 ? -28.017 17.436 5.343 1.00 97.38 374 SER A N 1
ATOM 2996 C CA . SER A 1 374 ? -29.109 17.329 6.323 1.00 97.38 374 SER A CA 1
ATOM 2997 C C . SER A 1 374 ? -29.830 18.644 6.637 1.00 97.38 374 SER A C 1
ATOM 2999 O O . SER A 1 374 ? -30.791 18.658 7.400 1.00 97.38 374 SER A O 1
ATOM 3001 N N . GLN A 1 375 ? -29.349 19.771 6.108 1.00 96.50 375 GLN A N 1
ATOM 3002 C CA . GLN A 1 375 ? -30.016 21.070 6.209 1.00 96.50 375 GLN A CA 1
ATOM 3003 C C . GLN A 1 375 ? -30.808 21.395 4.932 1.00 96.50 375 GLN A C 1
ATOM 3005 O O . GLN A 1 375 ? -31.342 22.496 4.804 1.00 96.50 375 GLN A O 1
ATOM 3010 N N . GLY A 1 376 ? -30.884 20.459 3.980 1.00 96.06 376 GLY A N 1
ATOM 3011 C CA . GLY A 1 376 ? -31.541 20.640 2.689 1.00 96.06 376 GLY A CA 1
ATOM 3012 C C . GLY A 1 376 ? -30.724 21.465 1.691 1.00 96.06 376 GLY A C 1
ATOM 3013 O O . GLY A 1 376 ? -31.268 21.894 0.673 1.00 96.06 376 GLY A O 1
ATOM 3014 N N . THR A 1 377 ? -29.436 21.710 1.955 1.00 97.81 377 THR A N 1
ATOM 3015 C CA . THR A 1 377 ? -28.570 22.467 1.044 1.00 97.81 377 THR A CA 1
ATOM 3016 C C . THR A 1 377 ? -27.911 21.528 0.041 1.00 97.81 377 THR A C 1
ATOM 3018 O O . THR A 1 377 ? -27.294 20.526 0.405 1.00 97.81 377 THR A O 1
ATOM 3021 N N . LEU A 1 378 ? -28.024 21.875 -1.241 1.00 98.00 378 LEU A N 1
ATOM 3022 C CA . LEU A 1 378 ? -27.376 21.163 -2.335 1.00 98.00 378 LEU A CA 1
ATOM 3023 C C . LEU A 1 378 ? -25.991 21.764 -2.611 1.00 98.00 378 LEU A C 1
ATOM 3025 O O . LEU A 1 378 ? -25.872 22.968 -2.835 1.00 98.00 378 LEU A O 1
ATOM 3029 N N . HIS A 1 379 ? -24.959 20.923 -2.655 1.00 98.25 379 HIS A N 1
ATOM 3030 C CA . HIS A 1 379 ? -23.583 21.321 -2.970 1.00 98.25 379 HIS A CA 1
ATOM 3031 C C . HIS A 1 379 ? -23.096 20.597 -4.224 1.00 98.25 379 HIS A C 1
ATOM 3033 O O . HIS A 1 379 ? -23.364 19.409 -4.395 1.00 98.25 379 HIS A O 1
ATOM 3039 N N . THR A 1 380 ? -22.359 21.295 -5.088 1.00 98.25 380 THR A N 1
ATOM 3040 C CA . THR A 1 380 ? -21.693 20.713 -6.265 1.00 98.25 380 THR A CA 1
ATOM 3041 C C . THR A 1 380 ? -20.224 20.422 -5.965 1.00 98.25 380 THR A C 1
ATOM 3043 O O . THR A 1 380 ? -19.605 21.096 -5.140 1.00 98.25 380 THR A O 1
ATOM 3046 N N . PHE A 1 381 ? -19.647 19.431 -6.643 1.00 98.50 381 PHE A N 1
ATOM 3047 C CA . PHE A 1 381 ? -18.225 19.102 -6.535 1.00 98.50 381 PHE A CA 1
ATOM 3048 C C . PHE A 1 381 ? -17.630 18.721 -7.895 1.00 98.50 381 PHE A C 1
ATOM 3050 O O . PHE A 1 381 ? -18.330 18.237 -8.778 1.00 98.50 381 PHE A O 1
ATOM 3057 N N . ASP A 1 382 ? -16.318 18.884 -8.054 1.00 98.50 382 ASP A N 1
ATOM 3058 C CA . ASP A 1 382 ? -15.576 18.289 -9.173 1.00 98.50 382 ASP A CA 1
ATOM 3059 C C . ASP A 1 382 ? -15.082 16.887 -8.805 1.00 98.50 382 ASP A C 1
ATOM 3061 O O . ASP A 1 382 ? -15.213 15.951 -9.606 1.00 98.50 382 ASP A O 1
ATOM 3065 N N . SER A 1 383 ? -14.601 16.768 -7.560 1.00 98.56 383 SER A N 1
ATOM 3066 C CA . SER A 1 383 ? -14.089 15.557 -6.919 1.00 98.56 383 SER A CA 1
ATOM 3067 C C . SER A 1 383 ? -14.719 15.369 -5.530 1.00 98.56 383 SER A C 1
ATOM 3069 O O . SER A 1 383 ? -14.820 16.316 -4.750 1.00 98.56 383 SER A O 1
ATOM 3071 N N . LEU A 1 384 ? -15.113 14.139 -5.192 1.00 98.81 384 LEU A N 1
ATOM 3072 C CA . LEU A 1 384 ? -15.693 13.778 -3.892 1.00 98.81 384 LEU A CA 1
ATOM 3073 C C . LEU A 1 384 ? -14.842 12.724 -3.186 1.00 98.81 384 LEU A C 1
ATOM 3075 O O . LEU A 1 384 ? -14.526 11.693 -3.772 1.00 98.81 384 LEU A O 1
ATOM 3079 N N . ILE A 1 385 ? -14.536 12.932 -1.908 1.00 98.88 385 ILE A N 1
ATOM 3080 C CA . ILE A 1 385 ? -13.812 11.975 -1.068 1.00 98.88 385 ILE A CA 1
ATOM 3081 C C . ILE A 1 385 ? -14.739 11.464 0.033 1.00 98.88 385 ILE A C 1
ATOM 3083 O O . ILE A 1 385 ? -15.122 12.198 0.945 1.00 98.88 385 ILE A O 1
ATOM 3087 N N . LEU A 1 386 ? -15.066 10.176 -0.019 1.00 98.81 386 LEU A N 1
ATOM 3088 C CA . LEU A 1 386 ? -15.791 9.474 1.032 1.00 98.81 386 LEU A CA 1
ATOM 3089 C C . LEU A 1 386 ? -14.807 9.025 2.120 1.00 98.81 386 LEU A C 1
ATOM 3091 O O . LEU A 1 386 ? -14.010 8.107 1.931 1.00 98.81 386 LEU A O 1
ATOM 3095 N N . ALA A 1 387 ? -14.878 9.675 3.278 1.00 98.31 387 ALA A N 1
ATOM 3096 C CA . ALA A 1 387 ? -14.067 9.405 4.464 1.00 98.31 387 ALA A CA 1
ATOM 3097 C C . ALA A 1 387 ? -14.954 9.175 5.706 1.00 98.31 387 ALA A C 1
ATOM 3099 O O . ALA A 1 387 ? -14.594 9.529 6.832 1.00 98.31 387 ALA A O 1
ATOM 3100 N N . THR A 1 388 ? -16.130 8.568 5.504 1.00 97.19 388 THR A N 1
ATOM 3101 C CA . THR A 1 388 ? -17.185 8.375 6.522 1.00 97.19 388 THR A CA 1
ATOM 3102 C C . THR A 1 388 ? -16.818 7.358 7.606 1.00 97.19 388 THR A C 1
ATOM 3104 O O . THR A 1 388 ? -17.515 7.242 8.618 1.00 97.19 388 THR A O 1
ATOM 3107 N N . GLY A 1 389 ? -15.719 6.624 7.416 1.00 96.12 389 GLY A N 1
ATOM 3108 C CA . GLY A 1 389 ? -15.202 5.653 8.369 1.00 96.12 389 GLY A CA 1
ATOM 3109 C C . GLY A 1 389 ? -16.207 4.544 8.683 1.00 96.12 389 GLY A C 1
ATOM 3110 O O . GLY A 1 389 ? -16.828 3.969 7.790 1.00 96.12 389 GLY A O 1
ATOM 3111 N N . SER A 1 390 ? -16.352 4.236 9.969 1.00 95.75 390 SER A N 1
ATOM 3112 C CA . SER A 1 390 ? -17.196 3.146 10.460 1.00 95.75 390 SER A CA 1
ATOM 3113 C C . SER A 1 390 ? -17.956 3.533 11.729 1.00 95.75 390 SER A C 1
ATOM 3115 O O . SER A 1 390 ? -17.556 4.446 12.467 1.00 95.75 390 SER A O 1
ATOM 3117 N N . ARG A 1 391 ? -19.030 2.796 12.004 1.00 95.00 391 ARG A N 1
ATOM 3118 C CA . ARG A 1 391 ? -19.823 2.844 13.239 1.00 95.00 391 ARG A CA 1
ATOM 3119 C C . ARG A 1 391 ? -19.671 1.544 14.042 1.00 95.00 391 ARG A C 1
ATOM 3121 O O . ARG A 1 391 ? -19.276 0.536 13.458 1.00 95.00 391 ARG A O 1
ATOM 3128 N N . PRO A 1 392 ? -19.964 1.532 15.354 1.00 95.62 392 PRO A N 1
ATOM 3129 C CA . PRO A 1 392 ? -19.963 0.297 16.136 1.00 95.62 392 PRO A CA 1
ATOM 3130 C C . PRO A 1 392 ? -20.924 -0.741 15.549 1.00 95.62 392 PRO A C 1
ATOM 3132 O O . PRO A 1 392 ? -22.023 -0.392 15.118 1.00 95.62 392 PRO A O 1
ATOM 3135 N N . PHE A 1 393 ? -20.528 -2.012 15.562 1.00 94.75 393 PHE A N 1
ATOM 3136 C CA . PHE A 1 393 ? -21.480 -3.106 15.409 1.00 94.75 393 PHE A CA 1
ATOM 3137 C C . PHE A 1 393 ? -22.237 -3.275 16.729 1.00 94.75 393 PHE A C 1
ATOM 3139 O O . PHE A 1 393 ? -21.623 -3.463 17.780 1.00 94.75 393 PHE A O 1
ATOM 3146 N N . VAL A 1 394 ? -23.564 -3.191 16.667 1.00 90.38 394 VAL A N 1
ATOM 3147 C CA . VAL A 1 394 ? -24.447 -3.267 17.833 1.00 90.38 394 VAL A CA 1
ATOM 3148 C C . VAL A 1 394 ? -25.470 -4.376 17.581 1.00 90.38 394 VAL A C 1
ATOM 3150 O O . VAL A 1 394 ? -26.178 -4.301 16.576 1.00 90.38 394 VAL A O 1
ATOM 3153 N N . PRO A 1 395 ? -25.563 -5.397 18.450 1.00 89.19 395 PRO A N 1
ATOM 3154 C CA . PRO A 1 395 ? -26.604 -6.415 18.359 1.00 89.19 395 PRO A CA 1
ATOM 3155 C C . PRO A 1 395 ? -27.998 -5.801 18.536 1.00 89.19 395 PRO A C 1
ATOM 3157 O O . PRO A 1 395 ? -28.170 -4.887 19.341 1.00 89.19 395 PRO A O 1
ATOM 3160 N N . GLU A 1 396 ? -29.012 -6.320 17.842 1.00 86.06 396 GLU A N 1
ATOM 3161 C CA . GLU A 1 396 ? -30.387 -5.791 17.916 1.00 86.06 396 GLU A CA 1
ATOM 3162 C C . GLU A 1 396 ? -30.952 -5.797 19.350 1.00 86.06 396 GLU A C 1
ATOM 3164 O O . GLU A 1 396 ? -31.641 -4.867 19.765 1.00 86.06 396 GLU A O 1
ATOM 3169 N N . ASN A 1 397 ? -30.588 -6.804 20.146 1.00 84.50 397 ASN A N 1
ATOM 3170 C CA . ASN A 1 397 ? -30.988 -6.961 21.545 1.00 84.50 397 ASN A CA 1
ATOM 3171 C C . ASN A 1 397 ? -30.186 -6.094 22.538 1.00 84.50 397 ASN A C 1
ATOM 3173 O O . ASN A 1 397 ? -30.436 -6.174 23.737 1.00 84.50 397 ASN A O 1
ATOM 3177 N N . ALA A 1 398 ? -29.234 -5.271 22.085 1.00 89.56 398 ALA A N 1
ATOM 3178 C CA . ALA A 1 398 ? -28.394 -4.472 22.982 1.00 89.56 398 ALA A CA 1
ATOM 3179 C C . ALA A 1 398 ? -29.113 -3.266 23.608 1.00 89.56 398 ALA A C 1
ATOM 3181 O O . ALA A 1 398 ? -28.621 -2.734 24.600 1.00 89.56 398 ALA A O 1
ATOM 3182 N N . GLN A 1 399 ? -30.238 -2.822 23.028 1.00 90.38 399 GLN A N 1
ATOM 3183 C CA . GLN A 1 399 ? -31.113 -1.765 23.566 1.00 90.38 399 GLN A CA 1
ATOM 3184 C C . GLN A 1 399 ? -30.366 -0.496 24.042 1.00 90.38 399 GLN A C 1
ATOM 3186 O O . GLN A 1 399 ? -30.639 0.030 25.115 1.00 90.38 399 GLN A O 1
ATOM 3191 N N . LEU A 1 400 ? -29.440 0.041 23.233 1.00 91.62 400 LEU A N 1
ATOM 3192 C CA . LEU A 1 400 ? -28.576 1.189 23.596 1.00 91.62 400 LEU A CA 1
ATOM 3193 C C . LEU A 1 400 ? -29.303 2.504 23.951 1.00 91.62 400 LEU A C 1
ATOM 3195 O O . LEU A 1 400 ? -28.657 3.470 24.357 1.00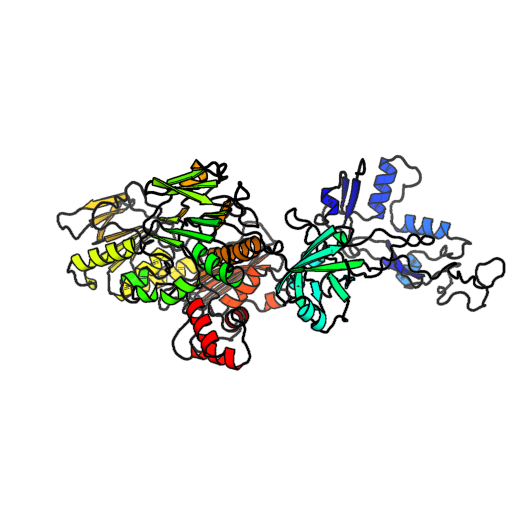 91.62 400 LEU A O 1
ATOM 3199 N N . HIS A 1 401 ? -30.616 2.582 23.727 1.00 90.19 401 HIS A N 1
ATOM 3200 C CA . HIS A 1 401 ? -31.436 3.727 24.126 1.00 90.19 401 HIS A CA 1
ATOM 3201 C C . HIS A 1 401 ? -31.774 3.707 25.625 1.00 90.19 401 HIS A C 1
ATOM 3203 O O . HIS A 1 401 ? -32.113 4.752 26.175 1.00 90.19 401 HIS A O 1
ATOM 3209 N N . LEU A 1 402 ? -31.688 2.541 26.277 1.00 91.75 402 LEU A N 1
ATOM 3210 C CA . LEU A 1 402 ? -31.912 2.399 27.711 1.00 91.75 402 LEU A CA 1
ATOM 3211 C C . LEU A 1 402 ? -30.645 2.784 28.507 1.00 91.75 402 LEU A C 1
ATOM 3213 O O . LEU A 1 402 ? -29.529 2.637 27.993 1.00 91.75 402 LEU A O 1
ATOM 3217 N N . PRO A 1 403 ? -30.786 3.254 29.762 1.00 91.88 403 PRO A N 1
ATOM 3218 C CA . PRO A 1 403 ? -29.654 3.612 30.619 1.00 91.88 403 PRO A CA 1
ATOM 3219 C C . PRO A 1 403 ? -28.651 2.463 30.822 1.00 91.88 403 PRO A C 1
ATOM 3221 O O . PRO A 1 403 ? -28.989 1.287 30.691 1.00 91.88 403 PRO A O 1
ATOM 3224 N N . GLY A 1 404 ? -27.395 2.804 31.129 1.00 94.50 404 GLY A N 1
ATOM 3225 C CA . GLY A 1 404 ? -26.352 1.828 31.468 1.00 94.50 404 GLY A CA 1
ATOM 3226 C C . GLY A 1 404 ? -25.761 1.031 30.294 1.00 94.50 404 GLY A C 1
ATOM 3227 O O . GLY A 1 404 ? -24.877 0.203 30.508 1.00 94.50 404 GLY A O 1
ATOM 3228 N N . ARG A 1 405 ? -26.196 1.267 29.048 1.00 96.00 405 ARG A N 1
ATOM 3229 C CA . ARG A 1 405 ? -25.778 0.505 27.855 1.00 96.00 405 ARG A CA 1
ATOM 3230 C C . ARG A 1 405 ? -25.036 1.399 26.857 1.00 96.00 405 ARG A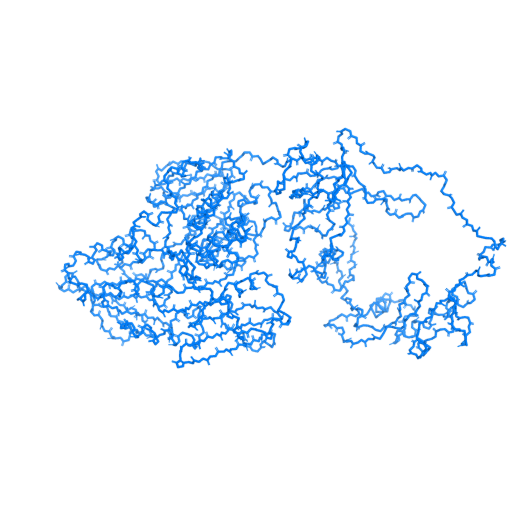 C 1
ATOM 3232 O O . ARG A 1 405 ? -25.592 2.364 26.336 1.00 96.00 405 ARG A O 1
ATOM 3239 N N . PHE A 1 406 ? -23.780 1.071 26.551 1.00 96.88 406 PHE A N 1
ATOM 3240 C CA . PHE A 1 406 ? -22.877 1.960 25.810 1.00 96.88 406 PHE A CA 1
ATOM 3241 C C . PHE A 1 406 ? -22.107 1.268 24.681 1.00 96.88 406 PHE A C 1
ATOM 3243 O O . PHE A 1 406 ? -21.985 0.047 24.607 1.00 96.88 406 PHE A O 1
ATOM 3250 N N . THR A 1 407 ? -21.534 2.093 23.811 1.00 96.94 407 THR A N 1
ATOM 3251 C CA . THR A 1 407 ? -20.477 1.751 22.848 1.00 96.94 407 THR A CA 1
ATOM 3252 C C . THR A 1 407 ? -19.276 2.661 23.107 1.00 96.94 407 THR A C 1
ATOM 3254 O O . THR A 1 407 ? -19.330 3.496 24.005 1.00 96.94 407 THR A O 1
ATOM 3257 N N . MET A 1 408 ? -18.193 2.536 22.337 1.00 95.19 408 MET A N 1
ATOM 3258 C CA . MET A 1 408 ? -17.041 3.440 22.442 1.00 95.19 408 MET A CA 1
ATOM 3259 C C . MET A 1 408 ? -16.464 3.752 21.058 1.00 95.19 408 MET A C 1
ATOM 3261 O O . MET A 1 408 ? -15.640 3.006 20.533 1.00 95.19 408 MET A O 1
ATOM 3265 N N . ARG A 1 409 ? -16.923 4.830 20.410 1.00 93.75 409 ARG A N 1
ATOM 3266 C CA . ARG A 1 409 ? -16.432 5.213 19.072 1.00 93.75 409 ARG A CA 1
ATOM 3267 C C . ARG A 1 409 ? -16.353 6.715 18.844 1.00 93.75 409 ARG A C 1
ATOM 3269 O O . ARG A 1 409 ? -15.431 7.176 18.164 1.00 93.75 409 ARG A O 1
ATOM 3276 N N . ARG A 1 410 ? -17.326 7.459 19.359 1.00 94.19 410 ARG A N 1
ATOM 3277 C CA . ARG A 1 410 ? -17.420 8.919 19.261 1.00 94.19 410 ARG A CA 1
ATOM 3278 C C . ARG A 1 410 ? -17.088 9.569 20.597 1.00 94.19 410 ARG A C 1
ATOM 3280 O O . ARG A 1 410 ? -17.170 8.918 21.635 1.00 94.19 410 ARG A O 1
ATOM 3287 N N . LYS A 1 411 ? -16.780 10.869 20.581 1.00 94.69 411 LYS A N 1
ATOM 3288 C CA . LYS A 1 411 ? -16.640 11.655 21.821 1.00 94.69 411 LYS A CA 1
ATOM 3289 C C . LYS A 1 411 ? -17.898 11.535 22.691 1.00 94.69 411 LYS A C 1
ATOM 3291 O O . LYS A 1 411 ? -17.794 11.232 23.871 1.00 94.69 411 LYS A O 1
ATOM 3296 N N . SER A 1 412 ? -19.074 11.642 22.069 1.00 94.06 412 SER A N 1
ATOM 3297 C CA . SER A 1 412 ? -20.367 11.492 22.744 1.00 94.06 412 SER A CA 1
ATOM 3298 C C . SER A 1 412 ? -20.537 10.142 23.444 1.00 94.06 412 SER A C 1
ATOM 3300 O O . SER A 1 412 ? -21.244 10.056 24.438 1.00 94.06 412 SER A O 1
ATOM 3302 N N . ASP A 1 413 ? -19.915 9.071 22.946 1.00 94.62 413 ASP A N 1
ATOM 3303 C CA . ASP A 1 413 ? -19.978 7.767 23.611 1.00 94.62 413 ASP A CA 1
ATOM 3304 C C . ASP A 1 413 ? -19.180 7.771 24.918 1.00 94.62 413 ASP A C 1
ATOM 3306 O O . ASP A 1 413 ? -19.675 7.301 25.941 1.00 94.62 413 ASP A O 1
ATOM 3310 N N . ALA A 1 414 ? -17.971 8.343 24.875 1.00 95.31 414 ALA A N 1
ATOM 3311 C CA . ALA A 1 414 ? -17.106 8.503 26.038 1.00 95.31 414 ALA A CA 1
ATOM 3312 C C . ALA A 1 414 ? -17.738 9.423 27.090 1.00 95.31 414 ALA A C 1
ATOM 3314 O O . ALA A 1 414 ? -17.783 9.050 28.260 1.00 95.31 414 ALA A O 1
ATOM 3315 N N . ASP A 1 415 ? -18.282 10.569 26.664 1.00 95.50 415 ASP A N 1
ATOM 3316 C CA . ASP A 1 415 ? -18.979 11.512 27.546 1.00 95.50 415 ASP A CA 1
ATOM 3317 C C . ASP A 1 415 ? -20.166 10.835 28.240 1.00 95.50 415 ASP A C 1
ATOM 3319 O O . ASP A 1 415 ? -20.278 10.881 29.459 1.00 95.50 415 ASP A O 1
ATOM 3323 N N . ARG A 1 416 ? -21.023 10.129 27.484 1.00 95.44 416 ARG A N 1
ATOM 3324 C CA . ARG A 1 416 ? -22.197 9.447 28.051 1.00 95.44 416 ARG A CA 1
ATOM 3325 C C . ARG A 1 416 ? -21.822 8.389 29.084 1.00 95.44 416 ARG A C 1
ATOM 3327 O O . ARG A 1 416 ? -22.509 8.291 30.095 1.00 95.44 416 ARG A O 1
ATOM 3334 N N . LEU A 1 417 ? -20.784 7.587 28.826 1.00 95.56 417 LEU A N 1
ATOM 3335 C CA . LEU A 1 417 ? -20.332 6.571 29.779 1.00 95.56 417 LEU A CA 1
ATOM 3336 C C . LEU A 1 417 ? -19.777 7.226 31.047 1.00 95.56 417 LEU A C 1
ATOM 3338 O O . LEU A 1 417 ? -20.165 6.838 32.146 1.00 95.56 417 LEU A O 1
ATOM 3342 N N . LYS A 1 418 ? -18.912 8.233 30.889 1.00 94.56 418 LYS A N 1
ATOM 3343 C CA . LYS A 1 418 ? -18.327 8.975 32.006 1.00 94.56 418 LYS A CA 1
ATOM 3344 C C . LYS A 1 418 ? -19.407 9.629 32.866 1.00 94.56 418 LYS A C 1
ATOM 3346 O O . LYS A 1 418 ? -19.493 9.347 34.055 1.00 94.56 418 LYS A O 1
ATOM 3351 N N . ASP A 1 419 ? -20.283 10.417 32.246 1.00 94.75 419 ASP A N 1
ATOM 3352 C CA . ASP A 1 419 ? -21.371 11.114 32.931 1.00 94.75 419 ASP A CA 1
ATOM 3353 C C . ASP A 1 419 ? -22.314 10.137 33.637 1.00 94.75 419 ASP A C 1
ATOM 3355 O O . ASP A 1 419 ? -22.842 10.447 34.703 1.00 94.75 419 ASP A O 1
ATOM 3359 N N . TYR A 1 420 ? -22.569 8.969 33.040 1.00 94.88 420 TYR A N 1
ATOM 3360 C CA . TYR A 1 420 ? -23.410 7.947 33.651 1.00 94.88 420 TYR A CA 1
ATOM 3361 C C . TYR A 1 420 ? -22.755 7.349 34.896 1.00 94.88 420 TYR A C 1
ATOM 3363 O O . TYR A 1 420 ? -23.403 7.289 35.938 1.00 94.88 420 TYR A O 1
ATOM 3371 N N . LEU A 1 421 ? -21.480 6.957 34.810 1.00 93.94 421 LEU A N 1
ATOM 3372 C CA . LEU A 1 421 ? -20.736 6.420 35.950 1.00 93.94 421 LEU A CA 1
ATOM 3373 C C . LEU A 1 421 ? -20.609 7.455 37.074 1.00 93.94 421 LEU A C 1
ATOM 3375 O O . LEU A 1 421 ? -20.864 7.119 38.228 1.00 93.94 421 LEU A O 1
ATOM 3379 N N . ASP A 1 422 ? -20.324 8.716 36.749 1.00 91.88 422 ASP A N 1
ATOM 3380 C CA . ASP A 1 422 ? -20.246 9.806 37.729 1.00 91.88 422 ASP A CA 1
ATOM 3381 C C . ASP A 1 422 ? -21.602 10.031 38.431 1.00 91.88 422 ASP A C 1
ATOM 3383 O O . ASP A 1 422 ? -21.662 10.182 39.653 1.00 91.88 422 ASP A O 1
ATOM 3387 N N . LYS A 1 423 ? -22.719 9.969 37.689 1.00 93.31 423 LYS A N 1
ATOM 3388 C CA . LYS A 1 423 ? -24.082 10.125 38.237 1.00 93.31 423 LYS A CA 1
ATOM 3389 C C . LYS A 1 423 ? -24.520 8.997 39.166 1.00 93.31 423 LYS A C 1
ATOM 3391 O O . LYS A 1 423 ? -25.456 9.207 39.939 1.00 93.31 423 LYS A O 1
ATOM 3396 N N . THR A 1 424 ? -23.864 7.835 39.135 1.00 90.62 424 THR A N 1
ATOM 3397 C CA . THR A 1 424 ? -24.163 6.762 40.099 1.00 90.62 424 THR A CA 1
ATOM 3398 C C . THR A 1 424 ? -23.844 7.175 41.539 1.00 90.62 424 THR A C 1
ATOM 3400 O O . THR A 1 424 ? -24.414 6.605 42.465 1.00 90.62 424 THR A O 1
ATOM 3403 N N . ASN A 1 425 ? -22.961 8.168 41.740 1.00 89.06 425 ASN A N 1
ATOM 3404 C CA . ASN A 1 425 ? -22.396 8.571 43.036 1.00 89.06 425 ASN A CA 1
ATOM 3405 C C . ASN A 1 425 ? -21.721 7.427 43.818 1.00 89.06 425 ASN A C 1
ATOM 3407 O O . ASN A 1 425 ? -21.415 7.583 45.001 1.00 89.06 425 ASN A O 1
ATOM 3411 N N . LEU A 1 426 ? -21.469 6.287 43.169 1.00 90.94 426 LEU A N 1
ATOM 3412 C CA . LEU A 1 426 ? -20.751 5.170 43.764 1.00 90.94 426 LEU A CA 1
ATOM 3413 C C . LEU A 1 426 ? -19.244 5.442 43.714 1.00 90.94 426 LEU A C 1
ATOM 3415 O O . LEU A 1 426 ? -18.743 5.887 42.673 1.00 90.94 426 LEU A O 1
ATOM 3419 N N . PRO A 1 427 ? -18.490 5.130 44.783 1.00 92.50 427 PRO A N 1
ATOM 3420 C CA . PRO A 1 427 ? -17.039 5.071 44.718 1.00 92.50 427 PRO A CA 1
ATOM 3421 C C . PRO A 1 427 ? -16.588 4.157 43.576 1.00 92.50 427 PRO A C 1
ATOM 3423 O O . PRO A 1 427 ? -17.166 3.096 43.357 1.00 92.50 427 PRO A O 1
ATOM 3426 N N . ALA A 1 428 ? -15.515 4.521 42.874 1.00 90.81 428 ALA A N 1
ATOM 3427 C CA . ALA A 1 428 ? -15.094 3.782 41.683 1.00 90.81 428 ALA A CA 1
ATOM 3428 C C . ALA A 1 428 ? -14.834 2.281 41.942 1.00 90.81 428 ALA A C 1
ATOM 3430 O O . ALA A 1 428 ? -15.129 1.461 41.085 1.00 90.81 428 ALA A O 1
ATOM 3431 N N . HIS A 1 429 ? -14.378 1.901 43.141 1.00 92.31 429 HIS A N 1
ATOM 3432 C CA . HIS A 1 429 ? -14.162 0.499 43.526 1.00 92.31 429 HIS A CA 1
ATOM 3433 C C . HIS A 1 429 ? -15.442 -0.315 43.775 1.00 92.31 429 HIS A C 1
ATOM 3435 O O . HIS A 1 429 ? -15.382 -1.544 43.820 1.00 92.31 429 HIS A O 1
ATOM 3441 N N . GLU A 1 430 ? -16.587 0.351 43.917 1.00 93.75 430 GLU A N 1
ATOM 3442 C CA . GLU A 1 430 ? -17.912 -0.272 43.996 1.00 93.75 430 GLU A CA 1
ATOM 3443 C C . GLU A 1 430 ? -18.592 -0.339 42.622 1.00 93.75 430 GLU A C 1
ATOM 3445 O O . GLU A 1 430 ? -19.541 -1.100 42.438 1.00 93.75 430 GLU A O 1
ATOM 3450 N N . GLN A 1 431 ? -18.086 0.409 41.635 1.00 95.69 431 GLN A N 1
ATOM 3451 C CA . GLN A 1 431 ? -18.579 0.350 40.266 1.00 95.69 431 GLN A CA 1
ATOM 3452 C C . GLN A 1 431 ? -18.102 -0.927 39.564 1.00 95.69 431 GLN A C 1
ATOM 3454 O O . GLN A 1 431 ? -16.955 -1.358 39.704 1.00 95.69 431 GLN A O 1
ATOM 3459 N N . HIS A 1 432 ? -18.972 -1.510 38.745 1.00 97.31 432 HIS A N 1
ATOM 3460 C CA . HIS A 1 432 ? -18.717 -2.681 37.923 1.00 97.31 432 HIS A CA 1
ATOM 3461 C C . HIS A 1 432 ? -19.151 -2.422 36.480 1.00 97.31 432 HIS A C 1
ATOM 3463 O O . HIS A 1 432 ? -20.317 -2.131 36.214 1.00 97.31 432 HIS A O 1
ATOM 3469 N N . VAL A 1 433 ? -18.216 -2.564 35.540 1.00 98.00 433 VAL A N 1
ATOM 3470 C CA . VAL A 1 433 ? -18.479 -2.426 34.103 1.00 98.00 433 VAL A CA 1
ATOM 3471 C C . VAL A 1 433 ? -18.218 -3.752 33.396 1.00 98.00 433 VAL A C 1
ATOM 3473 O O . VAL A 1 433 ? -17.148 -4.353 33.535 1.00 98.00 433 VAL A O 1
ATOM 3476 N N . VAL A 1 434 ? -19.197 -4.204 32.612 1.00 98.31 434 VAL A N 1
ATOM 3477 C CA . VAL A 1 434 ? -19.074 -5.385 31.752 1.00 98.31 434 VAL A CA 1
ATOM 3478 C C . VAL A 1 434 ? -18.752 -4.948 30.328 1.00 98.31 434 VAL A C 1
ATOM 3480 O O . VAL A 1 434 ? -19.510 -4.218 29.697 1.00 98.31 434 VAL A O 1
ATOM 3483 N N . ILE A 1 435 ? -17.632 -5.412 29.793 1.00 98.00 435 ILE A N 1
ATOM 3484 C CA . ILE A 1 435 ? -17.169 -5.102 28.442 1.00 98.00 435 ILE A CA 1
ATOM 3485 C C . ILE A 1 435 ? -17.387 -6.324 27.555 1.00 98.00 435 ILE A C 1
ATOM 3487 O O . ILE A 1 435 ? -16.887 -7.414 27.831 1.00 98.00 435 ILE A O 1
ATOM 3491 N N . ILE A 1 436 ? -18.135 -6.145 26.471 1.00 97.19 436 ILE A N 1
ATOM 3492 C CA . ILE A 1 436 ? -18.409 -7.201 25.498 1.00 97.19 436 ILE A CA 1
ATOM 3493 C C . ILE A 1 436 ? -17.412 -7.070 24.350 1.00 97.19 436 ILE A C 1
ATOM 3495 O O . ILE A 1 436 ? -17.405 -6.061 23.638 1.00 97.19 436 ILE A O 1
ATOM 3499 N N . GLY A 1 437 ? -16.590 -8.101 24.164 1.00 96.00 437 GLY A N 1
ATOM 3500 C CA . GLY A 1 437 ? -15.510 -8.157 23.181 1.00 96.00 437 GLY A CA 1
ATOM 3501 C C . GLY A 1 437 ? -14.122 -7.978 23.803 1.00 96.00 437 GLY A C 1
ATOM 3502 O O . GLY A 1 437 ? -13.741 -6.893 24.224 1.00 96.00 437 GLY A O 1
ATOM 3503 N N . GLY A 1 438 ? -13.322 -9.041 23.779 1.00 95.19 438 GLY A N 1
ATOM 3504 C CA . GLY A 1 438 ? -11.916 -9.078 24.194 1.00 95.19 438 GLY A CA 1
ATOM 3505 C C . GLY A 1 438 ? -10.934 -8.697 23.079 1.00 95.19 438 GLY A C 1
ATOM 3506 O O . GLY A 1 438 ? -9.900 -9.347 22.918 1.00 95.19 438 GLY A O 1
ATOM 3507 N N . GLY A 1 439 ? -11.291 -7.702 22.260 1.00 93.94 439 GLY A N 1
ATOM 3508 C CA . GLY A 1 439 ? -10.413 -7.106 21.244 1.00 93.94 439 GLY A CA 1
ATOM 3509 C C . GLY A 1 439 ? -9.617 -5.915 21.793 1.00 93.94 439 GLY A C 1
ATOM 3510 O O . GLY A 1 439 ? -9.768 -5.567 22.960 1.00 93.94 439 GLY A O 1
ATOM 3511 N N . LEU A 1 440 ? -8.811 -5.248 20.952 1.00 92.38 440 LEU A N 1
ATOM 3512 C CA . LEU A 1 440 ? -7.956 -4.123 21.382 1.00 92.38 440 LEU A CA 1
ATOM 3513 C C . LEU A 1 440 ? -8.721 -3.048 22.159 1.00 92.38 440 LEU A C 1
ATOM 3515 O O . LEU A 1 440 ? -8.382 -2.765 23.298 1.00 92.38 440 LEU A O 1
ATOM 3519 N N . LEU A 1 441 ? -9.775 -2.485 21.562 1.00 92.94 441 LEU A N 1
ATOM 3520 C CA . LEU A 1 441 ? -10.550 -1.413 22.190 1.00 92.94 441 LEU A CA 1
ATOM 3521 C C . LEU A 1 441 ? -11.165 -1.846 23.528 1.00 92.94 441 LEU A C 1
ATOM 3523 O O . LEU A 1 441 ? -11.148 -1.074 24.480 1.00 92.94 441 LEU A O 1
ATOM 3527 N N . GLY A 1 442 ? -11.709 -3.064 23.596 1.00 95.12 442 GLY A N 1
ATOM 3528 C CA . GLY A 1 442 ? -12.322 -3.588 24.814 1.00 95.12 442 GLY A CA 1
ATOM 3529 C C . GLY A 1 442 ? -11.304 -3.773 25.937 1.00 95.12 442 GLY A C 1
ATOM 3530 O O . GLY A 1 442 ? -11.568 -3.383 27.070 1.00 95.12 442 GLY A O 1
ATOM 3531 N N . LEU A 1 443 ? -10.119 -4.297 25.618 1.00 95.25 443 LEU A N 1
ATOM 3532 C CA . LEU A 1 443 ? -9.036 -4.478 26.585 1.00 95.25 443 LEU A CA 1
ATOM 3533 C C . LEU A 1 443 ? -8.408 -3.146 27.022 1.00 95.25 443 LEU A C 1
ATOM 3535 O O . LEU A 1 443 ? -8.138 -2.971 28.205 1.00 95.25 443 LEU A O 1
ATOM 3539 N N . GLU A 1 444 ? -8.220 -2.193 26.108 1.00 93.38 444 GLU A N 1
ATOM 3540 C CA . GLU A 1 444 ? -7.725 -0.848 26.445 1.00 93.38 444 GLU A CA 1
ATOM 3541 C C . GLU A 1 444 ? -8.720 -0.090 27.329 1.00 93.38 444 GLU A C 1
ATOM 3543 O O . GLU A 1 444 ? -8.330 0.530 28.314 1.00 93.38 444 GLU A O 1
ATOM 3548 N N . LEU A 1 445 ? -10.020 -0.200 27.038 1.00 94.75 445 LEU A N 1
ATOM 3549 C CA . LEU A 1 445 ? -11.071 0.354 27.889 1.00 94.75 445 LEU A CA 1
ATOM 3550 C C . LEU A 1 445 ? -11.110 -0.316 29.269 1.00 94.75 445 LEU A C 1
ATOM 3552 O O . LEU A 1 445 ? -11.250 0.376 30.278 1.00 94.75 445 LEU A O 1
ATOM 3556 N N . ALA A 1 446 ? -10.971 -1.645 29.316 1.00 94.81 446 ALA A N 1
ATOM 3557 C CA . ALA A 1 446 ? -10.908 -2.410 30.558 1.00 94.81 446 ALA A CA 1
ATOM 3558 C C . ALA A 1 446 ? -9.751 -1.937 31.442 1.00 94.81 446 ALA A C 1
ATOM 3560 O O . ALA A 1 446 ? -9.946 -1.698 32.631 1.00 94.81 446 ALA A O 1
ATOM 3561 N N . ALA A 1 447 ? -8.567 -1.768 30.855 1.00 91.50 447 ALA A N 1
ATOM 3562 C CA . ALA A 1 447 ? -7.385 -1.309 31.567 1.00 91.50 447 ALA A CA 1
ATOM 3563 C C . ALA A 1 447 ? -7.524 0.136 32.050 1.00 91.50 447 ALA A C 1
ATOM 3565 O O . ALA A 1 447 ? -7.325 0.389 33.235 1.00 91.50 447 ALA A O 1
ATOM 3566 N N . ALA A 1 448 ? -7.961 1.059 31.185 1.00 91.38 448 ALA A N 1
ATOM 3567 C CA . ALA A 1 448 ? -8.187 2.453 31.564 1.00 91.38 448 ALA A CA 1
ATOM 3568 C C . ALA A 1 448 ? -9.138 2.555 32.773 1.00 91.38 448 ALA A C 1
ATOM 3570 O O . ALA A 1 448 ? -8.830 3.203 33.774 1.00 91.38 448 ALA A O 1
ATOM 3571 N N . LEU A 1 449 ? -10.281 1.858 32.737 1.00 92.75 449 LEU A N 1
ATOM 3572 C CA . LEU A 1 449 ? -11.219 1.833 33.866 1.00 92.75 449 LEU A CA 1
ATOM 3573 C C . LEU A 1 449 ? -10.622 1.165 35.113 1.00 92.75 449 LEU A C 1
ATOM 3575 O O . LEU A 1 449 ? -10.886 1.601 36.237 1.00 92.75 449 LEU A O 1
ATOM 3579 N N . LYS A 1 450 ? -9.787 0.135 34.936 1.00 90.25 450 LYS A N 1
ATOM 3580 C CA . LYS A 1 450 ? -9.109 -0.537 36.045 1.00 90.25 450 LYS A CA 1
ATOM 3581 C C . LYS A 1 450 ? -8.148 0.394 36.787 1.00 90.25 450 LYS A C 1
ATOM 3583 O O . LYS A 1 450 ? -8.108 0.320 38.014 1.00 90.25 450 LYS A O 1
ATOM 3588 N N . HIS A 1 451 ? -7.464 1.317 36.103 1.00 87.62 451 HIS A N 1
ATOM 3589 C CA . HIS A 1 451 ? -6.638 2.352 36.752 1.00 87.62 451 HIS A CA 1
ATOM 3590 C C . HIS A 1 451 ? -7.446 3.279 37.673 1.00 87.62 451 HIS A C 1
ATOM 3592 O O . HIS A 1 451 ? -6.898 3.869 38.603 1.00 87.62 451 HIS A O 1
ATOM 3598 N N . LYS A 1 452 ? -8.766 3.369 37.475 1.00 88.00 452 LYS A N 1
ATOM 3599 C CA . LYS A 1 452 ? -9.696 4.063 38.379 1.00 88.00 452 LYS A CA 1
ATOM 3600 C C . LYS A 1 452 ? -10.275 3.164 39.469 1.00 88.00 452 LYS A C 1
ATOM 3602 O O . LYS A 1 452 ? -11.166 3.592 40.187 1.00 88.00 452 LYS A O 1
ATOM 3607 N N . ASN A 1 453 ? -9.752 1.951 39.637 1.00 91.62 453 ASN A N 1
ATOM 3608 C CA . ASN A 1 453 ? -10.227 0.916 40.556 1.00 91.62 453 ASN A CA 1
ATOM 3609 C C . ASN A 1 453 ? -11.621 0.352 40.248 1.00 91.62 453 ASN A C 1
ATOM 3611 O O . ASN A 1 453 ? -12.161 -0.367 41.080 1.00 91.62 453 ASN A O 1
ATOM 3615 N N . VAL A 1 454 ? -12.177 0.588 39.057 1.00 95.19 454 VAL A N 1
ATOM 3616 C CA . VAL A 1 454 ? -13.465 0.001 38.654 1.00 95.19 454 VAL A CA 1
ATOM 3617 C C . VAL A 1 454 ? -13.341 -1.519 38.532 1.00 95.19 454 VAL A C 1
ATOM 3619 O O . VAL A 1 454 ? -12.341 -2.048 38.032 1.00 95.19 454 VAL A O 1
ATOM 3622 N N . LYS A 1 455 ? -14.350 -2.259 39.002 1.00 97.00 455 LYS A N 1
ATOM 3623 C CA . LYS A 1 455 ? -14.440 -3.706 38.785 1.00 97.00 455 LYS A CA 1
ATOM 3624 C C . LYS A 1 455 ? -14.772 -3.958 37.318 1.00 97.00 455 LYS A C 1
ATOM 3626 O O . LYS A 1 455 ? -15.692 -3.350 36.782 1.00 97.00 455 LYS A O 1
ATOM 3631 N N . ILE A 1 456 ? -14.055 -4.871 36.668 1.00 97.56 456 ILE A N 1
ATOM 3632 C CA . ILE A 1 456 ? -14.241 -5.140 35.239 1.00 97.56 456 ILE A CA 1
ATOM 3633 C C . ILE A 1 456 ? -14.483 -6.619 34.992 1.00 97.56 456 ILE A C 1
ATOM 3635 O O . ILE A 1 456 ? -13.757 -7.479 35.499 1.00 97.56 456 ILE A O 1
ATOM 3639 N N . THR A 1 457 ? -15.469 -6.885 34.141 1.00 98.25 457 THR A N 1
ATOM 3640 C CA . THR A 1 457 ? -15.667 -8.188 33.514 1.00 98.25 457 THR A CA 1
ATOM 3641 C C . THR A 1 457 ? -15.610 -8.046 32.000 1.00 98.25 457 THR A C 1
ATOM 3643 O O . THR A 1 457 ? -16.320 -7.227 31.430 1.00 98.25 457 THR A O 1
ATOM 3646 N N . VAL A 1 458 ? -14.825 -8.884 31.334 1.00 98.19 458 VAL A N 1
ATOM 3647 C CA . VAL A 1 458 ? -14.795 -9.024 29.878 1.00 98.19 458 VAL A CA 1
ATOM 3648 C C . VAL A 1 458 ? -15.539 -10.295 29.479 1.00 98.19 458 VAL A C 1
ATOM 3650 O O . VAL A 1 458 ? -15.263 -11.380 29.989 1.00 98.19 458 VAL A O 1
ATOM 3653 N N . VAL A 1 459 ? -16.469 -10.173 28.536 1.00 97.81 459 VAL A N 1
ATOM 3654 C CA . VAL A 1 459 ? -17.177 -11.305 27.927 1.00 97.81 459 VAL A CA 1
ATOM 3655 C C . VAL A 1 459 ? -16.724 -11.431 26.480 1.00 97.81 459 VAL A C 1
ATOM 3657 O O . VAL A 1 459 ? -16.859 -10.493 25.693 1.00 97.81 459 VAL A O 1
ATOM 3660 N N . GLN A 1 460 ? -16.173 -12.587 26.131 1.00 97.06 460 GLN A N 1
ATOM 3661 C CA . GLN A 1 460 ? -15.586 -12.864 24.830 1.00 97.06 460 GLN A CA 1
ATOM 3662 C C . GLN A 1 460 ? -16.242 -14.099 24.214 1.00 97.06 460 GLN A C 1
ATOM 3664 O O . GLN A 1 460 ? -16.235 -15.184 24.791 1.00 97.06 460 GLN A O 1
ATOM 3669 N N . ARG A 1 461 ? -16.773 -13.934 22.998 1.00 95.62 461 ARG A N 1
ATOM 3670 C CA . ARG A 1 461 ? -17.473 -15.012 22.284 1.00 95.62 461 ARG A CA 1
ATOM 3671 C C . ARG A 1 461 ? -16.541 -16.130 21.830 1.00 95.62 461 ARG A C 1
ATOM 3673 O O . ARG A 1 461 ? -16.959 -17.274 21.749 1.00 95.62 461 ARG A O 1
ATOM 3680 N N . ALA A 1 462 ? -15.303 -15.795 21.482 1.00 96.31 462 ALA A N 1
ATOM 3681 C CA . ALA A 1 462 ? -14.300 -16.778 21.093 1.00 96.31 462 ALA A CA 1
ATOM 3682 C C . ALA A 1 462 ? -13.673 -17.454 22.332 1.00 96.31 462 ALA A C 1
ATOM 3684 O O . ALA A 1 462 ? -13.692 -16.868 23.417 1.00 96.31 462 ALA A O 1
ATOM 3685 N N . PRO A 1 463 ? -13.001 -18.608 22.173 1.00 96.31 463 PRO A N 1
ATOM 3686 C CA . PRO A 1 463 ? -12.290 -19.279 23.269 1.00 96.31 463 PRO A CA 1
ATOM 3687 C C . PRO A 1 463 ? -11.009 -18.552 23.717 1.00 96.31 463 PRO A C 1
ATOM 3689 O O . PRO A 1 463 ? -10.221 -19.087 24.494 1.00 96.31 463 PRO A O 1
ATOM 3692 N N . ARG A 1 464 ? -10.721 -17.368 23.157 1.00 96.38 464 ARG A N 1
ATOM 3693 C CA . ARG A 1 464 ? -9.458 -16.646 23.341 1.00 96.38 464 ARG A CA 1
ATOM 3694 C C . ARG A 1 464 ? -9.604 -15.146 23.053 1.00 96.38 464 ARG A C 1
ATOM 3696 O O . ARG A 1 464 ? -10.507 -14.741 22.315 1.00 96.38 464 ARG A O 1
ATOM 3703 N N . LEU A 1 465 ? -8.720 -14.328 23.629 1.00 96.75 465 LEU A N 1
ATOM 3704 C CA . LEU A 1 465 ? -8.661 -12.875 23.404 1.00 96.75 465 LEU A CA 1
ATOM 3705 C C . LEU A 1 465 ? -8.003 -12.551 22.058 1.00 96.75 465 LEU A C 1
ATOM 3707 O O . LEU A 1 465 ? -7.110 -13.277 21.621 1.00 96.75 465 LEU A O 1
ATOM 3711 N N . MET A 1 466 ? -8.393 -11.435 21.434 1.00 95.31 466 MET A N 1
ATOM 3712 C CA . MET A 1 466 ? -7.777 -10.932 20.196 1.00 95.31 466 MET A CA 1
ATOM 3713 C C . MET A 1 466 ? -7.584 -12.025 19.124 1.00 95.31 466 MET A C 1
ATOM 3715 O O . MET A 1 466 ? -6.529 -12.138 18.500 1.00 95.31 466 MET A O 1
ATOM 3719 N N . GLU A 1 467 ? -8.602 -12.857 18.899 1.00 93.00 467 GLU A N 1
ATOM 3720 C CA . GLU A 1 467 ? -8.525 -14.097 18.116 1.00 93.00 467 GLU A CA 1
ATOM 3721 C C . GLU A 1 467 ? -8.183 -13.897 16.633 1.00 93.00 467 GLU A C 1
ATOM 3723 O O . GLU A 1 467 ? -7.885 -14.864 15.933 1.00 93.00 467 GLU A O 1
ATOM 3728 N N . ARG A 1 468 ? -8.255 -12.652 16.151 1.00 91.69 468 ARG A N 1
ATOM 3729 C CA . ARG A 1 468 ? -7.918 -12.250 14.779 1.00 91.69 468 ARG A CA 1
ATOM 3730 C C . ARG A 1 468 ? -6.514 -11.655 14.678 1.00 91.69 468 ARG A C 1
ATOM 3732 O O . ARG A 1 468 ? -6.012 -11.503 13.572 1.00 91.69 468 ARG A O 1
ATOM 3739 N N . GLN A 1 469 ? -5.918 -11.267 15.806 1.00 94.50 469 GLN A N 1
ATOM 3740 C CA . GLN A 1 469 ? -4.645 -10.549 15.881 1.00 94.50 469 GLN A CA 1
ATOM 3741 C C . GLN A 1 469 ? -3.539 -11.344 16.569 1.00 94.50 469 GLN A C 1
ATOM 3743 O O . GLN A 1 469 ? -2.384 -10.951 16.449 1.00 94.50 469 GLN A O 1
ATOM 3748 N N . LEU A 1 470 ? -3.865 -12.413 17.292 1.00 96.06 470 LEU A N 1
ATOM 3749 C CA . LEU A 1 470 ? -2.917 -13.237 18.034 1.00 96.06 470 LEU A CA 1
ATOM 3750 C C . LEU A 1 470 ? -3.094 -14.708 17.683 1.00 96.06 470 LEU A C 1
ATOM 3752 O O . LEU A 1 470 ? -4.186 -15.143 17.310 1.00 96.06 470 LEU A O 1
ATOM 3756 N N . ASP A 1 471 ? -2.034 -15.484 17.864 1.00 95.31 471 ASP A N 1
ATOM 3757 C CA . ASP A 1 471 ? -2.092 -16.942 17.829 1.00 95.31 471 ASP A CA 1
ATOM 3758 C C . ASP A 1 471 ? -2.536 -17.513 19.189 1.00 95.31 471 ASP A C 1
ATOM 3760 O O . ASP A 1 471 ? -2.920 -16.783 20.111 1.00 95.31 471 ASP A O 1
ATOM 3764 N N . ARG A 1 472 ? -2.597 -18.841 19.313 1.00 94.75 472 ARG A N 1
ATOM 3765 C CA . ARG A 1 472 ? -3.096 -19.487 20.541 1.00 94.75 472 ARG A CA 1
ATOM 3766 C C . ARG A 1 472 ? -2.199 -19.229 21.753 1.00 94.75 472 ARG A C 1
ATOM 3768 O O . ARG A 1 472 ? -2.723 -19.036 22.848 1.00 94.75 472 ARG A O 1
ATOM 3775 N N . ILE A 1 473 ? -0.878 -19.225 21.567 1.00 95.00 473 ILE A N 1
ATOM 3776 C CA . ILE A 1 473 ? 0.088 -19.097 22.666 1.00 95.00 473 ILE A CA 1
ATOM 3777 C C . ILE A 1 473 ? 0.067 -17.671 23.213 1.00 95.00 473 ILE A C 1
ATOM 3779 O O . ILE A 1 473 ? -0.173 -17.476 24.404 1.00 95.00 473 ILE A O 1
ATOM 3783 N N . SER A 1 474 ? 0.251 -16.677 22.344 1.00 95.25 474 SER A N 1
ATOM 3784 C CA . SER A 1 474 ? 0.261 -15.265 22.743 1.00 95.25 474 SER A CA 1
ATOM 3785 C C . SER A 1 474 ? -1.079 -14.816 23.333 1.00 95.25 474 SER A C 1
ATOM 3787 O O . SER A 1 474 ? -1.109 -14.088 24.321 1.00 95.25 474 SER A O 1
ATOM 3789 N N . SER A 1 475 ? -2.200 -15.314 22.802 1.00 96.06 475 SER A N 1
ATOM 3790 C CA . SER A 1 475 ? -3.527 -15.026 23.358 1.00 96.06 475 SER A CA 1
ATOM 3791 C C . SER A 1 475 ? -3.732 -15.618 24.759 1.00 96.06 475 SER A C 1
ATOM 3793 O O . SER A 1 475 ? -4.306 -14.961 25.628 1.00 96.06 475 SER A O 1
ATOM 3795 N N . LYS A 1 476 ? -3.227 -16.835 25.014 1.00 95.69 476 LYS A N 1
ATOM 3796 C CA . LYS A 1 476 ? -3.264 -17.445 26.350 1.00 95.69 476 LYS A CA 1
ATOM 3797 C C . LYS A 1 476 ? -2.458 -16.623 27.356 1.00 95.69 476 LYS A C 1
ATOM 3799 O O . LYS A 1 476 ? -2.976 -16.305 28.421 1.00 95.69 476 LYS A O 1
ATOM 3804 N N . LEU A 1 477 ? -1.223 -16.261 27.007 1.00 94.56 477 LEU A N 1
ATOM 3805 C CA . LEU A 1 477 ? -0.368 -15.439 27.868 1.00 94.56 477 LEU A CA 1
ATOM 3806 C C . LEU A 1 477 ? -1.016 -14.074 28.156 1.00 94.56 477 LEU A C 1
ATOM 3808 O O . LEU A 1 477 ? -0.976 -13.601 29.288 1.00 94.56 477 LEU A O 1
ATOM 3812 N N . LEU A 1 478 ? -1.658 -13.459 27.156 1.00 95.19 478 LEU A N 1
ATOM 3813 C CA . LEU A 1 478 ? -2.405 -12.215 27.347 1.00 95.19 478 LEU A CA 1
ATOM 3814 C C . LEU A 1 478 ? -3.570 -12.396 28.330 1.00 95.19 478 LEU A C 1
ATOM 3816 O O . LEU A 1 478 ? -3.793 -11.535 29.174 1.00 95.19 478 LEU A O 1
ATOM 3820 N N . ALA A 1 479 ? -4.317 -13.498 28.234 1.00 95.25 479 ALA A N 1
ATOM 3821 C CA . ALA A 1 479 ? -5.416 -13.772 29.156 1.00 95.25 479 ALA A CA 1
ATOM 3822 C C . ALA A 1 479 ? -4.928 -13.907 30.607 1.00 95.25 479 ALA A C 1
ATOM 3824 O O . ALA A 1 479 ? -5.574 -13.378 31.509 1.00 95.25 479 ALA A O 1
ATOM 3825 N N . GLU A 1 480 ? -3.780 -14.556 30.822 1.00 92.94 480 GLU A N 1
ATOM 3826 C CA . GLU A 1 480 ? -3.145 -14.657 32.141 1.00 92.94 480 GLU A CA 1
ATOM 3827 C C . GLU A 1 480 ? -2.753 -13.273 32.690 1.00 92.94 480 GLU A C 1
ATOM 3829 O O . GLU A 1 480 ? -3.029 -12.983 33.853 1.00 92.94 480 GLU A O 1
ATOM 3834 N N . GLU A 1 481 ? -2.183 -12.390 31.862 1.00 91.69 481 GLU A N 1
ATOM 3835 C CA . GLU A 1 481 ? -1.850 -11.011 32.263 1.00 91.69 481 GLU A CA 1
ATOM 3836 C C . GLU A 1 481 ? -3.090 -10.178 32.603 1.00 91.69 481 GLU A C 1
ATOM 3838 O O . GLU A 1 481 ? -3.161 -9.531 33.647 1.00 91.69 481 GLU A O 1
ATOM 3843 N N . VAL A 1 482 ? -4.126 -10.242 31.767 1.00 93.31 482 VAL A N 1
ATOM 3844 C CA . VAL A 1 482 ? -5.388 -9.532 32.022 1.00 93.31 482 VAL A CA 1
ATOM 3845 C C . VAL A 1 482 ? -6.033 -10.017 33.328 1.00 93.31 482 VAL A C 1
ATOM 3847 O O . VAL A 1 482 ? -6.550 -9.210 34.101 1.00 93.31 482 VAL A O 1
ATOM 3850 N N . GLN A 1 483 ? -5.961 -11.315 33.631 1.00 92.94 483 GLN A N 1
ATOM 3851 C CA . GLN A 1 483 ? -6.455 -11.858 34.898 1.00 92.94 483 GLN A CA 1
ATOM 3852 C C . GLN A 1 483 ? -5.642 -11.380 36.109 1.00 92.94 483 GLN A C 1
ATOM 3854 O O . GLN A 1 483 ? -6.234 -11.122 37.159 1.00 92.94 483 GLN A O 1
ATOM 3859 N N . LEU A 1 484 ? -4.321 -11.201 35.977 1.00 90.75 484 LEU A N 1
ATOM 3860 C CA . LEU A 1 484 ? -3.479 -10.625 37.035 1.00 90.75 484 LEU A CA 1
ATOM 3861 C C . LEU A 1 484 ? -3.820 -9.167 37.345 1.00 90.75 484 LEU A C 1
ATOM 3863 O O . LEU A 1 484 ? -3.721 -8.749 38.498 1.00 90.75 484 LEU A O 1
ATOM 3867 N N . LEU A 1 485 ? -4.325 -8.423 36.360 1.00 89.81 485 LEU A N 1
ATOM 3868 C CA . LEU A 1 485 ? -4.901 -7.091 36.563 1.00 89.81 485 LEU A CA 1
ATOM 3869 C C . LEU A 1 485 ? -6.270 -7.131 37.270 1.00 89.81 485 LEU A C 1
ATOM 3871 O O . LEU A 1 485 ? -6.958 -6.113 37.359 1.00 89.81 485 LEU A O 1
ATOM 3875 N N . ASN A 1 486 ? -6.689 -8.285 37.806 1.00 91.44 486 ASN A N 1
ATOM 3876 C CA . ASN A 1 486 ? -7.987 -8.495 38.447 1.00 91.44 486 ASN A CA 1
ATOM 3877 C C . ASN A 1 486 ? -9.153 -8.090 37.531 1.00 91.44 486 ASN A C 1
ATOM 3879 O O . ASN A 1 486 ? -10.109 -7.440 37.977 1.00 91.44 486 ASN A O 1
ATOM 3883 N N . ILE A 1 487 ? -9.043 -8.436 36.246 1.00 95.31 487 ILE A N 1
ATOM 3884 C CA . ILE A 1 487 ? -10.113 -8.335 35.256 1.00 95.31 487 ILE A CA 1
ATOM 3885 C C . ILE A 1 487 ? -10.676 -9.742 35.052 1.00 95.31 487 ILE A C 1
ATOM 3887 O O . ILE A 1 487 ? -9.959 -10.677 34.693 1.00 95.31 487 ILE A O 1
ATOM 3891 N N . GLN A 1 488 ? -11.973 -9.909 35.300 1.00 96.38 488 GLN A N 1
ATOM 3892 C CA . GLN A 1 488 ? -12.629 -11.202 35.130 1.00 96.38 488 GLN A CA 1
ATOM 3893 C C . GLN A 1 488 ? -12.917 -11.457 33.649 1.00 96.38 488 GLN A C 1
ATOM 3895 O O . GLN A 1 488 ? -13.355 -10.550 32.952 1.00 96.38 488 GLN A O 1
ATOM 3900 N N . ILE A 1 489 ? -12.708 -12.683 33.161 1.00 97.50 489 ILE A N 1
ATOM 3901 C CA . ILE A 1 489 ? -12.922 -13.026 31.748 1.00 97.50 489 ILE A CA 1
ATOM 3902 C C . ILE A 1 489 ? -13.865 -14.224 31.634 1.00 97.50 489 ILE A C 1
ATOM 3904 O O . ILE A 1 489 ? -13.665 -15.236 32.307 1.00 97.50 489 ILE A O 1
ATOM 3908 N N . TYR A 1 490 ? -14.857 -14.121 30.750 1.00 97.44 490 TYR A N 1
ATOM 3909 C CA . TYR A 1 490 ? -15.710 -15.229 30.322 1.00 97.44 490 TYR A CA 1
ATOM 3910 C C . TYR A 1 490 ? -15.518 -15.486 28.830 1.00 97.44 490 TYR A C 1
ATOM 3912 O O . TYR A 1 490 ? -15.972 -14.694 28.006 1.00 97.44 490 TYR A O 1
ATOM 3920 N N . PHE A 1 491 ? -14.841 -16.586 28.500 1.00 97.56 491 PHE A N 1
ATOM 3921 C CA . PHE A 1 491 ? -14.702 -17.087 27.132 1.00 97.56 491 PHE A CA 1
ATOM 3922 C C . PHE A 1 491 ? -15.914 -17.913 26.702 1.00 97.56 491 PHE A C 1
ATOM 3924 O O . PHE A 1 491 ? -16.714 -18.322 27.547 1.00 97.56 491 PHE A O 1
ATOM 3931 N N . ASP A 1 492 ? -16.017 -18.159 25.393 1.00 96.56 492 ASP A N 1
ATOM 3932 C CA . ASP A 1 492 ? -17.077 -18.964 24.771 1.00 96.56 492 ASP A CA 1
ATOM 3933 C C . ASP A 1 492 ? -18.475 -18.511 25.201 1.00 96.56 492 ASP A C 1
ATOM 3935 O O . ASP A 1 492 ? -19.379 -19.310 25.458 1.00 96.56 492 ASP A O 1
ATOM 3939 N N . ASN A 1 493 ? -18.639 -17.193 25.341 1.00 95.19 493 ASN A N 1
ATOM 3940 C CA . ASN A 1 493 ? -19.846 -16.628 25.904 1.00 95.19 493 ASN A CA 1
ATOM 3941 C C . ASN A 1 493 ? -20.281 -15.332 25.236 1.00 95.19 493 ASN A C 1
ATOM 3943 O O . ASN A 1 493 ? -19.480 -14.554 24.723 1.00 95.19 493 ASN A O 1
ATOM 3947 N N . GLU A 1 494 ? -21.581 -15.085 25.282 1.00 94.31 494 GLU A N 1
ATOM 3948 C CA . GLU A 1 494 ? -22.190 -13.886 24.736 1.00 94.31 494 GLU A CA 1
ATOM 3949 C C . GLU A 1 494 ? -23.408 -13.476 25.556 1.00 94.31 494 GLU A C 1
ATOM 3951 O O . GLU A 1 494 ? -24.020 -14.283 26.262 1.00 94.31 494 GLU A O 1
ATOM 3956 N N . VAL A 1 495 ? -23.749 -12.194 25.465 1.00 94.88 495 VAL A N 1
ATOM 3957 C CA . VAL A 1 495 ? -24.911 -11.635 26.154 1.00 94.88 495 VAL A CA 1
ATOM 3958 C C . VAL A 1 495 ? -26.178 -12.177 25.509 1.00 94.88 495 VAL A C 1
ATOM 3960 O O . VAL A 1 495 ? -26.370 -12.067 24.298 1.00 94.88 495 VAL A O 1
ATOM 3963 N N . SER A 1 496 ? -27.051 -12.747 26.333 1.00 94.31 496 SER A N 1
ATOM 3964 C CA . SER A 1 496 ? -28.401 -13.129 25.938 1.00 94.31 496 SER A CA 1
ATOM 3965 C C . SER A 1 496 ? -29.340 -11.930 26.043 1.00 94.31 496 SER A C 1
ATOM 3967 O O . SER A 1 496 ? -29.983 -11.539 25.066 1.00 94.31 496 SER A O 1
ATOM 3969 N N . THR A 1 497 ? -29.427 -11.332 27.232 1.00 93.75 497 THR A N 1
ATOM 3970 C CA . THR A 1 497 ? -30.370 -10.248 27.541 1.00 93.75 497 THR A CA 1
ATOM 3971 C C . THR A 1 497 ? -29.829 -9.408 28.696 1.00 93.75 497 THR A C 1
ATOM 3973 O O . THR A 1 497 ? -29.117 -9.926 29.554 1.00 93.75 497 THR A O 1
ATOM 3976 N N . VAL A 1 498 ? -30.150 -8.114 28.703 1.00 95.38 498 VAL A N 1
ATOM 3977 C CA . VAL A 1 498 ? -29.808 -7.189 29.791 1.00 95.38 498 VAL A CA 1
ATOM 3978 C C . VAL A 1 498 ? -31.102 -6.703 30.425 1.00 95.38 498 VAL A C 1
ATOM 3980 O O . VAL A 1 498 ? -31.863 -5.984 29.775 1.00 95.38 498 VAL A O 1
ATOM 3983 N N . PHE A 1 499 ? -31.342 -7.100 31.669 1.00 93.81 499 PHE A N 1
ATOM 3984 C CA . PHE A 1 499 ? -32.510 -6.708 32.445 1.00 93.81 499 PHE A CA 1
ATOM 3985 C C . PHE A 1 499 ? -32.188 -5.485 33.302 1.00 93.81 499 PHE A C 1
ATOM 3987 O O . PHE A 1 499 ? -31.093 -5.373 33.858 1.00 93.81 499 PHE A O 1
ATOM 3994 N N . ASP A 1 500 ? -33.148 -4.570 33.393 1.00 92.44 500 ASP A N 1
ATOM 3995 C CA . ASP A 1 500 ? -33.106 -3.504 34.389 1.00 92.44 500 ASP A CA 1
ATOM 3996 C C . ASP A 1 500 ? -33.497 -4.088 35.753 1.00 92.44 500 ASP A C 1
ATOM 3998 O O . ASP A 1 500 ? -34.316 -5.008 35.826 1.00 92.44 500 ASP A O 1
ATOM 4002 N N . THR A 1 501 ? -32.908 -3.563 36.823 1.00 90.56 501 THR A N 1
ATOM 4003 C CA . THR A 1 501 ? -33.245 -3.955 38.199 1.00 90.56 501 THR A CA 1
ATOM 4004 C C . THR A 1 501 ? -34.064 -2.866 38.892 1.00 90.56 501 THR A C 1
ATOM 4006 O O . THR A 1 501 ? -34.215 -1.760 38.369 1.00 90.56 501 THR A O 1
ATOM 4009 N N . ASP A 1 502 ? -34.560 -3.148 40.100 1.00 88.56 502 ASP A N 1
ATOM 4010 C CA . ASP A 1 502 ? -35.204 -2.133 40.949 1.00 88.56 502 ASP A CA 1
ATOM 4011 C C . ASP A 1 502 ? -34.233 -0.997 41.341 1.00 88.56 502 ASP A C 1
ATOM 4013 O O . ASP A 1 502 ? -34.663 0.096 41.716 1.00 88.56 502 ASP A O 1
ATOM 4017 N N . ASN A 1 503 ? -32.918 -1.235 41.240 1.00 86.56 503 ASN A N 1
ATOM 4018 C CA . ASN A 1 503 ? -31.885 -0.230 41.439 1.00 86.56 503 ASN A CA 1
ATOM 4019 C C . ASN A 1 503 ? -31.518 0.425 40.087 1.00 86.56 503 ASN A C 1
ATOM 4021 O O . ASN A 1 503 ? -30.945 -0.229 39.214 1.00 86.56 503 ASN A O 1
ATOM 4025 N N . PRO A 1 504 ? -31.767 1.736 39.898 1.00 81.94 504 PRO A N 1
ATOM 4026 C CA . PRO A 1 504 ? -31.556 2.410 38.611 1.00 81.94 504 PRO A CA 1
ATOM 4027 C C . PRO A 1 504 ? -30.085 2.473 38.159 1.00 81.94 504 PRO A C 1
ATOM 4029 O O . PRO A 1 504 ? -29.810 2.796 37.000 1.00 81.94 504 PRO A O 1
ATOM 4032 N N . ASN A 1 505 ? -29.143 2.176 39.058 1.00 86.31 505 ASN A N 1
ATOM 4033 C CA . ASN A 1 505 ? -27.707 2.142 38.782 1.00 86.31 505 ASN A CA 1
ATOM 4034 C C . ASN A 1 505 ? -27.181 0.718 38.553 1.00 86.31 505 ASN A C 1
ATOM 4036 O O . ASN A 1 505 ? -25.970 0.512 38.604 1.00 86.31 505 ASN A O 1
ATOM 4040 N N . GLU A 1 506 ? -28.056 -0.269 38.366 1.00 93.19 506 GLU A N 1
ATOM 4041 C CA . GLU A 1 506 ? -27.694 -1.682 38.341 1.00 93.19 506 GLU A CA 1
ATOM 4042 C C . GLU A 1 506 ? -28.470 -2.442 37.258 1.00 93.19 506 GLU A C 1
ATOM 4044 O O . GLU A 1 506 ? -29.678 -2.284 37.075 1.00 93.19 506 GLU A O 1
ATOM 4049 N N . LEU A 1 507 ? -27.735 -3.275 36.528 1.00 96.25 507 LEU A N 1
ATOM 4050 C CA . LEU A 1 507 ? -28.191 -4.106 35.426 1.00 96.25 507 LEU A CA 1
ATOM 4051 C C . LEU A 1 507 ? -27.913 -5.573 35.743 1.00 96.25 507 LEU A C 1
ATOM 4053 O O . LEU A 1 507 ? -26.816 -5.923 36.189 1.00 96.25 507 LEU A O 1
ATOM 4057 N N . GLU A 1 508 ? -28.858 -6.441 35.396 1.00 96.75 508 GLU A N 1
ATOM 4058 C CA . GLU A 1 508 ? -28.652 -7.886 35.352 1.00 96.75 508 GLU A CA 1
ATOM 4059 C C . GLU A 1 508 ? -28.342 -8.332 33.920 1.00 96.75 508 GLU A C 1
ATOM 4061 O O . GLU A 1 508 ? -29.194 -8.352 33.031 1.00 96.75 508 GLU A O 1
ATOM 4066 N N . ILE A 1 509 ? -27.089 -8.708 33.678 1.00 97.00 509 ILE A N 1
ATOM 4067 C CA . ILE A 1 509 ? -26.597 -9.128 32.367 1.00 97.00 509 ILE A CA 1
ATOM 4068 C C . ILE A 1 509 ? -26.606 -10.653 32.317 1.00 97.00 509 ILE A C 1
ATOM 4070 O O . ILE A 1 509 ? -25.716 -11.320 32.853 1.00 97.00 509 ILE A O 1
ATOM 4074 N N . ALA A 1 510 ? -27.622 -11.210 31.662 1.00 96.56 510 ALA A N 1
ATOM 4075 C CA . ALA A 1 510 ? -27.751 -12.641 31.450 1.00 96.56 510 ALA A CA 1
ATOM 4076 C C . ALA A 1 510 ? -26.915 -13.081 30.245 1.00 96.56 510 ALA A C 1
ATOM 4078 O O . ALA A 1 510 ? -27.067 -12.592 29.122 1.00 96.56 510 ALA A O 1
ATOM 4079 N N . LEU A 1 511 ? -26.037 -14.043 30.483 1.00 96.50 511 LEU A N 1
ATOM 4080 C CA . LEU A 1 511 ? -25.182 -14.679 29.497 1.00 96.50 511 LEU A CA 1
ATOM 4081 C C . LEU A 1 511 ? -25.840 -15.939 28.929 1.00 96.50 511 LEU A C 1
ATOM 4083 O O . LEU A 1 511 ? -26.618 -16.606 29.612 1.00 96.50 511 LEU A O 1
ATOM 4087 N N . LYS A 1 512 ? -25.491 -16.328 27.698 1.00 95.00 512 LYS A N 1
ATOM 4088 C CA . LYS A 1 512 ? -26.053 -17.538 27.065 1.00 95.00 512 LYS A CA 1
ATOM 4089 C C . LYS A 1 512 ? -25.698 -18.844 27.772 1.00 95.00 512 LYS A C 1
ATOM 4091 O O . LYS A 1 512 ? -26.406 -19.829 27.597 1.00 95.00 512 LYS A O 1
ATOM 4096 N N . SER A 1 513 ? -24.657 -18.861 28.604 1.00 94.62 513 SER A N 1
ATOM 4097 C CA . SER A 1 513 ? -24.378 -20.010 29.478 1.00 94.62 513 SER A CA 1
ATOM 4098 C C . SER A 1 513 ? -25.343 -20.150 30.662 1.00 94.62 513 SER A C 1
ATOM 4100 O O . SER A 1 513 ? -25.185 -21.076 31.452 1.00 94.62 513 SER A O 1
ATOM 4102 N N . GLY A 1 514 ? -26.287 -19.220 30.841 1.00 94.00 514 GLY A N 1
ATOM 4103 C CA . GLY A 1 514 ? -27.170 -19.145 32.008 1.00 94.00 514 GLY A CA 1
ATOM 4104 C C . GLY A 1 514 ? -26.567 -18.393 33.198 1.00 94.00 514 GLY A C 1
ATOM 4105 O O . GLY A 1 514 ? -27.214 -18.259 34.232 1.00 94.00 514 GLY A O 1
ATOM 4106 N N . LYS A 1 515 ? -25.336 -17.879 33.075 1.00 95.62 515 LYS A N 1
ATOM 4107 C CA . LYS A 1 515 ? -24.725 -17.042 34.112 1.00 95.62 515 LYS A CA 1
ATOM 4108 C C . LYS A 1 515 ? -25.329 -15.639 34.098 1.00 95.62 515 LYS A C 1
ATOM 4110 O O . LYS A 1 515 ? -25.465 -15.048 33.034 1.00 95.62 515 LYS A O 1
ATOM 4115 N N . ILE A 1 516 ? -25.616 -15.088 35.272 1.00 96.81 516 ILE A N 1
ATOM 4116 C CA . ILE A 1 516 ? -26.083 -13.706 35.431 1.00 96.81 516 ILE A CA 1
ATOM 4117 C C . ILE A 1 516 ? -24.969 -12.888 36.082 1.00 96.81 516 ILE A C 1
ATOM 4119 O O . ILE A 1 516 ? -24.296 -13.360 37.003 1.00 96.81 516 ILE A O 1
ATOM 4123 N N . ILE A 1 517 ? -24.736 -11.689 35.555 1.00 97.38 517 ILE A N 1
ATOM 4124 C CA . ILE A 1 517 ? -23.733 -10.750 36.050 1.00 97.38 517 ILE A CA 1
ATOM 4125 C C . ILE A 1 517 ? -24.423 -9.438 36.387 1.00 97.38 517 ILE A C 1
ATOM 4127 O O . ILE A 1 517 ? -24.943 -8.763 35.506 1.00 97.38 517 ILE A O 1
ATOM 4131 N N . THR A 1 518 ? -24.363 -9.065 37.655 1.00 96.88 518 THR A N 1
ATOM 4132 C CA . THR A 1 518 ? -24.822 -7.767 38.141 1.00 96.88 518 THR A CA 1
ATOM 4133 C C . THR A 1 518 ? -23.740 -6.711 37.933 1.00 96.88 518 THR A C 1
ATOM 4135 O O . THR A 1 518 ? -22.603 -6.908 38.380 1.00 96.88 518 THR A O 1
ATOM 4138 N N . ALA A 1 519 ? -24.058 -5.606 37.258 1.00 97.50 519 ALA A N 1
ATOM 4139 C CA . ALA A 1 519 ? -23.110 -4.531 36.964 1.00 97.50 519 ALA A CA 1
ATOM 4140 C C . ALA A 1 519 ? -23.798 -3.174 36.786 1.00 97.50 519 ALA A C 1
ATOM 4142 O O . ALA A 1 519 ? -24.990 -3.116 36.526 1.00 97.50 519 ALA A O 1
ATOM 4143 N N . ASN A 1 520 ? -23.048 -2.077 36.870 1.00 96.81 520 ASN A N 1
ATOM 4144 C CA . ASN A 1 520 ? -23.601 -0.735 36.683 1.00 96.81 520 ASN A CA 1
ATOM 4145 C C . ASN A 1 520 ? -23.719 -0.358 35.207 1.00 96.81 520 ASN A C 1
ATOM 4147 O O . ASN A 1 520 ? -24.644 0.343 34.816 1.00 96.81 520 ASN A O 1
ATOM 4151 N N . ALA A 1 521 ? -22.784 -0.815 34.373 1.00 97.00 521 ALA A N 1
ATOM 4152 C CA . ALA A 1 521 ? -22.802 -0.514 32.949 1.00 97.00 521 ALA A CA 1
ATOM 4153 C C . ALA A 1 521 ? -22.320 -1.687 32.098 1.00 97.00 521 ALA A C 1
ATOM 4155 O O . ALA A 1 521 ? -21.508 -2.511 32.525 1.00 97.00 521 ALA A O 1
ATOM 4156 N N . ILE A 1 522 ? -22.785 -1.711 30.852 1.00 97.56 522 ILE A N 1
ATOM 4157 C CA . ILE A 1 522 ? -22.330 -2.618 29.805 1.00 97.56 522 ILE A CA 1
ATOM 4158 C C . ILE A 1 522 ? -21.823 -1.824 28.599 1.00 97.56 522 ILE A C 1
ATOM 4160 O O . ILE A 1 522 ? -22.488 -0.897 28.133 1.00 97.56 522 ILE A O 1
ATOM 4164 N N . VAL A 1 523 ? -20.654 -2.191 28.069 1.00 97.75 523 VAL A N 1
ATOM 4165 C CA . VAL A 1 523 ? -20.048 -1.541 26.898 1.00 97.75 523 VAL A CA 1
ATOM 4166 C C . VAL A 1 523 ? -19.802 -2.554 25.786 1.00 97.75 523 VAL A C 1
ATOM 4168 O O . VAL A 1 523 ? -19.057 -3.518 25.954 1.00 97.75 523 VAL A O 1
ATOM 4171 N N . TYR A 1 524 ? -20.392 -2.320 24.617 1.00 97.06 524 TYR A N 1
ATOM 4172 C CA . TYR A 1 524 ? -20.227 -3.167 23.439 1.00 97.06 524 TYR A CA 1
ATOM 4173 C C . TYR A 1 524 ? -19.030 -2.707 22.593 1.00 97.06 524 TYR A C 1
ATOM 4175 O O . TYR A 1 524 ? -19.026 -1.609 22.033 1.00 97.06 524 TYR A O 1
ATOM 4183 N N . THR A 1 525 ? -18.023 -3.576 22.470 1.00 95.75 525 THR A N 1
ATOM 4184 C CA . THR A 1 525 ? -16.777 -3.361 21.704 1.00 95.75 525 THR A CA 1
ATOM 4185 C C . THR A 1 525 ? -16.510 -4.495 20.702 1.00 95.75 525 THR A C 1
ATOM 4187 O O . THR A 1 525 ? -15.379 -4.898 20.446 1.00 95.75 525 THR A O 1
ATOM 4190 N N . ILE A 1 526 ? -17.574 -5.018 20.091 1.00 93.69 526 ILE A N 1
ATOM 4191 C CA . ILE A 1 526 ? -17.565 -6.238 19.263 1.00 93.69 526 ILE A CA 1
ATOM 4192 C C . ILE A 1 526 ? -17.321 -5.993 17.759 1.00 93.69 526 ILE A C 1
ATOM 4194 O O . ILE A 1 526 ? -17.790 -6.747 16.906 1.00 93.69 526 ILE A O 1
ATOM 4198 N N . GLY A 1 527 ? -16.566 -4.945 17.427 1.00 91.75 527 GLY A N 1
ATOM 4199 C CA . GLY A 1 527 ? -16.209 -4.579 16.053 1.00 91.75 527 GLY A CA 1
ATOM 4200 C C . GLY A 1 527 ? -17.007 -3.406 15.483 1.00 91.75 527 GLY A C 1
ATOM 4201 O O . GLY A 1 527 ? -17.802 -2.763 16.170 1.00 91.75 527 GLY A O 1
ATOM 4202 N N . THR A 1 528 ? -16.754 -3.097 14.213 1.00 94.31 528 THR A N 1
ATOM 4203 C CA . THR A 1 528 ? -17.326 -1.946 13.506 1.00 94.31 528 THR A CA 1
ATOM 4204 C C . THR A 1 528 ? -17.870 -2.338 12.134 1.00 94.31 528 THR A C 1
ATOM 4206 O O . THR A 1 528 ? -17.489 -3.362 11.565 1.00 94.31 528 THR A O 1
ATOM 4209 N N . ILE A 1 529 ? -18.766 -1.507 11.601 1.00 95.94 529 ILE A N 1
ATOM 4210 C CA . ILE A 1 529 ? -19.327 -1.615 10.251 1.00 95.94 529 ILE A CA 1
ATOM 4211 C C . ILE A 1 529 ? -18.987 -0.333 9.477 1.00 95.94 529 ILE A C 1
ATOM 4213 O O . ILE A 1 529 ? -19.278 0.759 9.978 1.00 95.94 529 ILE A O 1
ATOM 4217 N N . PRO A 1 530 ? -18.383 -0.424 8.279 1.00 97.56 530 PRO A N 1
ATOM 4218 C CA . PRO A 1 530 ? -18.191 0.718 7.386 1.00 97.56 530 PRO A CA 1
ATOM 4219 C C . PRO A 1 530 ? -19.497 1.450 7.038 1.00 97.56 530 PRO A C 1
ATOM 4221 O O . PRO A 1 530 ? -20.515 0.821 6.761 1.00 97.56 530 PRO A O 1
ATOM 4224 N N . ASN A 1 531 ? -19.466 2.785 7.016 1.00 97.31 531 ASN A N 1
ATOM 4225 C CA . ASN A 1 531 ? -20.627 3.618 6.676 1.00 97.31 531 ASN A CA 1
ATOM 4226 C C . ASN A 1 531 ? -20.757 3.777 5.150 1.00 97.31 531 ASN A C 1
ATOM 4228 O O . ASN A 1 531 ? -20.307 4.782 4.591 1.00 97.31 531 ASN A O 1
ATOM 4232 N N . ILE A 1 532 ? -21.308 2.757 4.482 1.00 97.88 532 ILE A N 1
ATOM 4233 C CA . ILE A 1 532 ? -21.369 2.639 3.010 1.00 97.88 532 ILE A CA 1
ATOM 4234 C C . ILE A 1 532 ? -22.731 2.976 2.400 1.00 97.88 532 ILE A C 1
ATOM 4236 O O . ILE A 1 532 ? -22.873 2.910 1.181 1.00 97.88 532 ILE A O 1
ATOM 4240 N N . GLU A 1 533 ? -23.732 3.282 3.222 1.00 97.25 533 GLU A N 1
ATOM 4241 C CA . GLU A 1 533 ? -25.134 3.420 2.810 1.00 97.25 533 GLU A CA 1
ATOM 4242 C C . GLU A 1 533 ? -25.267 4.417 1.659 1.00 97.25 533 GLU A C 1
ATOM 4244 O O . GLU A 1 533 ? -25.728 4.051 0.579 1.00 97.25 533 GLU A O 1
ATOM 4249 N N . ILE A 1 534 ? -24.698 5.615 1.832 1.00 96.50 534 ILE A N 1
ATOM 4250 C CA . ILE A 1 534 ? -24.755 6.667 0.819 1.00 96.50 534 ILE A CA 1
ATOM 4251 C C . ILE A 1 534 ? -24.090 6.253 -0.498 1.00 96.50 534 ILE A C 1
ATOM 4253 O O . ILE A 1 534 ? -24.599 6.542 -1.575 1.00 96.50 534 ILE A O 1
ATOM 4257 N N . ALA A 1 535 ? -22.971 5.528 -0.437 1.00 97.75 535 ALA A N 1
ATOM 4258 C CA . ALA A 1 535 ? -22.264 5.068 -1.626 1.00 97.75 535 ALA A CA 1
ATOM 4259 C C . ALA A 1 535 ? -23.082 4.010 -2.375 1.00 97.75 535 ALA A C 1
ATOM 4261 O O . ALA A 1 535 ? -23.195 4.059 -3.600 1.00 97.75 535 ALA A O 1
ATOM 4262 N N . LYS A 1 536 ? -23.682 3.079 -1.626 1.00 97.50 536 LYS A N 1
ATOM 4263 C CA . LYS A 1 536 ? -24.511 2.002 -2.165 1.00 97.50 536 LYS A CA 1
ATOM 4264 C C . LYS A 1 536 ? -25.781 2.548 -2.819 1.00 97.50 536 LYS A C 1
ATOM 4266 O O . LYS A 1 536 ? -26.102 2.144 -3.932 1.00 97.50 536 LYS A O 1
ATOM 4271 N N . GLU A 1 537 ? -26.471 3.470 -2.155 1.00 97.44 537 GLU A N 1
ATOM 4272 C CA . GLU A 1 537 ? -27.675 4.132 -2.677 1.00 97.44 537 GLU A CA 1
ATOM 4273 C C . GLU A 1 537 ? -27.375 4.973 -3.924 1.00 97.44 537 GLU A C 1
ATOM 4275 O O . GLU A 1 537 ? -28.194 5.041 -4.835 1.00 97.44 537 GLU A O 1
ATOM 4280 N N . SER A 1 538 ? -26.158 5.515 -4.023 1.00 96.94 538 SER A N 1
ATOM 4281 C CA . SER A 1 538 ? -25.679 6.270 -5.192 1.00 96.94 538 SER A CA 1
ATOM 4282 C C . SER A 1 538 ? -25.194 5.394 -6.357 1.00 96.94 538 SER A C 1
ATOM 4284 O O . SER A 1 538 ? -24.667 5.911 -7.343 1.00 96.94 538 SER A O 1
ATOM 4286 N N . GLY A 1 539 ? -25.309 4.065 -6.247 1.00 97.44 539 GLY A N 1
ATOM 4287 C CA . GLY A 1 539 ? -24.903 3.119 -7.290 1.00 97.44 539 GLY A CA 1
ATOM 4288 C C . GLY A 1 539 ? -23.393 2.865 -7.394 1.00 97.44 539 GLY A C 1
ATOM 4289 O O . GLY A 1 539 ? -22.939 2.317 -8.400 1.00 97.44 539 GLY A O 1
ATOM 4290 N N . LEU A 1 540 ? -22.596 3.238 -6.385 1.00 98.38 540 LEU A N 1
ATOM 4291 C CA . LEU A 1 540 ? -21.172 2.896 -6.347 1.00 98.38 540 LEU A CA 1
ATOM 4292 C C . LEU A 1 540 ? -20.968 1.411 -6.018 1.00 98.38 540 LEU A C 1
ATOM 4294 O O . LEU A 1 540 ? -21.732 0.799 -5.269 1.00 98.38 540 LEU A O 1
ATOM 4298 N N . ALA A 1 541 ? -19.902 0.821 -6.562 1.00 98.44 541 ALA A N 1
ATOM 4299 C CA . ALA A 1 541 ? -19.551 -0.565 -6.283 1.00 98.44 541 ALA A CA 1
ATOM 4300 C C . ALA A 1 541 ? -19.129 -0.742 -4.813 1.00 98.44 541 ALA A C 1
ATOM 4302 O O . ALA A 1 541 ? -18.099 -0.223 -4.378 1.00 98.44 541 ALA A O 1
ATOM 4303 N N . CYS A 1 542 ? -19.894 -1.536 -4.065 1.00 98.25 542 CYS A N 1
ATOM 4304 C CA . CYS A 1 542 ? -19.651 -1.813 -2.649 1.00 98.25 542 CYS A CA 1
ATOM 4305 C C . CYS A 1 542 ? -19.528 -3.321 -2.382 1.00 98.25 542 CYS A C 1
ATOM 4307 O O . CYS A 1 542 ? -20.155 -4.147 -3.047 1.00 98.25 542 CYS A O 1
ATOM 4309 N N . GLY A 1 543 ? -18.701 -3.675 -1.401 1.00 96.38 543 GLY A N 1
ATOM 4310 C CA . GLY A 1 543 ? -18.633 -4.985 -0.759 1.00 96.38 543 GLY A CA 1
ATOM 4311 C C . GLY A 1 543 ? -18.980 -4.843 0.723 1.00 96.38 543 GLY A C 1
ATOM 4312 O O . GLY A 1 543 ? -20.079 -4.418 1.073 1.00 96.38 543 GLY A O 1
ATOM 4313 N N . ARG A 1 544 ? -18.023 -5.164 1.596 1.00 96.50 544 ARG A N 1
ATOM 4314 C CA . ARG A 1 544 ? -18.063 -4.769 3.014 1.00 96.50 544 ARG A CA 1
ATOM 4315 C C . ARG A 1 544 ? -17.740 -3.280 3.193 1.00 96.50 544 ARG A C 1
ATOM 4317 O O . ARG A 1 544 ? -18.213 -2.680 4.150 1.00 96.50 544 ARG A O 1
ATOM 4324 N N . GLY A 1 545 ? -16.936 -2.709 2.296 1.00 98.19 545 GLY A N 1
ATOM 4325 C CA . GLY A 1 545 ? -16.665 -1.275 2.158 1.00 98.19 545 GLY A CA 1
ATOM 4326 C C . GLY A 1 545 ? -17.002 -0.756 0.757 1.00 98.19 545 GLY A C 1
ATOM 4327 O O . GLY A 1 545 ? -17.552 -1.481 -0.073 1.00 98.19 545 GLY A O 1
ATOM 4328 N N . VAL A 1 546 ? -16.637 0.492 0.469 1.00 98.69 546 VAL A N 1
ATOM 4329 C CA . VAL A 1 546 ? -16.670 1.046 -0.895 1.00 98.69 546 VAL A CA 1
ATOM 4330 C C . VAL A 1 546 ? -15.447 0.543 -1.649 1.00 98.69 546 VAL A C 1
ATOM 4332 O O . VAL A 1 546 ? -14.321 0.763 -1.202 1.00 98.69 546 VAL A O 1
ATOM 4335 N N . LYS A 1 547 ? -15.651 -0.139 -2.780 1.00 98.75 547 LYS A N 1
ATOM 4336 C CA . LYS A 1 547 ? -14.549 -0.730 -3.545 1.00 98.75 547 LYS A CA 1
ATOM 4337 C C . LYS A 1 547 ? -13.737 0.354 -4.235 1.00 98.75 547 LYS A C 1
ATOM 4339 O O . LYS A 1 547 ? -14.307 1.203 -4.920 1.00 98.75 547 LYS A O 1
ATOM 4344 N N . VAL A 1 548 ? -12.417 0.284 -4.087 1.00 98.62 548 VAL A N 1
ATOM 4345 C CA . VAL A 1 548 ? -11.489 1.239 -4.696 1.00 98.62 548 VAL A CA 1
ATOM 4346 C C . VAL A 1 548 ? -10.360 0.571 -5.476 1.00 98.62 548 VAL A C 1
ATOM 4348 O O . VAL A 1 548 ? -9.939 -0.544 -5.162 1.00 98.62 548 VAL A O 1
ATOM 4351 N N . ASN A 1 549 ? -9.860 1.271 -6.496 1.00 97.62 549 ASN A N 1
ATOM 4352 C CA . ASN A 1 549 ? -8.650 0.896 -7.229 1.00 97.62 549 ASN A CA 1
ATOM 4353 C C . ASN A 1 549 ? -7.371 1.392 -6.512 1.00 97.62 549 ASN A C 1
ATOM 4355 O O . ASN A 1 549 ? -7.415 1.935 -5.409 1.00 97.62 549 ASN A O 1
ATOM 4359 N N . GLN A 1 550 ? -6.210 1.221 -7.145 1.00 97.62 550 GLN A N 1
ATOM 4360 C CA . GLN A 1 550 ? -4.906 1.622 -6.605 1.00 97.62 550 GLN A CA 1
ATOM 4361 C C . GLN A 1 550 ? -4.744 3.147 -6.466 1.00 97.62 550 GLN A C 1
ATOM 4363 O O . GLN A 1 550 ? -3.931 3.600 -5.668 1.00 97.62 550 GLN A O 1
ATOM 4368 N N . TYR A 1 551 ? -5.524 3.951 -7.188 1.00 97.31 551 TYR A N 1
ATOM 4369 C CA . TYR A 1 551 ? -5.593 5.407 -7.006 1.00 97.31 551 TYR A CA 1
ATOM 4370 C C . TYR A 1 551 ? -6.670 5.828 -5.997 1.00 97.31 551 TYR A C 1
ATOM 4372 O O . TYR A 1 551 ? -6.951 7.015 -5.851 1.00 97.31 551 TYR A O 1
ATOM 4380 N N . LEU A 1 552 ? -7.273 4.860 -5.297 1.00 98.56 552 LEU A N 1
ATOM 4381 C CA . LEU A 1 552 ? -8.346 5.055 -4.321 1.00 98.56 552 LEU A CA 1
ATOM 4382 C C . LEU A 1 552 ? -9.643 5.610 -4.940 1.00 98.56 552 LEU A C 1
ATOM 4384 O O . LEU A 1 552 ? -10.526 6.093 -4.229 1.00 98.56 552 LEU A O 1
ATOM 4388 N N . GLN A 1 553 ? -9.773 5.505 -6.267 1.00 98.19 553 GLN A N 1
ATOM 4389 C CA . GLN A 1 553 ? -10.987 5.833 -7.011 1.00 98.19 553 GLN A CA 1
ATOM 4390 C C . GLN A 1 553 ? -12.010 4.713 -6.862 1.00 98.19 553 GLN A C 1
ATOM 4392 O O . GLN A 1 553 ? -11.661 3.532 -6.915 1.00 98.19 553 GLN A O 1
ATOM 4397 N N . THR A 1 554 ? -13.275 5.093 -6.725 1.00 98.69 554 THR A N 1
ATOM 4398 C CA . THR A 1 554 ? -14.415 4.171 -6.732 1.00 98.69 554 THR A CA 1
ATOM 4399 C C . THR A 1 554 ? -14.777 3.752 -8.165 1.00 98.69 554 THR A C 1
ATOM 4401 O O . THR A 1 554 ? -14.058 4.045 -9.120 1.00 98.69 554 THR A O 1
ATOM 4404 N N . SER A 1 555 ? -15.927 3.096 -8.356 1.00 98.06 555 SER A N 1
ATOM 4405 C CA . SER A 1 555 ? -16.472 2.826 -9.695 1.00 98.06 555 SER A CA 1
ATOM 4406 C C . SER A 1 555 ? -16.822 4.091 -10.495 1.00 98.06 555 SER A C 1
ATOM 4408 O O . SER A 1 555 ? -17.036 3.991 -11.700 1.00 98.06 555 SER A O 1
ATOM 4410 N N . ASN A 1 556 ? -16.877 5.267 -9.856 1.00 98.25 556 ASN A N 1
ATOM 4411 C CA . ASN A 1 556 ? -16.959 6.561 -10.531 1.00 98.25 556 ASN A CA 1
ATOM 4412 C C . ASN A 1 556 ? -15.600 7.295 -10.426 1.00 98.25 556 ASN A C 1
ATOM 4414 O O . ASN A 1 556 ? -15.135 7.516 -9.307 1.00 98.25 556 ASN A O 1
ATOM 4418 N N . PRO A 1 557 ? -14.977 7.725 -11.543 1.00 96.44 557 PRO A N 1
ATOM 4419 C CA . PRO A 1 557 ? -13.656 8.369 -11.533 1.00 96.44 557 PRO A CA 1
ATOM 4420 C C . PRO A 1 557 ? -13.550 9.682 -10.744 1.00 96.44 557 PRO A C 1
ATOM 4422 O O . PRO A 1 557 ? -12.439 10.059 -10.372 1.00 96.44 557 PRO A O 1
ATOM 4425 N N . SER A 1 558 ? -14.671 10.374 -10.506 1.00 97.94 558 SER A N 1
ATOM 4426 C CA . SER A 1 558 ? -14.744 11.617 -9.722 1.00 97.94 558 SER A CA 1
ATOM 4427 C C . SER A 1 558 ? -15.054 11.384 -8.239 1.00 97.94 558 SER A C 1
ATOM 4429 O O . SER A 1 558 ? -15.130 12.346 -7.477 1.00 97.94 558 SER A O 1
ATOM 4431 N N . VAL A 1 559 ? -15.238 10.130 -7.810 1.00 98.75 559 VAL A N 1
ATOM 4432 C CA . VAL A 1 559 ? -15.488 9.780 -6.408 1.00 98.75 559 VAL A CA 1
ATOM 4433 C C . VAL A 1 559 ? -14.396 8.844 -5.904 1.00 98.75 559 VAL A C 1
ATOM 4435 O O . VAL A 1 559 ? -14.107 7.811 -6.509 1.00 98.75 559 VAL A O 1
ATOM 4438 N N . PHE A 1 560 ? -13.827 9.186 -4.757 1.00 98.88 560 PHE A N 1
ATOM 4439 C CA . PHE A 1 560 ? -12.763 8.471 -4.067 1.00 98.88 560 PHE A CA 1
ATOM 4440 C C . PHE A 1 560 ? -13.255 7.982 -2.706 1.00 98.88 560 PHE A C 1
ATOM 4442 O O . PHE A 1 560 ? -14.190 8.550 -2.139 1.00 98.88 560 PHE A O 1
ATOM 4449 N N . ALA A 1 561 ? -12.609 6.961 -2.147 1.00 98.81 561 ALA A N 1
ATOM 4450 C CA . ALA A 1 561 ? -12.870 6.534 -0.776 1.00 98.81 561 ALA A CA 1
ATOM 4451 C C . ALA A 1 561 ? -11.565 6.222 -0.036 1.00 98.81 561 ALA A C 1
ATOM 4453 O O . ALA A 1 561 ? -10.690 5.543 -0.570 1.00 98.81 561 ALA A O 1
ATOM 4454 N N . ILE A 1 562 ? -11.439 6.719 1.199 1.00 98.69 562 ILE A N 1
ATOM 4455 C CA . ILE A 1 562 ? -10.243 6.549 2.040 1.00 98.69 562 ILE A CA 1
ATOM 4456 C C . ILE A 1 562 ? -10.602 6.282 3.505 1.00 98.69 562 ILE A C 1
ATOM 4458 O O . ILE A 1 562 ? -11.654 6.673 4.009 1.00 98.69 562 ILE A O 1
ATOM 4462 N N . GLY A 1 563 ? -9.681 5.657 4.228 1.00 97.69 563 GLY A N 1
ATOM 4463 C CA . GLY A 1 563 ? -9.856 5.243 5.612 1.00 97.69 563 GLY A CA 1
ATOM 4464 C C . GLY A 1 563 ? -10.632 3.936 5.737 1.00 97.69 563 GLY A C 1
ATOM 4465 O O . GLY A 1 563 ? -10.601 3.073 4.867 1.00 97.69 563 GLY A O 1
ATOM 4466 N N . GLU A 1 564 ? -11.340 3.774 6.853 1.00 96.50 564 GLU A N 1
ATOM 4467 C CA . GLU A 1 564 ? -11.999 2.504 7.196 1.00 96.50 564 GLU A CA 1
ATOM 4468 C C . GLU A 1 564 ? -13.153 2.116 6.255 1.00 96.50 564 GLU A C 1
ATOM 4470 O O . GLU A 1 564 ? -13.560 0.958 6.245 1.00 96.50 564 GLU A O 1
ATOM 4475 N N . ILE A 1 565 ? -13.679 3.070 5.478 1.00 98.19 565 ILE A N 1
ATOM 4476 C CA . ILE A 1 565 ? -14.735 2.819 4.489 1.00 98.19 565 ILE A CA 1
ATOM 4477 C C . ILE A 1 565 ? -14.188 2.149 3.214 1.00 98.19 565 ILE A C 1
ATOM 4479 O O . ILE A 1 565 ? -14.938 1.479 2.508 1.00 98.19 565 ILE A O 1
ATOM 4483 N N . ALA A 1 566 ? -12.899 2.328 2.909 1.00 98.44 566 ALA A N 1
ATOM 4484 C CA . ALA A 1 566 ? -12.303 1.899 1.650 1.00 98.44 566 ALA A CA 1
ATOM 4485 C C . ALA A 1 566 ? -11.987 0.397 1.658 1.00 98.44 566 ALA A C 1
ATOM 4487 O O . ALA A 1 566 ? -11.216 -0.087 2.490 1.00 98.44 566 ALA A O 1
ATOM 4488 N N . GLU A 1 567 ? -12.556 -0.329 0.696 1.00 98.31 567 GLU A N 1
ATOM 4489 C CA . GLU A 1 567 ? -12.265 -1.732 0.417 1.00 98.31 567 GLU A CA 1
ATOM 4490 C C . GLU A 1 567 ? -11.316 -1.835 -0.781 1.00 98.31 567 GLU A C 1
ATOM 4492 O O . GLU A 1 567 ? -11.703 -1.586 -1.924 1.00 98.31 567 GLU A O 1
ATOM 4497 N N . PHE A 1 568 ? -10.071 -2.227 -0.52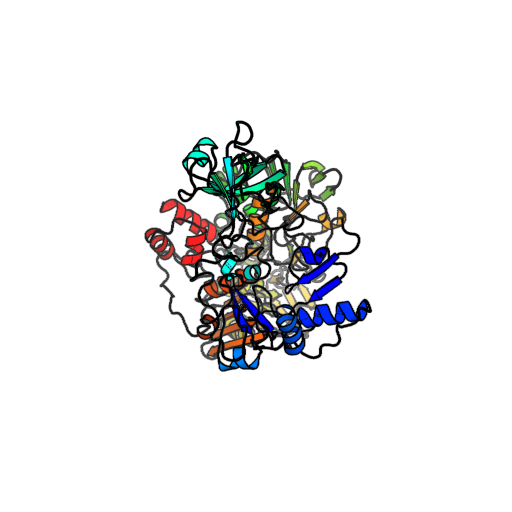2 1.00 98.25 568 PHE A N 1
ATOM 4498 C CA . PHE A 1 568 ? -9.038 -2.404 -1.540 1.00 98.25 568 PHE A CA 1
ATOM 4499 C C . PHE A 1 568 ? -8.708 -3.892 -1.674 1.00 98.25 568 PHE A C 1
ATOM 4501 O O . PHE A 1 568 ? -8.444 -4.553 -0.673 1.00 98.25 568 PHE A O 1
ATOM 4508 N N . GLU A 1 569 ? -8.777 -4.441 -2.891 1.00 96.12 569 GLU A N 1
ATOM 4509 C CA . GLU A 1 569 ? -8.538 -5.873 -3.168 1.00 96.12 569 GLU A CA 1
ATOM 4510 C C . GLU A 1 569 ? -9.336 -6.827 -2.239 1.00 96.12 569 GLU A C 1
ATOM 4512 O O . GLU A 1 569 ? -8.841 -7.852 -1.775 1.00 96.12 569 GLU A O 1
ATOM 4517 N N . ASN A 1 570 ? -10.609 -6.491 -1.973 1.00 96.00 570 ASN A N 1
ATOM 4518 C CA . ASN A 1 570 ? -11.535 -7.190 -1.057 1.00 96.00 570 ASN A CA 1
ATOM 4519 C C . ASN A 1 570 ? -11.129 -7.168 0.437 1.00 96.00 570 ASN A C 1
ATOM 4521 O O . ASN A 1 570 ? -11.686 -7.906 1.265 1.00 96.00 570 ASN A O 1
ATOM 4525 N N . GLN A 1 571 ? -10.183 -6.305 0.810 1.00 95.19 571 GLN A N 1
ATOM 4526 C CA . GLN A 1 571 ? -9.708 -6.132 2.178 1.00 95.19 571 GLN A CA 1
ATOM 4527 C C . GLN A 1 571 ? -10.105 -4.770 2.753 1.00 95.19 571 GLN A C 1
ATOM 4529 O O . GLN A 1 571 ? -10.077 -3.744 2.077 1.00 95.19 571 GLN A O 1
ATOM 4534 N N . LEU A 1 572 ? -10.454 -4.784 4.041 1.00 95.19 572 LEU A N 1
ATOM 4535 C CA . LEU A 1 572 ? -10.645 -3.598 4.871 1.00 95.19 572 LEU A CA 1
ATOM 4536 C C . LEU A 1 572 ? -9.509 -3.560 5.887 1.00 95.19 572 LEU A C 1
ATOM 4538 O O . LEU A 1 572 ? -9.315 -4.534 6.614 1.00 95.19 572 LEU A O 1
ATOM 4542 N N . PHE A 1 573 ? -8.784 -2.445 5.956 1.00 93.19 573 PHE A N 1
ATOM 4543 C CA . PHE A 1 573 ? -7.637 -2.339 6.859 1.00 93.19 573 PHE A CA 1
ATOM 4544 C C . PHE A 1 573 ? -8.023 -1.885 8.267 1.00 93.19 573 PHE A C 1
ATOM 4546 O O . PHE A 1 573 ? -7.465 -2.383 9.236 1.00 93.19 573 PHE A O 1
ATOM 4553 N N . GLY A 1 574 ? -8.986 -0.967 8.401 1.00 89.19 574 GLY A N 1
ATOM 4554 C CA . GLY A 1 574 ? -9.565 -0.616 9.705 1.00 89.19 574 GLY A CA 1
ATOM 4555 C C . GLY A 1 574 ? -8.598 0.013 10.724 1.00 89.19 574 GLY A C 1
ATOM 4556 O O . GLY A 1 574 ? -8.907 0.018 11.911 1.00 89.19 574 GLY A O 1
ATOM 4557 N N . ILE A 1 575 ? -7.437 0.521 10.291 1.00 90.88 575 ILE A N 1
ATOM 4558 C CA . ILE A 1 575 ? -6.380 1.064 11.162 1.00 90.88 575 ILE A CA 1
ATOM 4559 C C . ILE A 1 575 ? -5.944 2.468 10.726 1.00 90.88 575 ILE A C 1
ATOM 4561 O O . ILE A 1 575 ? -5.946 2.798 9.538 1.00 90.88 575 ILE A O 1
ATOM 4565 N N . THR A 1 576 ? -5.528 3.294 11.692 1.00 90.12 576 THR A N 1
ATOM 4566 C CA . THR A 1 576 ? -5.115 4.691 11.457 1.00 90.12 576 THR A CA 1
ATOM 4567 C C . THR A 1 576 ? -3.945 4.802 10.481 1.00 90.12 576 THR A C 1
ATOM 4569 O O . THR A 1 576 ? -3.950 5.688 9.633 1.00 90.12 576 THR A O 1
ATOM 4572 N N . SER A 1 577 ? -2.967 3.897 10.551 1.00 89.88 577 SER A N 1
ATOM 4573 C CA . SER A 1 577 ? -1.817 3.888 9.638 1.00 89.88 577 SER A CA 1
ATOM 4574 C C . SER A 1 577 ? -2.230 3.702 8.177 1.00 89.88 577 SER A C 1
ATOM 4576 O O . SER A 1 577 ? -1.717 4.406 7.314 1.00 89.88 577 SER A O 1
ATOM 4578 N N . ALA A 1 578 ? -3.190 2.813 7.909 1.00 94.50 578 ALA A N 1
ATOM 4579 C CA . ALA A 1 578 ? -3.719 2.595 6.568 1.00 94.50 578 ALA A CA 1
ATOM 4580 C C . ALA A 1 578 ? -4.514 3.808 6.076 1.00 94.50 578 ALA A C 1
ATOM 4582 O O . ALA A 1 578 ? -4.358 4.227 4.935 1.00 94.50 578 ALA A O 1
ATOM 4583 N N . ALA A 1 579 ? -5.322 4.416 6.950 1.00 95.31 579 ALA A N 1
ATOM 4584 C CA . ALA A 1 579 ? -6.031 5.653 6.636 1.00 95.31 579 ALA A CA 1
ATOM 4585 C C . ALA A 1 579 ? -5.071 6.797 6.268 1.00 95.31 579 ALA A C 1
ATOM 4587 O O . ALA A 1 579 ? -5.357 7.566 5.353 1.00 95.31 579 ALA A O 1
ATOM 4588 N N . GLU A 1 580 ? -3.939 6.904 6.968 1.00 93.94 580 GLU A N 1
ATOM 4589 C CA . GLU A 1 580 ? -2.905 7.891 6.661 1.00 93.94 580 GLU A CA 1
ATOM 4590 C C . GLU A 1 580 ? -2.189 7.579 5.345 1.00 93.94 580 GLU A C 1
ATOM 4592 O O . GLU A 1 580 ? -2.052 8.466 4.516 1.00 93.94 580 GLU A O 1
ATOM 4597 N N . GLU A 1 581 ? -1.788 6.329 5.111 1.00 95.69 581 GLU A N 1
ATOM 4598 C CA . GLU A 1 581 ? -1.140 5.921 3.859 1.00 95.69 581 GLU A CA 1
ATOM 4599 C C . GLU A 1 581 ? -2.041 6.170 2.640 1.00 95.69 581 GLU A C 1
ATOM 4601 O O . GLU A 1 581 ? -1.601 6.732 1.639 1.00 95.69 581 GLU A O 1
ATOM 4606 N N . GLN A 1 582 ? -3.323 5.816 2.742 1.00 98.31 582 GLN A N 1
ATOM 4607 C CA . GLN A 1 582 ? -4.307 6.082 1.695 1.00 98.31 582 GLN A CA 1
ATOM 4608 C C . GLN A 1 582 ? -4.459 7.587 1.437 1.00 98.31 582 GLN A C 1
ATOM 4610 O O . GLN A 1 582 ? -4.478 8.029 0.290 1.00 98.31 582 GLN A O 1
ATOM 4615 N N . ALA A 1 583 ? -4.516 8.394 2.496 1.00 98.06 583 ALA A N 1
ATOM 4616 C CA . ALA A 1 583 ? -4.591 9.843 2.383 1.00 98.06 583 ALA A CA 1
ATOM 4617 C C . ALA A 1 583 ? -3.331 10.464 1.748 1.00 98.06 583 ALA A C 1
ATOM 4619 O O . ALA A 1 583 ? -3.453 11.355 0.908 1.00 98.06 583 ALA A O 1
ATOM 4620 N N . ASP A 1 584 ? -2.135 9.989 2.115 1.00 96.44 584 ASP A N 1
ATOM 4621 C CA . ASP A 1 584 ? -0.854 10.398 1.525 1.00 96.44 584 ASP A CA 1
ATOM 4622 C C . ASP A 1 584 ? -0.841 10.097 0.014 1.00 96.44 584 ASP A C 1
ATOM 4624 O O . ASP A 1 584 ? -0.461 10.947 -0.796 1.00 96.44 584 ASP A O 1
ATOM 4628 N N . ILE A 1 585 ? -1.308 8.913 -0.386 1.00 97.50 585 ILE A N 1
ATOM 4629 C CA . ILE A 1 585 ? -1.346 8.495 -1.792 1.00 97.50 585 ILE A CA 1
ATOM 4630 C C . ILE A 1 585 ? -2.349 9.314 -2.593 1.00 97.50 585 ILE A C 1
ATOM 4632 O O . ILE A 1 585 ? -1.984 9.832 -3.651 1.00 97.50 585 ILE A O 1
ATOM 4636 N N . LEU A 1 586 ? -3.576 9.464 -2.082 1.00 98.50 586 LEU A N 1
ATOM 4637 C CA . LEU A 1 586 ? -4.627 10.216 -2.759 1.00 98.50 586 LEU A CA 1
ATOM 4638 C C . LEU A 1 586 ? -4.239 11.688 -2.933 1.00 98.50 586 LEU A C 1
ATOM 4640 O O . LEU A 1 586 ? -4.434 12.240 -4.012 1.00 98.50 586 LEU A O 1
ATOM 4644 N N . ALA A 1 587 ? -3.636 12.310 -1.913 1.00 97.94 587 ALA A N 1
ATOM 4645 C CA . ALA A 1 587 ? -3.175 13.695 -1.999 1.00 97.94 587 ALA A CA 1
ATOM 4646 C C . ALA A 1 587 ? -2.144 13.889 -3.126 1.00 97.94 587 ALA A C 1
ATOM 4648 O O . ALA A 1 587 ? -2.278 14.807 -3.933 1.00 97.94 587 ALA A O 1
ATOM 4649 N N . ASN A 1 588 ? -1.153 12.996 -3.227 1.00 96.38 588 ASN A N 1
ATOM 4650 C CA . ASN A 1 588 ? -0.155 13.038 -4.301 1.00 96.38 588 ASN A CA 1
ATOM 4651 C C . ASN A 1 588 ? -0.784 12.793 -5.684 1.00 96.38 588 ASN A C 1
ATOM 4653 O O . ASN A 1 588 ? -0.481 13.518 -6.633 1.00 96.38 588 ASN A O 1
ATOM 4657 N N . PHE A 1 589 ? -1.682 11.809 -5.798 1.00 96.31 589 PHE A N 1
ATOM 4658 C CA . PHE A 1 589 ? -2.370 11.499 -7.052 1.00 96.31 589 PHE A CA 1
ATOM 4659 C C . PHE A 1 589 ? -3.211 12.681 -7.551 1.00 96.31 589 PHE A C 1
ATOM 4661 O O . PHE A 1 589 ? -3.049 13.106 -8.696 1.00 96.31 589 PHE A O 1
ATOM 4668 N N . MET A 1 590 ? -4.046 13.267 -6.684 1.00 96.56 590 MET A N 1
ATOM 4669 C CA . MET A 1 590 ? -4.874 14.432 -7.025 1.00 96.56 590 MET A CA 1
ATOM 4670 C C . MET A 1 590 ? -4.028 15.663 -7.371 1.00 96.56 590 MET A C 1
ATOM 4672 O O . MET A 1 590 ? -4.423 16.461 -8.217 1.00 96.56 590 MET A O 1
ATOM 4676 N N . ALA A 1 591 ? -2.832 15.795 -6.786 1.00 95.38 591 ALA A N 1
ATOM 4677 C CA . ALA A 1 591 ? -1.874 16.837 -7.150 1.00 95.38 591 ALA A CA 1
ATOM 4678 C C . ALA A 1 591 ? -1.165 16.596 -8.501 1.00 95.38 591 ALA A C 1
ATOM 4680 O O . ALA A 1 591 ? -0.475 17.483 -9.004 1.00 95.38 591 ALA A O 1
ATOM 4681 N N . GLY A 1 592 ? -1.346 15.422 -9.117 1.00 94.31 592 GLY A N 1
ATOM 4682 C CA . GLY A 1 592 ? -0.832 15.083 -10.443 1.00 94.31 592 GLY A CA 1
ATOM 4683 C C . GLY A 1 592 ? 0.269 14.024 -10.472 1.00 94.31 592 GLY A C 1
ATOM 4684 O O . GLY A 1 592 ? 0.733 13.697 -11.567 1.00 94.31 592 GLY A O 1
ATOM 4685 N N . ASP A 1 593 ? 0.680 13.472 -9.325 1.00 94.50 593 ASP A N 1
ATOM 4686 C CA . ASP A 1 593 ? 1.648 12.372 -9.262 1.00 94.50 593 ASP A CA 1
ATOM 4687 C C . ASP A 1 593 ? 0.989 11.024 -9.577 1.00 94.50 593 ASP A C 1
ATOM 4689 O O . ASP A 1 593 ? 0.579 10.262 -8.702 1.00 94.50 593 ASP A O 1
ATOM 4693 N N . ILE A 1 594 ? 0.933 10.703 -10.862 1.00 92.56 594 ILE A N 1
ATOM 4694 C CA . ILE A 1 594 ? 0.391 9.441 -11.379 1.00 92.56 594 ILE A CA 1
ATOM 4695 C C . ILE A 1 594 ? 1.223 8.202 -11.003 1.00 92.56 594 ILE A C 1
ATOM 4697 O O . ILE A 1 594 ? 0.759 7.075 -11.190 1.00 92.56 594 ILE A O 1
ATOM 4701 N N . SER A 1 595 ? 2.453 8.389 -10.509 1.00 91.62 595 SER A N 1
ATOM 4702 C CA . SER A 1 595 ? 3.304 7.310 -9.993 1.00 91.62 595 SER A CA 1
ATOM 4703 C C . SER A 1 595 ? 2.981 6.964 -8.533 1.00 91.62 595 SER A C 1
ATOM 4705 O O . SER A 1 595 ? 3.467 5.949 -8.030 1.00 91.62 595 SER A O 1
ATOM 4707 N N . SER A 1 596 ? 2.154 7.769 -7.854 1.00 92.94 596 SER A N 1
ATOM 4708 C CA . SER A 1 596 ? 1.674 7.508 -6.497 1.00 92.94 596 SER A CA 1
ATOM 4709 C C . SER A 1 596 ? 0.423 6.632 -6.531 1.00 92.94 596 SER A C 1
ATOM 4711 O O . SER A 1 596 ? -0.642 7.070 -6.962 1.00 92.94 596 SER A O 1
ATOM 4713 N N . PHE A 1 597 ? 0.543 5.385 -6.079 1.00 94.12 597 PHE A N 1
ATOM 4714 C CA . PHE A 1 597 ? -0.575 4.449 -6.026 1.00 94.12 597 PHE A CA 1
ATOM 4715 C C . PHE A 1 597 ? -0.439 3.455 -4.871 1.00 94.12 597 PHE A C 1
ATOM 4717 O O . PHE A 1 597 ? 0.660 3.083 -4.452 1.00 94.12 597 PHE A O 1
ATOM 4724 N N . TYR A 1 598 ? -1.586 3.017 -4.371 1.00 96.12 598 TYR A N 1
ATOM 4725 C CA . TYR A 1 598 ? -1.745 2.154 -3.214 1.00 96.12 598 TYR A CA 1
ATOM 4726 C C . TYR A 1 598 ? -1.533 0.687 -3.557 1.00 96.12 598 TYR A C 1
ATOM 4728 O O . TYR A 1 598 ? -2.000 0.186 -4.580 1.00 96.12 598 TYR A O 1
ATOM 4736 N N . LYS A 1 599 ? -0.797 0.004 -2.677 1.00 93.00 599 LYS A N 1
ATOM 4737 C CA . LYS A 1 599 ? -0.431 -1.415 -2.800 1.00 93.00 599 LYS A CA 1
ATOM 4738 C C . LYS A 1 599 ? -1.025 -2.274 -1.675 1.00 93.00 599 LYS A C 1
ATOM 4740 O O . LYS A 1 599 ? -0.655 -3.440 -1.556 1.00 93.00 599 LYS A O 1
ATOM 4745 N N . GLY A 1 600 ? -1.913 -1.695 -0.864 1.00 94.38 600 GLY A N 1
ATOM 4746 C CA . GLY A 1 600 ? -2.400 -2.282 0.381 1.00 94.38 600 GLY A CA 1
ATOM 4747 C C . GLY A 1 600 ? -1.465 -1.995 1.558 1.00 94.38 600 GLY A C 1
ATOM 4748 O O . GLY A 1 600 ? -0.244 -2.009 1.411 1.00 94.38 600 GLY A O 1
ATOM 4749 N N . SER A 1 601 ? -2.046 -1.746 2.730 1.00 94.06 601 SER A N 1
ATOM 4750 C CA . SER A 1 601 ? -1.295 -1.494 3.963 1.00 94.06 601 SER A CA 1
ATOM 4751 C C . SER A 1 601 ? -0.962 -2.792 4.693 1.00 94.06 601 SER A C 1
ATOM 4753 O O . SER A 1 601 ? -1.598 -3.826 4.503 1.00 94.06 601 SER A O 1
ATOM 4755 N N . VAL A 1 602 ? 0.009 -2.743 5.600 1.00 92.50 602 VAL A N 1
ATOM 4756 C CA . VAL A 1 602 ? 0.271 -3.860 6.511 1.00 92.50 602 VAL A CA 1
ATOM 4757 C C . VAL A 1 602 ? -0.628 -3.735 7.737 1.00 92.50 602 VAL A C 1
ATOM 4759 O O . VAL A 1 602 ? -0.617 -2.718 8.433 1.00 92.50 602 VAL A O 1
ATOM 4762 N N . LEU A 1 603 ? -1.409 -4.783 8.011 1.00 92.56 603 LEU A N 1
ATOM 4763 C CA . LEU A 1 603 ? -2.172 -4.888 9.2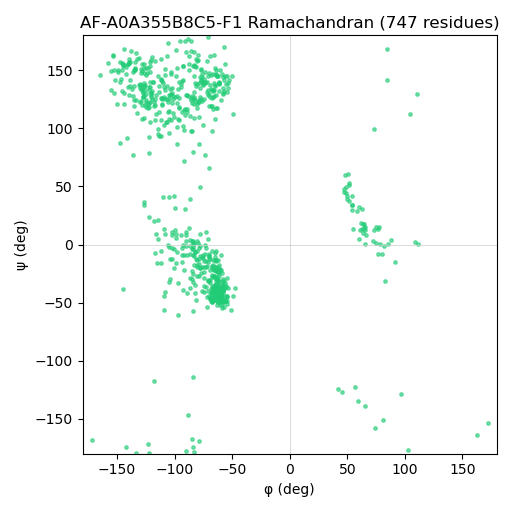51 1.00 92.56 603 LEU A CA 1
ATOM 4764 C C . LEU A 1 603 ? -1.209 -5.013 10.427 1.00 92.56 603 LEU A C 1
ATOM 4766 O O . LEU A 1 603 ? -0.332 -5.872 10.429 1.00 92.56 603 LEU A O 1
ATOM 4770 N N . MET A 1 604 ? -1.384 -4.167 11.433 1.00 91.69 604 MET A N 1
ATOM 4771 C CA . MET A 1 604 ? -0.594 -4.216 12.656 1.00 91.69 604 MET A CA 1
ATOM 4772 C C . MET A 1 604 ? -1.413 -3.723 13.833 1.00 91.69 604 MET A C 1
ATOM 4774 O O . MET A 1 604 ? -2.272 -2.853 13.690 1.00 91.69 604 MET A O 1
ATOM 4778 N N . ASN A 1 605 ? -1.121 -4.280 14.999 1.00 90.06 605 ASN A N 1
ATOM 4779 C CA . ASN A 1 605 ? -1.832 -4.012 16.232 1.00 90.06 605 ASN A CA 1
ATOM 4780 C C . ASN A 1 605 ? -0.819 -3.887 17.362 1.00 90.06 605 ASN A C 1
ATOM 4782 O O . ASN A 1 605 ? 0.103 -4.692 17.467 1.00 90.06 605 ASN A O 1
ATOM 4786 N N . ILE A 1 606 ? -1.005 -2.886 18.215 1.00 89.69 606 ILE A N 1
ATOM 4787 C CA . ILE A 1 606 ? -0.226 -2.696 19.436 1.00 89.69 606 ILE A CA 1
ATOM 4788 C C . ILE A 1 606 ? -1.242 -2.522 20.546 1.00 89.69 606 ILE A C 1
ATOM 4790 O O . ILE A 1 606 ? -2.093 -1.642 20.444 1.00 89.69 606 ILE A O 1
ATOM 4794 N N . LEU A 1 607 ? -1.155 -3.361 21.572 1.00 89.19 607 LEU A N 1
ATOM 4795 C CA . LEU A 1 607 ? -2.028 -3.259 22.729 1.00 89.19 607 LEU A CA 1
ATOM 4796 C C . LEU A 1 607 ? -1.457 -2.216 23.699 1.00 89.19 607 LEU A C 1
ATOM 4798 O O . LEU A 1 607 ? -0.311 -2.345 24.133 1.00 89.19 607 LEU A O 1
ATOM 4802 N N . LYS A 1 608 ? -2.227 -1.167 24.012 1.00 81.94 608 LYS A N 1
ATOM 4803 C CA . LYS A 1 608 ? -1.825 -0.114 24.962 1.00 81.94 608 LYS A CA 1
ATOM 4804 C C . LYS A 1 608 ? -2.302 -0.441 26.379 1.00 81.94 608 LYS A C 1
ATOM 4806 O O . LYS A 1 608 ? -3.238 0.176 26.870 1.00 81.94 608 LYS A O 1
ATOM 4811 N N . LEU A 1 609 ? -1.679 -1.427 27.015 1.00 81.62 609 LEU A N 1
ATOM 4812 C CA . LEU A 1 609 ? -1.899 -1.729 28.431 1.00 81.62 609 LEU A CA 1
ATOM 4813 C C . LEU A 1 609 ? -0.617 -1.432 29.211 1.00 81.62 609 LEU A C 1
ATOM 4815 O O . LEU A 1 609 ? 0.474 -1.755 28.733 1.00 81.62 609 LEU A O 1
ATOM 4819 N N . GLU A 1 610 ? -0.744 -0.794 30.378 1.00 70.31 610 GLU A N 1
ATOM 4820 C CA . GLU A 1 610 ? 0.391 -0.596 31.283 1.00 70.31 610 GLU A CA 1
ATOM 4821 C C . GLU A 1 610 ? 0.972 -1.977 31.640 1.00 70.31 610 GLU A C 1
ATOM 4823 O O . GLU A 1 610 ? 0.231 -2.941 31.829 1.00 70.31 610 GLU A O 1
ATOM 4828 N N . ASP A 1 611 ? 2.298 -2.098 31.586 1.00 74.81 611 ASP A N 1
ATOM 4829 C CA . ASP A 1 611 ? 3.073 -3.328 31.819 1.00 74.81 611 ASP A CA 1
ATOM 4830 C C . ASP A 1 611 ? 2.898 -4.500 30.829 1.00 74.81 611 ASP A C 1
ATOM 4832 O O . ASP A 1 611 ? 3.616 -5.497 30.931 1.00 74.81 611 ASP A O 1
ATOM 4836 N N . ILE A 1 612 ? 2.059 -4.377 29.791 1.00 84.44 612 ILE A N 1
ATOM 4837 C CA . ILE A 1 612 ? 1.929 -5.404 28.743 1.00 84.44 612 ILE A CA 1
ATOM 4838 C C . ILE A 1 612 ? 2.571 -4.929 27.438 1.00 84.44 612 ILE A C 1
ATOM 4840 O O . ILE A 1 612 ? 2.016 -4.146 26.665 1.00 84.44 612 ILE A O 1
ATOM 4844 N N . ASN A 1 613 ? 3.744 -5.480 27.130 1.00 88.38 613 ASN A N 1
ATOM 4845 C CA . ASN A 1 613 ? 4.388 -5.290 25.833 1.00 88.38 613 ASN A CA 1
ATOM 4846 C C . ASN A 1 613 ? 3.868 -6.325 24.836 1.00 88.38 613 ASN A C 1
ATOM 4848 O O . ASN A 1 613 ? 4.363 -7.448 24.817 1.00 88.38 613 ASN A O 1
ATOM 4852 N N . LEU A 1 614 ? 2.891 -5.949 24.007 1.00 92.88 614 LEU A N 1
ATOM 4853 C CA . LEU A 1 614 ? 2.315 -6.840 22.999 1.00 92.88 614 LEU A CA 1
ATOM 4854 C C . LEU A 1 614 ? 2.051 -6.124 21.671 1.00 92.88 614 LEU A C 1
ATOM 4856 O O . LEU A 1 614 ? 1.366 -5.098 21.620 1.00 92.88 614 LEU A O 1
ATOM 4860 N N . CYS A 1 615 ? 2.536 -6.708 20.579 1.00 93.56 615 CYS A N 1
ATOM 4861 C CA . CYS A 1 615 ? 2.147 -6.320 19.232 1.00 93.56 615 CYS A CA 1
ATOM 4862 C C . CYS A 1 615 ? 2.079 -7.514 18.274 1.00 93.56 615 CYS A C 1
ATOM 4864 O O . CYS A 1 615 ? 2.738 -8.537 18.462 1.00 93.56 615 CYS A O 1
ATOM 4866 N N . SER A 1 616 ? 1.280 -7.360 17.222 1.00 95.44 616 SER A N 1
ATOM 4867 C CA . SER A 1 616 ? 1.271 -8.263 16.076 1.00 95.44 616 SER A CA 1
ATOM 4868 C C . SER A 1 616 ? 1.272 -7.481 14.776 1.00 95.44 616 SER A C 1
ATOM 4870 O O . SER A 1 616 ? 0.784 -6.349 14.706 1.00 95.44 616 SER A O 1
ATOM 4872 N N . ILE A 1 617 ? 1.847 -8.073 13.739 1.00 95.44 617 ILE A N 1
ATOM 4873 C CA . ILE A 1 617 ? 1.996 -7.450 12.433 1.00 95.44 617 ILE A CA 1
ATOM 4874 C C . ILE A 1 617 ? 1.927 -8.498 11.327 1.00 95.44 617 ILE A C 1
ATOM 4876 O O . ILE A 1 617 ? 2.484 -9.580 11.464 1.00 95.44 617 ILE A O 1
ATOM 4880 N N . GLY A 1 618 ? 1.256 -8.173 10.225 1.00 95.00 618 GLY A N 1
ATOM 4881 C CA . GLY A 1 618 ? 1.099 -9.068 9.087 1.00 95.00 618 GLY A CA 1
ATOM 4882 C C . GLY A 1 618 ? 0.281 -10.316 9.426 1.00 95.00 618 GLY A C 1
ATOM 4883 O O . GLY A 1 618 ? -0.749 -10.239 10.098 1.00 95.00 618 GLY A O 1
ATOM 4884 N N . GLN A 1 619 ? 0.715 -11.464 8.909 1.00 94.25 619 GLN A N 1
ATOM 4885 C CA . GLN A 1 619 ? 0.069 -12.752 9.162 1.00 94.25 619 GLN A CA 1
ATOM 4886 C C . GLN A 1 619 ? 0.440 -13.296 10.547 1.00 94.25 619 GLN A C 1
ATOM 4888 O O . GLN A 1 619 ? 1.563 -13.134 11.015 1.00 94.25 619 GLN A O 1
ATOM 4893 N N . ILE A 1 620 ? -0.514 -13.950 11.204 1.00 94.12 620 ILE A N 1
ATOM 4894 C CA . ILE A 1 620 ? -0.346 -14.487 12.567 1.00 94.12 620 ILE A CA 1
ATOM 4895 C C . ILE A 1 620 ? -0.348 -16.018 12.611 1.00 94.12 620 ILE A C 1
ATOM 4897 O O . ILE A 1 620 ? 0.104 -16.603 13.590 1.00 94.12 620 ILE A O 1
ATOM 4901 N N . GLU A 1 621 ? -0.817 -16.655 11.541 1.00 92.06 621 GLU A N 1
ATOM 4902 C CA . GLU A 1 621 ? -0.921 -18.105 11.390 1.00 92.06 621 GLU A CA 1
ATOM 4903 C C . GLU A 1 621 ? -0.393 -18.507 10.009 1.00 92.06 621 GLU A C 1
ATOM 4905 O O . GLU A 1 621 ? -0.464 -17.720 9.058 1.00 92.06 621 GLU A O 1
ATOM 4910 N N . ILE A 1 622 ? 0.123 -19.730 9.910 1.00 92.19 622 ILE A N 1
ATOM 4911 C CA . ILE A 1 622 ? 0.534 -20.354 8.649 1.00 92.19 622 ILE A CA 1
ATOM 4912 C C . ILE A 1 622 ? -0.633 -21.173 8.067 1.00 92.19 622 ILE A C 1
ATOM 4914 O O . ILE A 1 622 ? -1.375 -21.783 8.838 1.00 92.19 622 ILE A O 1
ATOM 4918 N N . PRO A 1 623 ? -0.844 -21.189 6.737 1.00 90.50 623 PRO A N 1
ATOM 4919 C CA . PRO A 1 623 ? -1.798 -22.104 6.112 1.00 90.50 623 PRO A CA 1
ATOM 4920 C C . PRO A 1 623 ? -1.380 -23.570 6.287 1.00 90.50 623 PRO A C 1
ATOM 4922 O O . PRO A 1 623 ? -0.191 -23.886 6.242 1.00 90.50 623 PRO A O 1
ATOM 4925 N N . ASP A 1 624 ? -2.356 -24.470 6.418 1.00 87.62 624 ASP A N 1
ATOM 4926 C CA . ASP A 1 624 ? -2.091 -25.910 6.469 1.00 87.62 624 ASP A CA 1
ATOM 4927 C C . ASP A 1 624 ? -1.502 -26.409 5.134 1.00 87.62 624 ASP A C 1
ATOM 4929 O O . ASP A 1 624 ? -2.020 -26.089 4.062 1.00 87.62 624 ASP A O 1
ATOM 4933 N N . ASN A 1 625 ? -0.470 -27.258 5.202 1.00 85.81 625 ASN A N 1
ATOM 4934 C CA . ASN A 1 625 ? 0.166 -27.933 4.058 1.00 85.81 625 ASN A CA 1
ATOM 4935 C C . ASN A 1 625 ? 0.781 -27.007 2.981 1.00 85.81 625 ASN A C 1
ATOM 4937 O O . ASN A 1 625 ? 0.790 -27.367 1.803 1.00 85.81 625 ASN A O 1
ATOM 4941 N N . ASP A 1 626 ? 1.297 -25.831 3.353 1.00 88.75 626 ASP A N 1
ATOM 4942 C CA . ASP A 1 626 ? 2.061 -24.965 2.441 1.00 88.75 626 ASP A CA 1
ATOM 4943 C C . ASP A 1 626 ? 3.528 -24.845 2.895 1.00 88.75 626 ASP A C 1
ATOM 4945 O O . ASP A 1 626 ? 3.876 -23.990 3.709 1.00 88.75 626 ASP A O 1
ATOM 4949 N N . ASP A 1 627 ? 4.398 -25.682 2.319 1.00 87.69 627 ASP A N 1
ATOM 4950 C CA . ASP A 1 627 ? 5.840 -25.743 2.625 1.00 87.69 627 ASP A CA 1
ATOM 4951 C C . ASP A 1 627 ? 6.611 -24.464 2.244 1.00 87.69 627 ASP A C 1
ATOM 4953 O O . ASP A 1 627 ? 7.796 -24.335 2.551 1.00 87.69 627 ASP A O 1
ATOM 4957 N N . SER A 1 628 ? 5.973 -23.502 1.561 1.00 90.12 628 SER A N 1
ATOM 4958 C CA . SER A 1 628 ? 6.590 -22.195 1.303 1.00 90.12 628 SER A CA 1
ATOM 4959 C C . SER A 1 628 ? 6.608 -21.285 2.532 1.00 90.12 628 SER A C 1
ATOM 4961 O O . SER A 1 628 ? 7.273 -20.244 2.498 1.00 90.12 628 SER A O 1
ATOM 4963 N N . TYR A 1 629 ? 5.876 -21.655 3.588 1.00 95.00 629 TYR A N 1
ATOM 4964 C CA . TYR A 1 629 ? 5.835 -20.962 4.868 1.00 95.00 629 TYR A CA 1
ATOM 4965 C C . TYR A 1 629 ? 6.786 -21.596 5.877 1.00 95.00 629 TYR A C 1
ATOM 4967 O O . TYR A 1 629 ? 6.867 -22.810 6.027 1.00 95.00 629 TYR A O 1
ATOM 4975 N N . GLU A 1 630 ? 7.449 -20.742 6.643 1.00 93.19 630 GLU A N 1
ATOM 4976 C CA . GLU A 1 630 ? 8.334 -21.126 7.729 1.00 93.19 630 GLU A CA 1
ATOM 4977 C C . GLU A 1 630 ? 7.945 -20.356 8.994 1.00 93.19 630 GLU A C 1
ATOM 4979 O O . GLU A 1 630 ? 7.689 -19.148 8.955 1.00 93.19 630 GLU A O 1
ATOM 4984 N N . GLU A 1 631 ? 7.935 -21.048 10.131 1.00 93.75 631 GLU A N 1
ATOM 4985 C CA . GLU A 1 631 ? 7.678 -20.458 11.442 1.00 93.75 631 GLU A CA 1
ATOM 4986 C C . GLU A 1 631 ? 8.964 -20.473 12.279 1.00 93.75 631 GLU A C 1
ATOM 4988 O O . GLU A 1 631 ? 9.589 -21.516 12.474 1.00 93.75 631 GLU A O 1
ATOM 4993 N N . ILE A 1 632 ? 9.374 -19.303 12.777 1.00 94.12 632 ILE A N 1
ATOM 4994 C CA . ILE A 1 632 ? 10.544 -19.138 13.648 1.00 94.12 632 ILE A CA 1
ATOM 4995 C C . ILE A 1 632 ? 10.044 -18.600 14.988 1.00 94.12 632 ILE A C 1
ATOM 4997 O O . ILE A 1 632 ? 9.465 -17.514 15.039 1.00 94.12 632 ILE A O 1
ATOM 5001 N N . VAL A 1 633 ? 10.264 -19.353 16.068 1.00 94.19 633 VAL A N 1
ATOM 5002 C CA . VAL A 1 633 ? 9.720 -19.049 17.400 1.00 94.19 633 VAL A CA 1
ATOM 5003 C C . VAL A 1 633 ? 10.830 -18.991 18.444 1.00 94.19 633 VAL A C 1
ATOM 5005 O O . VAL A 1 633 ? 11.702 -19.856 18.492 1.00 94.19 633 VAL A O 1
ATOM 5008 N N . PHE A 1 634 ? 10.754 -17.991 19.318 1.00 92.75 634 PHE A N 1
ATOM 5009 C CA . PHE A 1 634 ? 11.523 -17.887 20.553 1.00 92.75 634 PHE A CA 1
ATOM 5010 C C . PHE A 1 634 ? 10.555 -17.651 21.716 1.00 92.75 634 PHE A C 1
ATOM 5012 O O . PHE A 1 634 ? 9.737 -16.732 21.661 1.00 92.75 634 PHE A O 1
ATOM 5019 N N . ALA A 1 635 ? 10.629 -18.467 22.767 1.00 93.38 635 ALA A N 1
ATOM 5020 C CA . ALA A 1 635 ? 9.685 -18.387 23.876 1.00 93.38 635 ALA A CA 1
ATOM 5021 C C . ALA A 1 635 ? 10.325 -18.721 25.232 1.00 93.38 635 ALA A C 1
ATOM 5023 O O . ALA A 1 635 ? 10.950 -19.768 25.387 1.00 93.38 635 ALA A O 1
ATOM 5024 N N . ASP A 1 636 ? 10.066 -17.870 26.224 1.00 91.75 636 ASP A N 1
ATOM 5025 C CA . ASP A 1 636 ? 10.130 -18.178 27.654 1.00 91.75 636 ASP A CA 1
ATOM 5026 C C . ASP A 1 636 ? 8.746 -17.887 28.247 1.00 91.75 636 ASP A C 1
ATOM 5028 O O . ASP A 1 636 ? 8.418 -16.763 28.630 1.00 91.75 636 ASP A O 1
ATOM 5032 N N . LEU A 1 637 ? 7.900 -18.917 28.289 1.00 90.56 637 LEU A N 1
ATOM 5033 C CA . LEU A 1 637 ? 6.500 -18.778 28.695 1.00 90.56 637 LEU A CA 1
ATOM 5034 C C . LEU A 1 637 ? 6.347 -18.395 30.172 1.00 90.56 637 LEU A C 1
ATOM 5036 O O . LEU A 1 637 ? 5.364 -17.752 30.530 1.00 90.56 637 LEU A O 1
ATOM 5040 N N . ARG A 1 638 ? 7.311 -18.752 31.032 1.00 88.56 638 ARG A N 1
ATOM 5041 C CA . ARG A 1 638 ? 7.253 -18.420 32.462 1.00 88.56 638 ARG A CA 1
ATOM 5042 C C . ARG A 1 638 ? 7.556 -16.944 32.697 1.00 88.56 638 ARG A C 1
ATOM 5044 O O . ARG A 1 638 ? 6.938 -16.340 33.567 1.00 88.56 638 ARG A O 1
ATOM 5051 N N . GLN A 1 639 ? 8.463 -16.378 31.903 1.00 87.25 639 GLN A N 1
ATOM 5052 C CA . GLN A 1 639 ? 8.705 -14.934 31.841 1.00 87.25 639 GLN A CA 1
ATOM 5053 C C . GLN A 1 639 ? 7.736 -14.202 30.899 1.00 87.25 639 GLN A C 1
ATOM 5055 O O . GLN A 1 639 ? 7.870 -12.997 30.709 1.00 87.25 639 GLN A O 1
ATOM 5060 N N . ARG A 1 640 ? 6.766 -14.917 30.303 1.00 88.06 640 ARG A N 1
ATOM 5061 C CA . ARG A 1 640 ? 5.777 -14.394 29.340 1.00 88.06 640 ARG A CA 1
ATOM 5062 C C . ARG A 1 640 ? 6.413 -13.668 28.158 1.00 88.06 640 ARG A C 1
ATOM 5064 O O . ARG A 1 640 ? 5.861 -12.726 27.594 1.00 88.06 640 ARG A O 1
ATOM 5071 N N . TYR A 1 641 ? 7.578 -14.159 27.767 1.00 91.12 641 TYR A N 1
ATOM 5072 C CA . TYR A 1 641 ? 8.307 -13.703 26.609 1.00 91.12 641 TYR A CA 1
ATOM 5073 C C . TYR A 1 641 ? 7.984 -14.628 25.443 1.00 91.12 641 TYR A C 1
ATOM 5075 O O . TYR A 1 641 ? 8.256 -15.829 25.497 1.00 91.12 641 TYR A O 1
ATOM 5083 N N . TYR A 1 642 ? 7.398 -14.088 24.382 1.00 94.44 642 TYR A N 1
ATOM 5084 C CA . TYR A 1 642 ? 7.035 -14.867 23.206 1.00 94.44 642 TYR A CA 1
ATOM 5085 C C . TYR A 1 642 ? 7.243 -14.041 21.946 1.00 94.44 642 TYR A C 1
ATOM 5087 O O . TYR A 1 642 ? 6.645 -12.980 21.781 1.00 94.44 642 TYR A O 1
ATOM 5095 N N . LYS A 1 643 ? 8.085 -14.537 21.043 1.00 95.06 643 LYS A N 1
ATOM 5096 C CA . LYS A 1 643 ? 8.301 -13.948 19.729 1.00 95.06 643 LYS A CA 1
ATOM 5097 C C . LYS A 1 643 ? 8.117 -15.005 18.656 1.00 95.06 643 LYS A C 1
ATOM 5099 O O . LYS A 1 643 ? 8.711 -16.079 18.723 1.00 95.06 643 LYS A O 1
ATOM 5104 N N . LYS A 1 644 ? 7.330 -14.668 17.645 1.00 95.94 644 LYS A N 1
ATOM 5105 C CA . LYS A 1 644 ? 7.079 -15.496 16.467 1.00 95.94 644 LYS A CA 1
ATOM 5106 C C . LYS A 1 644 ? 7.287 -14.659 15.223 1.00 95.94 644 LYS A C 1
ATOM 5108 O O . LYS A 1 644 ? 6.806 -13.532 15.159 1.00 95.94 644 LYS A O 1
ATOM 5113 N N . CYS A 1 645 ? 7.990 -15.213 14.248 1.00 96.75 645 CYS A N 1
ATOM 5114 C CA . CYS A 1 645 ? 8.142 -14.672 12.904 1.00 96.75 645 CYS A CA 1
ATOM 5115 C C . CYS A 1 645 ? 7.626 -15.703 11.901 1.00 96.75 645 CYS A C 1
ATOM 5117 O O . CYS A 1 645 ? 7.944 -16.886 12.010 1.00 96.75 645 CYS A O 1
ATOM 5119 N N . ILE A 1 646 ? 6.859 -15.242 10.917 1.00 96.81 646 ILE A N 1
ATOM 5120 C CA . ILE A 1 646 ? 6.382 -16.047 9.796 1.00 96.81 646 ILE A CA 1
ATOM 5121 C C . ILE A 1 646 ? 7.093 -15.563 8.540 1.00 96.81 646 ILE A C 1
ATOM 5123 O O . ILE A 1 646 ? 6.976 -14.393 8.156 1.00 96.81 646 ILE A O 1
ATOM 5127 N N . VAL A 1 647 ? 7.827 -16.469 7.906 1.00 96.44 647 VAL A N 1
ATOM 5128 C CA . VAL A 1 647 ? 8.581 -16.216 6.680 1.00 96.44 647 VAL A CA 1
ATOM 5129 C C . VAL A 1 647 ? 7.919 -16.966 5.530 1.00 96.44 647 VAL A C 1
ATOM 5131 O O . VAL A 1 647 ? 7.491 -18.101 5.699 1.00 96.44 647 VAL A O 1
ATOM 5134 N N . LYS A 1 648 ? 7.818 -16.336 4.359 1.00 95.31 648 LYS A N 1
ATOM 5135 C CA . LYS A 1 648 ? 7.368 -16.985 3.125 1.00 95.31 648 LYS A CA 1
ATOM 5136 C C . LYS A 1 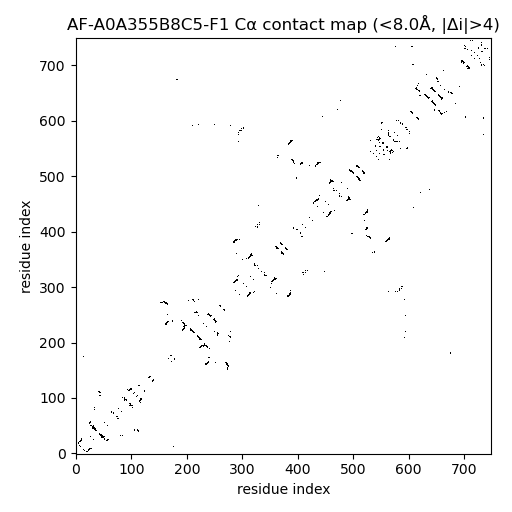648 ? 8.267 -16.588 1.970 1.00 95.31 648 LYS A C 1
ATOM 5138 O O . LYS A 1 648 ? 8.371 -15.398 1.681 1.00 95.31 648 LYS A O 1
ATOM 5143 N N . ASN A 1 649 ? 8.857 -17.560 1.274 1.00 90.56 649 ASN A N 1
ATOM 5144 C CA . ASN A 1 649 ? 9.751 -17.312 0.132 1.00 90.56 649 ASN A CA 1
ATOM 5145 C C . ASN A 1 649 ? 10.831 -16.248 0.437 1.00 90.56 649 ASN A C 1
ATOM 5147 O O . ASN A 1 649 ? 10.980 -15.290 -0.320 1.00 90.56 649 ASN A O 1
ATOM 5151 N N . ASP A 1 650 ? 11.535 -16.389 1.566 1.00 91.38 650 ASP A N 1
ATOM 5152 C CA . ASP A 1 650 ? 12.561 -15.444 2.052 1.00 91.38 650 ASP A CA 1
ATOM 5153 C C . ASP A 1 650 ? 12.045 -14.037 2.440 1.00 91.38 650 ASP A C 1
ATOM 5155 O O . ASP A 1 650 ? 12.827 -13.119 2.666 1.00 91.38 650 ASP A O 1
ATOM 5159 N N . LEU A 1 651 ? 10.729 -13.838 2.566 1.00 94.69 651 LEU A N 1
ATOM 5160 C CA . LEU A 1 651 ? 10.126 -12.584 3.034 1.00 94.69 651 LEU A CA 1
ATOM 5161 C C . LEU A 1 651 ? 9.543 -12.752 4.434 1.00 94.69 651 LEU A C 1
ATOM 5163 O O . LEU A 1 651 ? 8.774 -13.682 4.670 1.00 94.69 651 LEU A O 1
ATOM 5167 N N . LEU A 1 652 ? 9.815 -11.814 5.345 1.00 96.19 652 LEU A N 1
ATOM 5168 C CA . LEU A 1 652 ? 9.040 -11.716 6.583 1.00 96.19 652 LEU A CA 1
ATOM 5169 C C . LEU A 1 652 ? 7.638 -11.210 6.231 1.00 96.19 652 LEU A C 1
ATOM 5171 O O . LEU A 1 652 ? 7.491 -10.116 5.689 1.00 96.19 652 LEU A O 1
ATOM 5175 N N . ILE A 1 653 ? 6.613 -12.003 6.529 1.00 96.38 653 ILE A N 1
ATOM 5176 C CA . ILE A 1 653 ? 5.211 -11.682 6.210 1.00 96.38 653 ILE A CA 1
ATOM 5177 C C . ILE A 1 653 ? 4.336 -11.536 7.455 1.00 96.38 653 ILE A C 1
ATOM 5179 O O . ILE A 1 653 ? 3.174 -11.136 7.350 1.00 96.38 653 ILE A O 1
ATOM 5183 N N . GLY A 1 654 ? 4.878 -11.860 8.627 1.00 96.94 654 GLY A N 1
ATOM 5184 C CA . GLY A 1 654 ? 4.139 -11.874 9.875 1.00 96.94 654 GLY A CA 1
ATOM 5185 C C . GLY A 1 654 ? 5.043 -11.909 11.097 1.00 96.94 654 GLY A C 1
ATOM 5186 O O . GLY A 1 654 ? 6.103 -12.533 11.055 1.00 96.94 654 GLY A O 1
ATOM 5187 N N . ALA A 1 655 ? 4.638 -11.256 12.183 1.00 96.81 655 ALA A N 1
ATOM 5188 C CA . ALA A 1 655 ? 5.283 -11.403 13.480 1.00 96.81 655 ALA A CA 1
ATOM 5189 C C . ALA A 1 655 ? 4.326 -11.138 14.653 1.00 96.81 655 ALA A C 1
ATOM 5191 O O . ALA A 1 655 ? 3.410 -10.320 14.558 1.00 96.81 655 ALA A O 1
ATOM 5192 N N . ILE A 1 656 ? 4.583 -11.801 15.780 1.00 96.75 656 ILE A N 1
ATOM 5193 C CA . ILE A 1 656 ? 3.951 -11.552 17.082 1.00 96.75 656 ILE A CA 1
ATOM 5194 C C . ILE A 1 656 ? 5.072 -11.343 18.094 1.00 96.75 656 ILE A C 1
ATOM 5196 O O . ILE A 1 656 ? 5.967 -12.182 18.181 1.00 96.75 656 ILE A O 1
ATOM 5200 N N . LEU A 1 657 ? 5.026 -10.244 18.849 1.00 94.56 657 LEU A N 1
ATOM 5201 C CA . LEU A 1 657 ? 6.005 -9.915 19.884 1.00 94.56 657 LEU A CA 1
ATOM 5202 C C . LEU A 1 657 ? 5.286 -9.664 21.206 1.00 94.56 657 LEU A C 1
ATOM 5204 O O . LEU A 1 657 ? 4.462 -8.755 21.300 1.00 94.56 657 LEU A O 1
ATOM 5208 N N . MET A 1 658 ? 5.614 -10.461 22.218 1.00 93.31 658 MET A N 1
ATOM 5209 C CA . MET A 1 658 ? 5.083 -10.376 23.572 1.00 93.31 658 MET A CA 1
ATOM 5210 C C . MET A 1 658 ? 6.216 -10.387 24.602 1.00 93.31 658 MET A C 1
ATOM 5212 O O . MET A 1 658 ? 7.188 -11.131 24.461 1.00 93.31 658 MET A O 1
ATOM 5216 N N . GLY A 1 659 ? 6.095 -9.542 25.624 1.00 89.19 659 GLY A N 1
ATOM 5217 C CA . GLY A 1 659 ? 7.111 -9.317 26.656 1.00 89.19 659 GLY A CA 1
ATOM 5218 C C . GLY A 1 659 ? 8.194 -8.323 26.222 1.00 89.19 659 GLY A C 1
ATOM 5219 O O . GLY A 1 659 ? 8.666 -7.534 27.035 1.00 89.19 659 GLY A O 1
ATOM 5220 N N . ASP A 1 660 ? 8.518 -8.275 24.927 1.00 86.25 660 ASP A N 1
ATOM 5221 C CA . ASP A 1 660 ? 9.479 -7.339 24.337 1.00 86.25 660 ASP A CA 1
ATOM 5222 C C . ASP A 1 660 ? 9.123 -7.014 22.881 1.00 86.25 660 ASP A C 1
ATOM 5224 O O . ASP A 1 660 ? 9.098 -7.896 22.021 1.00 86.25 660 ASP A O 1
ATOM 5228 N N . LYS A 1 661 ? 8.905 -5.726 22.602 1.00 86.62 661 LYS A N 1
ATOM 5229 C CA . LYS A 1 661 ? 8.521 -5.188 21.287 1.00 86.62 661 LYS A CA 1
ATOM 5230 C C . LYS A 1 661 ? 9.630 -4.387 20.591 1.00 86.62 661 LYS A C 1
ATOM 5232 O O . LYS A 1 661 ? 9.343 -3.698 19.615 1.00 86.62 661 LYS A O 1
ATOM 5237 N N . ASN A 1 662 ? 10.879 -4.456 21.058 1.00 82.81 662 ASN A N 1
ATOM 5238 C CA . ASN A 1 662 ? 11.985 -3.635 20.543 1.00 82.81 662 ASN A CA 1
ATOM 5239 C C . ASN A 1 662 ? 12.251 -3.830 19.036 1.00 82.81 662 ASN A C 1
ATOM 5241 O O . ASN A 1 662 ? 12.625 -2.887 18.344 1.00 82.81 662 ASN A O 1
ATOM 5245 N N . GLU A 1 663 ? 12.000 -5.028 18.503 1.00 86.38 663 GLU A N 1
ATOM 5246 C CA . GLU A 1 663 ? 12.180 -5.351 17.076 1.00 86.38 663 GLU A CA 1
ATOM 5247 C C . GLU A 1 663 ? 10.975 -4.954 16.200 1.00 86.38 663 GLU A C 1
ATOM 5249 O O . GLU A 1 663 ? 11.024 -5.100 14.979 1.00 86.38 663 GLU A O 1
ATOM 5254 N N . PHE A 1 664 ? 9.898 -4.409 16.784 1.00 88.06 664 PHE A N 1
ATOM 5255 C CA . PHE A 1 664 ? 8.668 -4.075 16.056 1.00 88.06 664 PHE A CA 1
ATOM 5256 C C . PHE A 1 664 ? 8.925 -3.172 14.844 1.00 88.06 664 PHE A C 1
ATOM 5258 O O . PHE A 1 664 ? 8.407 -3.431 13.761 1.00 88.06 664 PHE A O 1
ATOM 5265 N N . ALA A 1 665 ? 9.736 -2.122 15.005 1.00 85.19 665 ALA A N 1
ATOM 5266 C CA . ALA A 1 665 ? 10.025 -1.176 13.929 1.00 85.19 665 ALA A CA 1
ATOM 5267 C C . ALA A 1 665 ? 10.795 -1.824 12.762 1.00 85.19 665 ALA A C 1
ATOM 5269 O O . ALA A 1 665 ? 10.504 -1.543 11.594 1.00 85.19 665 ALA A O 1
ATOM 5270 N N . GLU A 1 666 ? 11.747 -2.713 13.064 1.00 86.38 666 GLU A N 1
ATOM 5271 C CA . GLU A 1 666 ? 12.486 -3.459 12.043 1.00 86.38 666 GLU A CA 1
ATOM 5272 C C . GLU A 1 666 ? 11.562 -4.439 11.317 1.00 86.38 666 GLU A C 1
ATOM 5274 O O . GLU A 1 666 ? 11.503 -4.420 10.087 1.00 86.38 666 GLU A O 1
ATOM 5279 N N . PHE A 1 667 ? 10.789 -5.241 12.055 1.00 91.81 667 PHE A N 1
ATOM 5280 C CA . PHE A 1 667 ? 9.879 -6.228 11.467 1.00 91.81 667 PHE A CA 1
ATOM 5281 C C . PHE A 1 667 ? 8.791 -5.561 10.635 1.00 91.81 667 PHE A C 1
ATOM 5283 O O . PHE A 1 667 ? 8.513 -6.001 9.521 1.00 91.81 667 PHE A O 1
ATOM 5290 N N . LYS A 1 668 ? 8.258 -4.430 11.104 1.00 89.94 668 LYS A N 1
ATOM 5291 C CA . LYS A 1 668 ? 7.362 -3.586 10.317 1.00 89.94 668 LYS A CA 1
ATOM 5292 C C . LYS A 1 668 ? 7.991 -3.154 9.005 1.00 89.94 668 LYS A C 1
ATOM 5294 O O . LYS A 1 668 ? 7.371 -3.312 7.959 1.00 89.94 668 LYS A O 1
ATOM 5299 N N . THR A 1 669 ? 9.222 -2.654 9.050 1.00 87.31 669 THR A N 1
ATOM 5300 C CA . THR A 1 669 ? 9.925 -2.214 7.844 1.00 87.31 669 THR A CA 1
ATOM 5301 C C . THR A 1 669 ? 10.120 -3.373 6.869 1.00 87.31 669 THR A C 1
ATOM 5303 O O . THR A 1 669 ? 9.840 -3.206 5.685 1.00 87.31 669 THR A O 1
ATOM 5306 N N . LEU A 1 670 ? 10.546 -4.549 7.340 1.00 90.62 670 LEU A N 1
ATOM 5307 C CA . LEU A 1 670 ? 10.740 -5.738 6.501 1.00 90.62 670 LEU A CA 1
ATOM 5308 C C . LEU A 1 670 ? 9.431 -6.201 5.841 1.00 90.62 670 LEU A C 1
ATOM 5310 O O . LEU A 1 670 ? 9.414 -6.419 4.629 1.00 90.62 670 LEU A O 1
ATOM 5314 N N . ILE A 1 671 ? 8.333 -6.267 6.603 1.00 94.06 671 ILE A N 1
ATOM 5315 C CA . ILE A 1 671 ? 7.017 -6.704 6.107 1.00 94.06 671 ILE A CA 1
ATOM 5316 C C . ILE A 1 671 ? 6.431 -5.685 5.114 1.00 94.06 671 ILE A C 1
ATOM 5318 O O . ILE A 1 671 ? 5.965 -6.069 4.042 1.00 94.06 671 ILE A O 1
ATOM 5322 N N . GLU A 1 672 ? 6.478 -4.383 5.422 1.00 89.56 672 GLU A N 1
ATOM 5323 C CA . GLU A 1 672 ? 5.955 -3.320 4.542 1.00 89.56 672 GLU A CA 1
ATOM 5324 C C . GLU A 1 672 ? 6.742 -3.206 3.237 1.00 89.56 672 GLU A C 1
ATOM 5326 O O . GLU A 1 672 ? 6.164 -3.092 2.156 1.00 89.56 672 GLU A O 1
ATOM 5331 N N . SER A 1 673 ? 8.072 -3.246 3.327 1.00 87.12 673 SER A N 1
ATOM 5332 C CA . SER A 1 673 ? 8.947 -3.112 2.160 1.00 87.12 673 SER A CA 1
ATOM 5333 C C . SER A 1 673 ? 9.057 -4.391 1.334 1.00 87.12 673 SER A C 1
ATOM 5335 O O . SER A 1 673 ? 9.555 -4.328 0.210 1.00 87.12 673 SER A O 1
ATOM 5337 N N . LYS A 1 674 ? 8.593 -5.532 1.870 1.00 91.12 674 LYS A N 1
ATOM 5338 C CA . LYS A 1 674 ? 8.722 -6.866 1.265 1.00 91.12 674 LYS A CA 1
ATOM 5339 C C . LYS A 1 674 ? 10.164 -7.151 0.838 1.00 91.12 674 LYS A C 1
ATOM 5341 O O . LYS A 1 674 ? 10.387 -7.676 -0.250 1.00 91.12 674 LYS A O 1
ATOM 5346 N N . ILE A 1 675 ? 11.130 -6.731 1.658 1.00 88.44 675 ILE A N 1
ATOM 5347 C CA . ILE A 1 675 ? 12.559 -6.956 1.415 1.00 88.44 675 ILE A CA 1
ATOM 5348 C C . ILE A 1 675 ? 12.911 -8.397 1.784 1.00 88.44 675 ILE A C 1
ATOM 5350 O O . ILE A 1 675 ? 12.536 -8.887 2.848 1.00 88.44 675 ILE A O 1
ATOM 5354 N N . GLU A 1 676 ? 13.665 -9.038 0.898 1.00 90.75 676 GLU A N 1
ATOM 5355 C CA . GLU A 1 676 ? 14.228 -10.374 1.069 1.00 90.75 676 GLU A CA 1
ATOM 5356 C C . GLU A 1 676 ? 15.179 -10.422 2.277 1.00 90.75 676 GLU A C 1
ATOM 5358 O O . GLU A 1 676 ? 16.038 -9.546 2.447 1.00 90.75 676 GLU A O 1
ATOM 5363 N N . LEU A 1 677 ? 15.011 -11.433 3.133 1.00 90.75 677 LEU A N 1
ATOM 5364 C CA . LEU A 1 677 ? 15.758 -11.593 4.377 1.00 90.75 677 LEU A CA 1
ATOM 5365 C C . LEU A 1 677 ? 17.207 -12.002 4.108 1.00 90.75 677 LEU A C 1
ATOM 5367 O O . LEU A 1 677 ? 18.114 -11.431 4.724 1.00 90.75 677 LEU A O 1
ATOM 5371 N N . ALA A 1 678 ? 17.442 -12.958 3.204 1.00 87.88 678 ALA A N 1
ATOM 5372 C CA . ALA A 1 678 ? 18.752 -13.563 2.981 1.00 87.88 678 ALA A CA 1
ATOM 5373 C C . ALA A 1 678 ? 19.430 -13.924 4.325 1.00 87.88 678 ALA A C 1
ATOM 5375 O O . ALA A 1 678 ? 18.823 -14.552 5.194 1.00 87.88 678 ALA A O 1
ATOM 5376 N N . ASP A 1 679 ? 20.663 -13.467 4.563 1.00 84.19 679 ASP A N 1
ATOM 5377 C CA . ASP A 1 679 ? 21.395 -13.745 5.806 1.00 84.19 679 ASP A CA 1
ATOM 5378 C C . ASP A 1 679 ? 20.705 -13.204 7.070 1.00 84.19 679 ASP A C 1
ATOM 5380 O O . ASP A 1 679 ? 20.897 -13.764 8.154 1.00 84.19 679 ASP A O 1
ATOM 5384 N N . LYS A 1 680 ? 19.852 -12.166 6.962 1.00 84.38 680 LYS A N 1
ATOM 5385 C CA . LYS A 1 680 ? 19.083 -11.661 8.115 1.00 84.38 680 LYS A CA 1
ATOM 5386 C C . LYS A 1 680 ? 18.128 -12.707 8.672 1.00 84.38 680 LYS A C 1
ATOM 5388 O O . LYS A 1 680 ? 17.816 -12.645 9.859 1.00 84.38 680 LYS A O 1
ATOM 5393 N N . ARG A 1 681 ? 17.712 -13.692 7.867 1.00 88.81 681 ARG A N 1
ATOM 5394 C CA . ARG A 1 681 ? 16.891 -14.814 8.337 1.00 88.81 681 ARG A CA 1
ATOM 5395 C C . ARG A 1 681 ? 17.543 -15.506 9.541 1.00 88.81 681 ARG A C 1
ATOM 5397 O O . ARG A 1 681 ? 16.853 -15.872 10.484 1.00 88.81 681 ARG A O 1
ATOM 5404 N N . ASN A 1 682 ? 18.874 -15.623 9.549 1.00 84.38 682 ASN A N 1
ATOM 5405 C CA . ASN A 1 682 ? 19.632 -16.260 10.630 1.00 84.38 682 ASN A CA 1
ATOM 5406 C C . ASN A 1 682 ? 19.768 -15.393 11.889 1.00 84.38 682 ASN A C 1
ATOM 5408 O O . ASN A 1 682 ? 20.231 -15.890 12.913 1.00 84.38 682 ASN A O 1
ATOM 5412 N N . LEU A 1 683 ? 19.409 -14.111 11.815 1.00 84.19 683 LEU A N 1
ATOM 5413 C CA . LEU A 1 683 ? 19.495 -13.151 12.916 1.00 84.19 683 LEU A CA 1
ATOM 5414 C C . LEU A 1 683 ? 18.136 -12.878 13.568 1.00 84.19 683 LEU A C 1
ATOM 5416 O O . LEU A 1 683 ? 18.102 -12.309 14.659 1.00 84.19 683 LEU A O 1
ATOM 5420 N N . LEU A 1 684 ? 17.031 -13.300 12.940 1.00 85.19 684 LEU A N 1
ATOM 5421 C CA . LEU A 1 684 ? 15.695 -13.160 13.515 1.00 85.19 684 LEU A CA 1
ATOM 5422 C C . LEU A 1 684 ? 15.647 -13.790 14.911 1.00 85.19 684 LEU A C 1
ATOM 5424 O O . LEU A 1 684 ? 16.084 -14.925 15.108 1.00 85.19 684 LEU A O 1
ATOM 5428 N N . LEU A 1 685 ? 15.103 -13.040 15.872 1.00 81.44 685 LEU A N 1
ATOM 5429 C CA . LEU A 1 685 ? 14.902 -13.460 17.262 1.00 81.44 685 LEU A CA 1
ATOM 5430 C C . LEU A 1 685 ? 16.187 -13.763 18.055 1.00 81.44 685 LEU A C 1
ATOM 5432 O O . LEU A 1 685 ? 16.100 -14.263 19.174 1.00 81.44 685 LEU A O 1
ATOM 5436 N N . ARG A 1 686 ? 17.381 -13.443 17.532 1.00 73.62 686 ARG A N 1
ATOM 5437 C CA . ARG A 1 686 ? 18.654 -13.607 18.265 1.00 73.62 686 ARG A CA 1
ATOM 5438 C C . ARG A 1 686 ? 19.005 -12.431 19.180 1.00 73.62 686 ARG A C 1
ATOM 5440 O O . ARG A 1 686 ? 20.050 -12.463 19.819 1.00 73.62 686 ARG A O 1
ATOM 5447 N N . GLY A 1 687 ? 18.121 -11.437 19.271 1.00 59.94 687 GLY A N 1
ATOM 5448 C CA . GLY A 1 687 ? 18.276 -10.273 20.135 1.00 59.94 687 GLY A CA 1
ATOM 5449 C C . GLY A 1 687 ? 19.324 -9.299 19.604 1.00 59.94 687 GLY A C 1
ATOM 5450 O O . GLY A 1 687 ? 20.516 -9.450 19.842 1.00 59.94 687 GLY A O 1
ATOM 5451 N N . SER A 1 688 ? 18.872 -8.243 18.933 1.00 55.72 688 SER A N 1
ATOM 5452 C CA . SER A 1 688 ? 19.683 -7.041 18.730 1.00 55.72 688 SER A CA 1
ATOM 5453 C C . SER A 1 688 ? 19.362 -6.080 19.873 1.00 55.72 688 SER A C 1
ATOM 5455 O O . SER A 1 688 ? 18.304 -5.451 19.862 1.00 55.72 688 SER A O 1
ATOM 5457 N N . SER A 1 689 ? 20.217 -5.969 20.894 1.00 48.84 689 SER A N 1
ATOM 5458 C CA . SER A 1 689 ? 20.004 -5.004 21.981 1.00 48.84 689 SER A CA 1
ATOM 5459 C C . SER A 1 689 ? 20.310 -3.579 21.499 1.00 48.84 689 SER A C 1
ATOM 5461 O O . SER A 1 689 ? 21.358 -3.017 21.803 1.00 48.84 689 SER A O 1
ATOM 5463 N N . ASN A 1 690 ? 19.389 -2.993 20.734 1.00 53.22 690 ASN A N 1
ATOM 5464 C CA . ASN A 1 690 ? 19.423 -1.580 20.340 1.00 53.22 690 ASN A CA 1
ATOM 5465 C C . ASN A 1 690 ? 18.510 -0.706 21.223 1.00 53.22 690 ASN A C 1
ATOM 5467 O O . ASN A 1 690 ? 18.284 0.461 20.904 1.00 53.22 690 ASN A O 1
ATOM 5471 N N . ALA A 1 691 ? 17.966 -1.252 22.319 1.00 57.50 691 ALA A N 1
ATOM 5472 C CA . ALA A 1 691 ? 17.073 -0.532 23.222 1.00 57.50 691 ALA A CA 1
ATOM 5473 C C . ALA A 1 691 ? 17.837 0.579 23.960 1.00 57.50 691 ALA A C 1
ATOM 5475 O O . ALA A 1 691 ? 18.526 0.335 24.952 1.00 57.50 691 ALA A O 1
ATOM 5476 N N . LYS A 1 692 ? 17.727 1.813 23.459 1.00 68.31 692 LYS A N 1
ATOM 5477 C CA . LYS A 1 692 ? 18.146 3.004 24.200 1.00 68.31 692 LYS A CA 1
ATOM 5478 C C . LYS A 1 692 ? 17.124 3.278 25.316 1.00 68.31 692 LYS A C 1
ATOM 5480 O O . LYS A 1 692 ? 15.926 3.150 25.066 1.00 68.31 692 LYS A O 1
ATOM 5485 N N . PRO A 1 693 ? 17.555 3.675 26.526 1.00 79.00 693 PRO A N 1
ATOM 5486 C CA . PRO A 1 693 ? 16.631 4.082 27.581 1.00 79.00 693 PRO A CA 1
ATOM 5487 C C . PRO A 1 693 ? 15.794 5.293 27.142 1.00 79.00 693 PRO A C 1
ATOM 5489 O O . PRO A 1 693 ? 16.265 6.133 26.368 1.00 79.00 693 PRO A O 1
ATOM 5492 N N . VAL A 1 694 ? 14.563 5.399 27.655 1.00 83.94 694 VAL A N 1
ATOM 5493 C CA . VAL A 1 694 ? 13.688 6.560 27.422 1.00 83.94 694 VAL A CA 1
ATOM 5494 C C . VAL A 1 694 ? 14.335 7.795 28.048 1.00 83.94 694 VAL A C 1
ATOM 5496 O O . VAL A 1 694 ? 14.533 7.848 29.260 1.00 83.94 694 VAL A O 1
ATOM 5499 N N . LEU A 1 695 ? 14.669 8.791 27.229 1.00 86.44 695 LEU A N 1
ATOM 5500 C CA . LEU A 1 695 ? 15.250 10.055 27.678 1.00 86.44 695 LEU A CA 1
ATOM 5501 C C . LEU A 1 695 ? 14.201 11.167 27.616 1.00 86.44 695 LEU A C 1
ATOM 5503 O O . LEU A 1 695 ? 13.596 11.404 26.570 1.00 86.44 695 LEU A O 1
ATOM 5507 N N . GLY A 1 696 ? 14.028 11.898 28.715 1.00 88.06 696 GLY A N 1
ATOM 5508 C CA . GLY A 1 696 ? 13.058 12.991 28.804 1.00 88.06 696 GLY A CA 1
ATOM 5509 C C . GLY A 1 696 ? 11.605 12.511 28.903 1.00 88.06 696 GLY A C 1
ATOM 5510 O O . GLY A 1 696 ? 11.330 11.392 29.331 1.00 88.06 696 GLY A O 1
ATOM 5511 N N . LYS A 1 697 ? 10.659 13.381 28.529 1.00 87.69 697 LYS A N 1
ATOM 5512 C CA . LYS A 1 697 ? 9.219 13.083 28.589 1.00 87.69 697 LYS A CA 1
ATOM 5513 C C . LYS A 1 697 ? 8.875 12.009 27.557 1.00 87.69 697 LYS A C 1
ATOM 5515 O O . LYS A 1 697 ? 9.282 12.139 26.407 1.00 87.69 697 LYS A O 1
ATOM 5520 N N . LEU A 1 698 ? 8.100 10.989 27.931 1.00 84.62 698 LEU A N 1
ATOM 5521 C CA . LEU A 1 698 ? 7.616 9.977 26.988 1.00 84.62 698 LEU A CA 1
ATOM 5522 C C . LEU A 1 698 ? 6.773 10.638 25.883 1.00 84.62 698 LEU A C 1
ATOM 5524 O O . LEU A 1 698 ? 5.792 11.320 26.173 1.00 84.62 698 LEU A O 1
ATOM 5528 N N . VAL A 1 699 ? 7.163 10.417 24.626 1.00 85.06 699 VAL A N 1
ATOM 5529 C CA . VAL A 1 699 ? 6.469 10.929 23.432 1.00 85.06 699 VAL A CA 1
ATOM 5530 C C . VAL A 1 699 ? 5.751 9.793 22.699 1.00 85.06 699 VAL A C 1
ATOM 5532 O O . VAL A 1 699 ? 4.618 9.954 22.259 1.00 85.06 699 VAL A O 1
ATOM 5535 N N . CYS A 1 700 ? 6.372 8.613 22.579 1.00 84.00 700 CYS A N 1
ATOM 5536 C CA . CYS A 1 700 ? 5.789 7.453 21.899 1.00 84.00 700 CYS A CA 1
ATOM 5537 C C . CYS A 1 700 ? 5.682 6.247 22.841 1.00 84.00 700 CYS A C 1
ATOM 5539 O O . CYS A 1 700 ? 6.674 5.558 23.068 1.00 84.00 700 CYS A O 1
ATOM 5541 N N . SER A 1 701 ? 4.472 5.924 23.307 1.00 79.81 701 SER A N 1
ATOM 5542 C CA . SER A 1 701 ? 4.210 4.714 24.111 1.00 79.81 701 SER A CA 1
ATOM 5543 C C . SER A 1 701 ? 4.343 3.414 23.304 1.00 79.81 701 SER A C 1
ATOM 5545 O O . SER A 1 701 ? 4.764 2.377 23.821 1.00 79.81 701 SER A O 1
ATOM 5547 N N . CYS A 1 702 ? 4.043 3.458 22.000 1.00 73.38 702 CYS A N 1
ATOM 5548 C CA . CYS A 1 702 ? 4.154 2.299 21.108 1.00 73.38 702 CYS A CA 1
ATOM 5549 C C . CYS A 1 702 ? 5.586 1.771 21.008 1.00 73.38 702 CYS A C 1
ATOM 5551 O O . CYS A 1 702 ? 5.768 0.558 21.027 1.00 73.38 702 CYS A O 1
ATOM 5553 N N . SER A 1 703 ? 6.568 2.669 20.948 1.00 76.81 703 SER A N 1
ATOM 5554 C CA . SER A 1 703 ? 7.981 2.330 20.729 1.00 76.81 703 SER A CA 1
ATOM 5555 C C . SER A 1 703 ? 8.870 2.664 21.930 1.00 76.81 703 SER A C 1
ATOM 5557 O O . SER A 1 703 ? 10.079 2.526 21.820 1.00 76.81 703 SER A O 1
ATOM 5559 N N . GLN A 1 704 ? 8.285 3.123 23.045 1.00 79.75 704 GLN A N 1
ATOM 5560 C CA . GLN A 1 704 ? 8.996 3.590 24.242 1.00 79.75 704 GLN A CA 1
ATOM 5561 C C . GLN A 1 704 ? 10.089 4.620 23.907 1.00 79.75 704 GLN A C 1
ATOM 5563 O O . GLN A 1 704 ? 11.271 4.401 24.137 1.00 79.75 704 GLN A O 1
ATOM 5568 N N . VAL A 1 705 ? 9.691 5.755 23.321 1.00 86.25 705 VAL A N 1
ATOM 5569 C CA . VAL A 1 705 ? 10.617 6.829 22.906 1.00 86.25 705 VAL A CA 1
ATOM 5570 C C . VAL A 1 705 ? 10.267 8.127 23.622 1.00 86.25 705 VAL A C 1
ATOM 5572 O O . VAL A 1 705 ? 9.111 8.561 23.584 1.00 86.25 705 VAL A O 1
ATOM 5575 N N . GLY A 1 706 ? 11.260 8.761 24.245 1.00 90.44 706 GLY A N 1
ATOM 5576 C CA . GLY A 1 706 ? 11.128 10.055 24.911 1.00 90.44 706 GLY A CA 1
ATOM 5577 C C . GLY A 1 706 ? 11.612 11.231 24.059 1.00 90.44 706 GLY A C 1
ATOM 5578 O O . GLY A 1 706 ? 12.277 11.052 23.036 1.00 90.44 706 GLY A O 1
ATOM 5579 N N . SER A 1 707 ? 11.286 12.454 24.482 1.00 92.31 707 SER A N 1
ATOM 5580 C CA . SER A 1 707 ? 11.661 13.693 23.790 1.00 92.31 707 SER A CA 1
ATOM 5581 C C . SER A 1 707 ? 13.177 13.833 23.632 1.00 92.31 707 SER A C 1
ATOM 5583 O O . SER A 1 707 ? 13.651 14.198 22.560 1.00 92.31 707 SER A O 1
ATOM 5585 N N . GLY A 1 708 ? 13.947 13.440 24.649 1.00 91.62 708 GLY A N 1
ATOM 5586 C CA . GLY A 1 708 ? 15.408 13.468 24.623 1.00 91.62 708 GLY A CA 1
ATOM 5587 C C . GLY A 1 708 ? 16.008 12.508 23.593 1.00 91.62 708 GLY A C 1
ATOM 5588 O O . GLY A 1 708 ? 16.993 12.856 22.949 1.00 91.62 708 GLY A O 1
ATOM 5589 N N . ASN A 1 709 ? 15.389 11.342 23.360 1.00 91.94 709 ASN A N 1
ATOM 5590 C CA . ASN A 1 709 ? 15.841 10.412 22.317 1.00 91.94 709 ASN A CA 1
ATOM 5591 C C . ASN A 1 709 ? 15.664 11.015 20.912 1.00 91.94 709 ASN A C 1
ATOM 5593 O O . ASN A 1 709 ? 16.506 10.829 20.029 1.00 91.94 709 ASN A O 1
ATOM 5597 N N . ILE A 1 710 ? 14.558 11.738 20.707 1.00 92.38 710 ILE A N 1
ATOM 5598 C CA . ILE A 1 710 ? 14.248 12.414 19.444 1.00 92.38 710 ILE A CA 1
ATOM 5599 C C . ILE A 1 710 ? 15.241 13.559 19.217 1.00 92.38 710 ILE A C 1
ATOM 5601 O O . ILE A 1 710 ? 15.856 13.632 18.155 1.00 92.38 710 ILE A O 1
ATOM 5605 N N . GLU A 1 711 ? 15.452 14.409 20.223 1.00 93.06 711 GLU A N 1
ATOM 5606 C CA . GLU A 1 711 ? 16.400 15.527 20.166 1.00 93.06 711 GLU A CA 1
ATOM 5607 C C . GLU A 1 711 ? 17.842 15.069 19.905 1.00 93.06 711 GLU A C 1
ATOM 5609 O O . GLU A 1 711 ? 18.541 15.675 19.095 1.00 93.06 711 GLU A O 1
ATOM 5614 N N . GLU A 1 712 ? 18.295 13.989 20.550 1.00 92.81 712 GLU A N 1
ATOM 5615 C CA . GLU A 1 712 ? 19.618 13.395 20.312 1.00 92.81 712 GLU A CA 1
ATOM 5616 C C . GLU A 1 712 ? 19.770 12.942 18.852 1.00 92.81 712 GLU A C 1
ATOM 5618 O O . GLU A 1 712 ? 20.787 13.209 18.209 1.00 92.81 712 GLU A O 1
ATOM 5623 N N . THR A 1 713 ? 18.728 12.320 18.296 1.00 91.12 713 THR A N 1
ATOM 5624 C CA . THR A 1 713 ? 18.724 11.866 16.900 1.00 91.12 713 THR A CA 1
ATOM 5625 C C . THR A 1 713 ? 18.756 13.049 15.932 1.00 91.12 713 THR A C 1
ATOM 5627 O O . THR A 1 713 ? 19.512 13.025 14.963 1.00 91.12 713 THR A O 1
ATOM 5630 N N . ILE A 1 714 ? 18.022 14.127 16.212 1.00 92.69 714 ILE A N 1
ATOM 5631 C CA . ILE A 1 714 ? 18.085 15.354 15.404 1.00 92.69 714 ILE A CA 1
ATOM 5632 C C . ILE A 1 714 ? 19.495 15.960 15.453 1.00 92.69 714 ILE A C 1
ATOM 5634 O O . ILE A 1 714 ? 20.059 16.295 14.411 1.00 92.69 714 ILE A O 1
ATOM 5638 N N . LYS A 1 715 ? 20.114 16.022 16.641 1.00 91.31 715 LYS A N 1
ATOM 5639 C CA . LYS A 1 715 ? 21.493 16.515 16.822 1.00 91.31 715 LYS A CA 1
ATOM 5640 C C . LYS A 1 715 ? 22.536 15.676 16.077 1.00 91.31 715 LYS A C 1
ATOM 5642 O O . LYS A 1 715 ? 23.560 16.221 15.680 1.00 91.31 715 LYS A O 1
ATOM 5647 N N . SER A 1 716 ? 22.275 14.389 15.838 1.00 90.25 716 SER A N 1
ATOM 5648 C CA . SER A 1 716 ? 23.132 13.531 15.002 1.00 90.25 716 SER A CA 1
ATOM 5649 C C . SER A 1 716 ? 23.035 13.802 13.489 1.00 90.25 716 SER A C 1
ATOM 5651 O O . SER A 1 716 ? 23.736 13.158 12.714 1.00 90.25 716 SER A O 1
ATOM 5653 N N . GLY A 1 717 ? 22.207 14.765 13.058 1.00 87.31 717 GLY A N 1
ATOM 5654 C CA . GLY A 1 717 ? 22.111 15.222 11.666 1.00 87.31 717 GLY A CA 1
ATOM 5655 C C . GLY A 1 717 ? 20.824 14.825 10.937 1.00 87.31 717 GLY A C 1
ATOM 5656 O O . GLY A 1 717 ? 20.662 15.166 9.765 1.00 87.31 717 GLY A O 1
ATOM 5657 N N . VAL A 1 718 ? 19.881 14.146 11.601 1.00 87.62 718 VAL A N 1
ATOM 5658 C CA . VAL A 1 718 ? 18.599 13.764 10.987 1.00 87.62 718 VAL A CA 1
ATOM 5659 C C . VAL A 1 718 ? 17.647 14.962 10.961 1.00 87.62 718 VAL A C 1
ATOM 5661 O O . VAL A 1 718 ? 17.127 15.387 11.990 1.00 87.62 718 VAL A O 1
ATOM 5664 N N . THR A 1 719 ? 17.377 15.499 9.769 1.00 85.12 719 THR A N 1
ATOM 5665 C CA . THR A 1 719 ? 16.555 16.718 9.583 1.00 85.12 719 THR A CA 1
ATOM 5666 C C . THR A 1 719 ? 15.202 16.464 8.909 1.00 85.12 719 THR A C 1
ATOM 5668 O O . THR A 1 719 ? 14.372 17.377 8.787 1.00 85.12 719 THR A O 1
ATOM 5671 N N . ASN A 1 720 ? 14.963 15.229 8.464 1.00 86.12 720 ASN A N 1
ATOM 5672 C CA . ASN A 1 720 ? 13.745 14.803 7.786 1.00 86.12 720 ASN A CA 1
ATOM 5673 C C . ASN A 1 720 ? 12.830 14.024 8.745 1.00 86.12 720 ASN A C 1
ATOM 5675 O O . ASN A 1 720 ? 13.279 13.120 9.444 1.00 86.12 720 ASN A O 1
ATOM 5679 N N . PHE A 1 721 ? 11.532 14.338 8.743 1.00 84.88 721 PHE A N 1
ATOM 5680 C CA . PHE A 1 721 ? 10.535 13.694 9.605 1.00 84.88 721 PHE A CA 1
ATOM 5681 C C . PHE A 1 721 ? 10.442 12.174 9.404 1.00 84.88 721 PHE A C 1
ATOM 5683 O O . PHE A 1 721 ? 10.420 11.417 10.371 1.00 84.88 721 PHE A O 1
ATOM 5690 N N . THR A 1 722 ? 10.409 11.713 8.155 1.00 80.50 722 THR A N 1
ATOM 5691 C CA . THR A 1 722 ? 10.290 10.286 7.832 1.00 80.50 722 THR A CA 1
ATOM 5692 C C . THR A 1 722 ? 11.519 9.513 8.288 1.00 80.50 722 THR A C 1
ATOM 5694 O O . THR A 1 722 ? 11.397 8.413 8.824 1.00 80.50 722 THR A O 1
ATOM 5697 N N . GLU A 1 723 ? 12.701 10.092 8.096 1.00 81.19 723 GLU A N 1
ATOM 5698 C CA . GLU A 1 723 ? 13.959 9.508 8.553 1.00 81.19 723 GLU A CA 1
ATOM 5699 C C . GLU A 1 723 ? 14.040 9.490 10.083 1.00 81.19 723 GLU A C 1
ATOM 5701 O O . GLU A 1 723 ? 14.372 8.464 10.666 1.00 81.19 723 GLU A O 1
ATOM 5706 N N . LEU A 1 724 ? 13.610 10.567 10.744 1.00 87.12 724 LEU A N 1
ATOM 5707 C CA . LEU A 1 724 ? 13.543 10.648 12.201 1.00 87.12 724 LEU A CA 1
ATOM 5708 C C . LEU A 1 724 ? 12.643 9.558 12.798 1.00 87.12 724 LEU A C 1
ATOM 5710 O O . LEU A 1 724 ? 13.045 8.880 13.744 1.00 87.12 724 LEU A O 1
ATOM 5714 N N . CYS A 1 725 ? 11.453 9.343 12.229 1.00 85.81 725 CYS A N 1
ATOM 5715 C CA . CYS A 1 725 ? 10.555 8.262 12.641 1.00 85.81 725 CYS A CA 1
ATOM 5716 C C . CYS A 1 725 ? 11.175 6.875 12.427 1.00 85.81 725 CYS A C 1
ATOM 5718 O O . CYS A 1 725 ? 11.015 6.005 13.280 1.00 85.81 725 CYS A O 1
ATOM 5720 N N . LYS A 1 726 ? 11.895 6.660 11.317 1.00 81.81 726 LYS A N 1
ATOM 5721 C CA . LYS A 1 726 ? 12.587 5.390 11.041 1.00 81.81 726 LYS A CA 1
ATOM 5722 C C . LYS A 1 726 ? 13.705 5.111 12.041 1.00 81.81 726 LYS A C 1
ATOM 5724 O O . LYS A 1 726 ? 13.794 3.995 12.537 1.00 81.81 726 LYS A O 1
ATOM 5729 N N . THR A 1 727 ? 14.519 6.115 12.353 1.00 81.88 727 THR A N 1
ATOM 5730 C CA . THR A 1 727 ? 15.683 5.965 13.236 1.00 81.88 727 THR A CA 1
ATOM 5731 C C . THR A 1 727 ? 15.283 5.830 14.701 1.00 81.88 727 THR A C 1
ATOM 5733 O O . THR A 1 727 ? 15.844 5.012 15.421 1.00 81.88 727 THR A O 1
ATOM 5736 N N . THR A 1 728 ? 14.298 6.610 15.154 1.00 85.56 728 THR A N 1
ATOM 5737 C CA . THR A 1 728 ? 13.838 6.575 16.555 1.00 85.56 728 THR A CA 1
ATOM 5738 C C . THR A 1 728 ? 12.797 5.492 16.821 1.00 85.56 728 THR A C 1
ATOM 5740 O O . THR A 1 728 ? 12.576 5.123 17.968 1.00 85.56 728 THR A O 1
ATOM 5743 N N . GLY A 1 729 ? 12.085 5.030 15.791 1.00 80.94 729 GLY A N 1
ATOM 5744 C CA . GLY A 1 729 ? 10.894 4.192 15.926 1.00 80.94 729 GLY A CA 1
ATOM 5745 C C . GLY A 1 729 ? 9.625 4.953 16.342 1.00 80.94 729 GLY A C 1
ATOM 5746 O O . GLY A 1 729 ? 8.533 4.374 16.320 1.00 80.94 729 GLY A O 1
ATOM 5747 N N . ALA A 1 730 ? 9.715 6.238 16.711 1.00 85.69 730 ALA A N 1
ATOM 5748 C CA . ALA A 1 730 ? 8.558 7.041 17.100 1.00 85.69 730 ALA A CA 1
ATOM 5749 C C . ALA A 1 730 ? 7.633 7.295 15.899 1.00 85.69 730 ALA A C 1
ATOM 5751 O O . ALA A 1 730 ? 8.071 7.671 14.816 1.00 85.69 730 ALA A O 1
ATOM 5752 N N . GLY A 1 731 ? 6.326 7.100 16.086 1.00 82.44 731 GLY A N 1
ATOM 5753 C CA . GLY A 1 731 ? 5.320 7.314 15.041 1.00 82.44 731 GLY A CA 1
ATOM 5754 C C . GLY A 1 731 ? 5.153 6.152 14.057 1.00 82.44 731 GLY A C 1
ATOM 5755 O O . GLY A 1 731 ? 4.275 6.228 13.202 1.00 82.44 731 GLY A O 1
ATOM 5756 N N . LEU A 1 732 ? 5.927 5.068 14.186 1.00 81.50 732 LEU A N 1
ATOM 5757 C CA . LEU A 1 732 ? 5.793 3.883 13.327 1.00 81.50 732 LEU A CA 1
ATOM 5758 C C . LEU A 1 732 ? 4.689 2.910 13.770 1.00 81.50 732 LEU A C 1
ATOM 5760 O O . LEU A 1 732 ? 4.281 2.083 12.969 1.00 81.50 732 LEU A O 1
ATOM 5764 N N . GLY A 1 733 ? 4.217 2.990 15.017 1.00 77.62 733 GLY A N 1
ATOM 5765 C CA . GLY A 1 733 ? 3.123 2.161 15.539 1.00 77.62 733 GLY A CA 1
ATOM 5766 C C . GLY A 1 733 ? 1.737 2.726 15.212 1.00 77.62 733 GLY A C 1
ATOM 5767 O O . GLY A 1 733 ? 1.345 2.827 14.054 1.00 77.62 733 GLY A O 1
ATOM 5768 N N . CYS A 1 734 ? 0.994 3.147 16.241 1.00 71.81 734 CYS A N 1
ATOM 5769 C CA . CYS A 1 734 ? -0.361 3.696 16.085 1.00 71.81 734 CYS A CA 1
ATOM 5770 C C . CYS A 1 734 ? -0.423 5.089 15.423 1.00 71.81 734 CYS A C 1
ATOM 5772 O O . CYS A 1 734 ? -1.506 5.565 15.090 1.00 71.81 734 CYS A O 1
ATOM 5774 N N . GLY A 1 735 ? 0.722 5.764 15.269 1.00 74.50 735 GLY A N 1
ATOM 5775 C CA . GLY A 1 735 ? 0.827 7.099 14.673 1.00 74.50 735 GLY A CA 1
ATOM 5776 C C . GLY A 1 735 ? 0.465 8.271 15.598 1.00 74.50 735 GLY A C 1
ATOM 5777 O O . GLY A 1 735 ? 0.737 9.412 15.235 1.00 74.50 735 GLY A O 1
ATOM 5778 N N . SER A 1 736 ? -0.068 8.029 16.803 1.00 79.00 736 SER A N 1
ATOM 5779 C CA . SER A 1 736 ? -0.565 9.086 17.707 1.00 79.00 736 SER A CA 1
ATOM 5780 C C . SER A 1 736 ? 0.467 10.159 18.068 1.00 79.00 736 SER A C 1
ATOM 5782 O O . SER A 1 736 ? 0.101 11.317 18.221 1.00 79.00 736 SER A O 1
ATOM 5784 N N . CYS A 1 737 ? 1.751 9.807 18.170 1.00 84.00 737 CYS A N 1
ATOM 5785 C CA . CYS A 1 737 ? 2.811 10.743 18.555 1.00 84.00 737 CYS A CA 1
ATOM 5786 C C . CYS A 1 737 ? 3.407 11.542 17.380 1.00 84.00 737 CYS A C 1
ATOM 5788 O O . CYS A 1 737 ? 4.311 12.346 17.587 1.00 84.00 737 CYS A O 1
ATOM 5790 N N . LYS A 1 738 ? 2.963 11.321 16.130 1.00 83.00 738 LYS A N 1
ATOM 5791 C CA . LYS A 1 738 ? 3.583 11.930 14.935 1.00 83.00 738 LYS A CA 1
ATOM 5792 C C . LYS A 1 738 ? 3.531 13.461 14.933 1.00 83.00 738 LYS A C 1
ATOM 5794 O O . LYS A 1 738 ? 4.482 14.082 14.469 1.00 83.00 738 LYS A O 1
ATOM 5799 N N . SER A 1 739 ? 2.443 14.064 15.417 1.00 76.56 739 SER A N 1
ATOM 5800 C CA . SER A 1 739 ? 2.314 15.525 15.529 1.00 76.56 739 SER A CA 1
ATOM 5801 C C . SER A 1 739 ? 3.348 16.099 16.497 1.00 76.56 739 SER A C 1
ATOM 5803 O O . SER A 1 739 ? 4.098 16.990 16.120 1.00 76.56 739 SER A O 1
ATOM 5805 N N . GLU A 1 740 ? 3.470 15.515 17.689 1.00 83.62 740 GLU A N 1
ATOM 5806 C CA . GLU A 1 740 ? 4.465 15.929 18.687 1.00 83.62 740 GLU A CA 1
ATOM 5807 C C . GLU A 1 740 ? 5.900 15.723 18.169 1.00 83.62 740 GLU A C 1
ATOM 5809 O O . GLU A 1 740 ? 6.748 16.594 18.342 1.00 83.62 740 GLU A O 1
ATOM 5814 N N . VAL A 1 741 ? 6.170 14.633 17.436 1.00 88.06 741 VAL A N 1
ATOM 5815 C CA . VAL A 1 741 ? 7.470 14.415 16.769 1.00 88.06 741 VAL A CA 1
ATOM 5816 C C . VAL A 1 741 ? 7.758 15.502 15.720 1.00 88.06 741 VAL A C 1
ATOM 5818 O O . VAL A 1 741 ? 8.885 15.996 15.660 1.00 88.06 741 VAL A O 1
ATOM 5821 N N . LYS A 1 742 ? 6.767 15.905 14.903 1.00 84.62 742 LYS A N 1
ATOM 5822 C CA . LYS A 1 742 ? 6.919 17.021 13.946 1.00 84.62 742 LYS A CA 1
ATOM 5823 C C . LYS A 1 742 ? 7.210 18.337 14.669 1.00 84.62 742 LYS A C 1
ATOM 5825 O O . LYS A 1 742 ? 8.085 19.075 14.226 1.00 84.62 742 LYS A O 1
ATOM 5830 N N . ASP A 1 743 ? 6.520 18.607 15.773 1.00 83.44 743 ASP A N 1
ATOM 5831 C CA . ASP A 1 743 ? 6.715 19.826 16.559 1.00 83.44 743 ASP A CA 1
ATOM 5832 C C . ASP A 1 743 ? 8.115 19.881 17.185 1.00 83.44 743 ASP A C 1
ATOM 5834 O O . ASP A 1 743 ? 8.760 20.928 17.152 1.00 83.44 743 ASP A O 1
ATOM 5838 N N . ILE A 1 744 ? 8.619 18.758 17.713 1.00 88.94 744 ILE A N 1
ATOM 5839 C CA . ILE A 1 744 ? 9.996 18.658 18.227 1.00 88.94 744 ILE A CA 1
ATOM 5840 C C . ILE A 1 744 ? 10.999 18.903 17.093 1.00 88.94 744 ILE A C 1
ATOM 5842 O O . ILE A 1 744 ? 11.900 19.725 17.240 1.00 88.94 744 ILE A O 1
ATOM 5846 N N . LEU A 1 745 ? 10.809 18.265 15.931 1.00 89.69 745 LEU A N 1
ATOM 5847 C CA . LEU A 1 745 ? 11.668 18.479 14.763 1.00 89.69 745 LEU A CA 1
ATOM 5848 C C . LEU A 1 745 ? 11.667 19.941 14.292 1.00 89.69 745 LEU A C 1
ATOM 5850 O O . LEU A 1 745 ? 12.715 20.454 13.914 1.00 89.69 745 LEU A O 1
ATOM 5854 N N . ALA A 1 746 ? 10.514 20.611 14.311 1.00 83.56 746 ALA A N 1
ATOM 5855 C CA . ALA A 1 746 ? 10.395 22.010 13.911 1.00 83.56 746 ALA A CA 1
ATOM 5856 C C . ALA A 1 746 ? 11.045 22.979 14.911 1.00 83.56 746 ALA A C 1
ATOM 5858 O O . ALA A 1 746 ? 11.529 24.021 14.492 1.00 83.56 746 ALA A O 1
ATOM 5859 N N . LYS A 1 747 ? 11.064 22.646 16.209 1.00 84.19 747 LYS A N 1
ATOM 5860 C CA . LYS A 1 747 ? 11.701 23.460 17.262 1.00 84.19 747 LYS A CA 1
ATOM 5861 C C . LYS A 1 747 ? 13.220 23.303 17.330 1.00 84.19 747 LYS A C 1
ATOM 5863 O O . LYS A 1 747 ? 13.890 24.190 17.846 1.00 84.19 747 LYS A O 1
ATOM 5868 N N . CYS A 1 748 ? 13.740 22.152 16.908 1.00 76.44 748 CYS A N 1
ATOM 5869 C CA . CYS A 1 748 ? 15.175 21.859 16.914 1.00 76.44 748 CYS A CA 1
ATOM 5870 C C . CYS A 1 748 ? 15.884 22.223 15.600 1.00 76.44 748 CYS A C 1
ATOM 5872 O O . CYS A 1 748 ? 17.111 22.144 15.551 1.00 76.44 748 CYS A O 1
ATOM 5874 N N . LYS A 1 749 ? 15.125 22.570 14.553 1.00 60.88 749 LYS A N 1
ATOM 5875 C CA . LYS A 1 749 ? 15.625 23.295 13.379 1.00 60.88 749 LYS A CA 1
ATOM 5876 C C . LYS A 1 749 ? 15.745 24.773 13.707 1.00 60.88 749 LYS A C 1
ATOM 5878 O O . LYS A 1 749 ? 16.718 25.375 13.208 1.00 60.88 749 LYS A O 1
#

Sequence (749 aa):
NAKFVVVQDISYRSDTTKFADLLLPAAGWLEKEGTMTNSERRISYLPKGINAPGEALSDVEILIRFAQKMKFNGFNFNTTEEVYKEYCLMTKGTKIDISFLNYNRLKNEGTFQWPVPDYGHPGTPRLFTDKKFYTPSKKAIFNIPTSIENTSEAPNSEFPFILTTGRIRDQWHTMTKTGKVSRLMTHTPSPMLEINPIDAYKSNIRTGDIIVVSSKNGSVRVKAKVTDTIKEGVVFLPMHWGKQLENDLNRTNNLTNTLVDPVSKEPDFKFTAVAISKYVKPFEKIAIVGAGAAAFRFIQNYREINTTDEIIVFSNEENPFYNRVLLPEYMTGEFTWEQLKKIKEEALSKLNITLKSNVAIESLNVQDKTILDSQGTLHTFDSLILATGSRPFVPENAQLHLPGRFTMRRKSDADRLKDYLDKTNLPAHEQHVVIIGGGLLGLELAAALKHKNVKITVVQRAPRLMERQLDRISSKLLAEEVQLLNIQIYFDNEVSTVFDTDNPNELEIALKSGKIITANAIVYTIGTIPNIEIAKESGLACGRGVKVNQYLQTSNPSVFAIGEIAEFENQLFGITSAAEEQADILANFMAGDISSFYKGSVLMNILKLEDINLCSIGQIEIPDNDDSYEEIVFADLRQRYYKKCIVKNDLLIGAILMGDKNEFAEFKTLIESKIELADKRNLLLRGSSNAKPVLGKLVCSCSQVGSGNIEETIKSGVTNFTELCKTTGAGLGCGSCKSEVKDILAKCK

Secondary structure (DSSP, 8-state):
--SS-EEEES-TTSGGGGG-SEEEEBP-GGGS-EEEE-TTSEEEEE---SPPPTT-B-HHHHHHHHHHHTT-TT---SSHHHHHHHHHHHTTTSTT--TT--HHHHHHT--EESP--STT----SSS-TTS--SSTTSS------S-----S----SSS-EEEEEE--TT--TTSTTGGG-GGGGSS--S-EEEE-HHHHHHTT--TT-EEEEEETTEEEEEEEEE-TTS-TTEEEEES----BTTB-TT-GGGT----B-TTT-PBPPSEEEEEEEE--PPP-EEEEE--SHHHHHHHHHHHHH-SSSEEEEEESSSS-SB-GGGHHHHHTTSS-HHHHBSS-HHHHHTT--EEEET--EEEEETTTTEEEETTS-EEE-SEEEE---EEE---GGG-TTSTTEEE-SSHHHHHHHHHHHHHT---GGG-EEEEE--SHHHHHHHHHHHHTT-EEEEE-SSSSTTTTTS-HHHHHHHHHHHHHTTEEEE-S--EEEEEE-SSTT-EEEEETTS-EEEESEEEE-S-EEE--HHHHHTT--BSSSEEE-TT-B-SSTTEEE-GGGEEETTB---SHHHHHHHHHHHHHHHTT-TT-----PPPEEEEEETTEEEEEEE--SPPTT-TTEEEEEEEETTTTEEEEEEEETTEEEEEEEES--TTHHHHHHHHHHT-B-GGGGGGTTS-----PPP-SSEEETTTTEEHHHHHHHHHTT---HHHHHHHH-TTSSSSTTHHHHHHHHHHH-

Mean predicted aligned error: 8.51 Å

Solvent-accessible surface area (backbone atoms only — not comparable to full-atom values): 41372 Å² total; per-residue (Å²): 131,79,95,72,36,78,36,76,41,76,45,87,74,36,80,64,52,82,64,35,78,41,78,43,49,32,32,53,79,51,31,28,63,50,72,47,73,51,96,84,48,35,38,34,62,37,68,54,75,48,79,38,66,88,85,29,35,37,70,66,58,51,50,33,52,50,37,49,75,72,67,48,83,91,56,84,69,91,48,62,63,57,54,50,50,53,53,22,54,74,26,53,93,48,95,58,13,27,52,42,64,50,69,68,51,29,72,73,75,40,66,34,22,51,38,17,82,39,80,82,52,84,36,34,92,66,81,57,86,84,63,56,35,103,43,97,84,24,49,84,82,81,88,69,73,94,64,89,79,77,83,70,68,70,58,41,96,79,23,60,26,39,37,36,61,45,79,55,95,63,47,51,79,63,28,62,63,42,66,74,41,40,64,47,36,70,88,60,77,65,72,42,36,36,30,11,57,67,54,24,57,77,67,73,52,53,65,68,41,49,28,36,39,34,30,98,64,32,54,30,50,36,32,33,38,66,36,83,91,42,55,81,59,34,33,39,38,49,54,42,48,53,74,52,96,92,38,53,40,55,19,48,72,41,40,47,79,85,57,48,41,92,83,82,61,45,72,50,72,69,60,31,32,22,31,78,44,72,59,77,69,79,86,46,38,36,37,31,42,26,42,35,64,21,38,48,40,21,53,54,54,28,48,75,76,50,86,77,50,50,38,38,37,30,14,66,43,76,75,59,38,47,49,64,90,50,41,45,40,35,43,68,60,81,36,56,74,74,76,34,42,74,65,55,71,81,60,52,63,73,62,61,62,48,77,40,57,64,31,39,76,70,44,48,41,75,88,82,30,33,37,32,32,69,85,75,49,77,43,77,41,64,34,39,37,42,22,56,21,59,44,77,46,73,63,88,76,58,54,62,89,46,86,51,34,44,51,78,76,52,72,69,34,29,50,53,53,38,56,51,57,62,69,60,73,57,58,43,68,75,37,28,41,36,28,35,23,44,33,67,70,25,48,33,38,47,48,41,43,40,78,58,45,30,39,38,37,37,34,18,62,46,88,51,40,35,69,90,62,40,44,74,65,62,18,50,53,49,50,56,52,47,43,72,70,64,35,45,7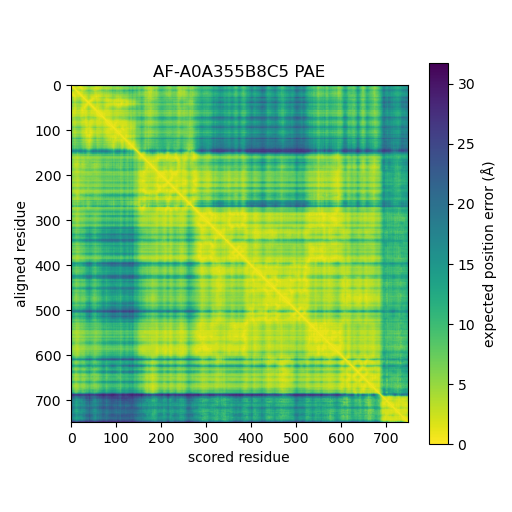6,39,57,65,28,48,81,64,45,73,43,82,49,98,49,92,61,36,32,40,38,31,29,68,85,71,51,72,43,81,27,39,33,39,36,47,40,68,50,67,41,39,59,38,63,55,48,48,78,43,69,39,51,62,75,84,21,38,35,30,52,50,67,28,27,33,77,44,88,50,33,30,39,32,28,42,18,20,14,47,93,91,39,68,73,73,44,64,57,44,10,38,52,44,15,54,29,41,28,41,32,76,66,63,36,80,86,39,60,58,85,77,70,76,55,66,49,72,53,77,46,91,94,47,40,40,36,26,33,54,45,67,72,80,71,86,93,47,86,62,53,45,82,49,78,47,75,43,73,90,78,47,28,36,38,39,38,32,32,41,84,55,20,45,48,15,33,38,26,26,59,55,54,86,59,50,59,58,53,48,50,33,40,70,56,49,31,68,37,69,77,53,60,80,51,64,90,68,71,80,92,74,82,66,79,64,28,71,60,82,56,18,84,80,57,56,28,11,49,43,51,52,52,53,47,39,74,74,68,48,83,46,71,71,58,43,27,66,76,61,31,38,43,70,59,76,40,82,33,41,65,60,52,50,52,51,54,63,72,76,105

pLDDT: mean 92.12, std 6.35, range [48.84, 98.88]

Foldseek 3Di:
DDPADEDEDCFCPPPCVVVHPHYAHAFDQLQDWEWDADPLQKIATRDNNDHGPDRHDHPLVVVLVVCVVVVHPDSPDPDNQVVVQVVLVVCAPHPFRCNQVGPVCNVPVNMARDDDNHVPRRHDSDPCPVCQDPDPVRHDDDDDDPDPDAPADDADPQQQAKEFEEADPLADDQNSPSVVFLVSCVVPVAKEKEAEPVVCVVQVHDFQFWKWKAAPQGIAIHTYDYDNVDDHRYMYIYQRDAADPNHGSRHPCSQDDQDADPPPRHGHHSIGRIDMHGDDFDAWAEEEEAQELLVVLLLVLLCVQDVGHAYEYEELAQDGAFALVCLLCVLLVVDPPVLRHPDDPVVVVVSNYHYHHNKHWDAAALVQQWTQIPVRDIDHTQFYEYARAWDDDDDPQQPCVAPQGAERGDNVRSVSNSVLVVVVVDQQLPAEEEEEALEQVSLSNQQSSLVSNHAAEYEHLAQFHNPVFADPLLRVLVVVVSVVSVYHYHYNKDFDHWDQDPDNQWIWTQIPVRDTDIGRHYYYPHDIQAPCVNVVVNVWDDDSAQEAEFLQATVRNRYGYAEQRYQYPNDGQNASVRSSLSSNLNSCVSSPRPVRTHPDAKRKDARPHVPKGKMKIADHDDDPPDPQKDKDWDDDVVLFFIKIFIDGNQATGIIIGTPDCQCVLVSNCRNGSRHGCVVVVVVPPVDDPPDDAADADQLAPNNRHHLVLLLVVVVVPDLDLVVSCSVRVGCVHRNSSSSVSVVSSVVSD